Protein AF-A0A7D9H8D3-F1 (afdb_monomer)

Radius of gyration: 33.36 Å; Cα contacts (8 Å, |Δi|>4): 556; chains: 1; bounding box: 73×74×102 Å

Sequence (538 aa):
PTNKEEIHAYYLSEKYGRIWRRKVKKIEHFDTLELDDFAWLKSVLFNGSSRVARQVTCSIVELMCNSFERKKEILLLLTCFLDELSSAGESSAEFLSLYQNLLRIVPWKQYLTIQGVLIILGDLITTEIEQLHYLEATTLTSDLAQGYALNQLTELLASFLDDSAIRRQYKGRLVGAVLNGYLSLRRLVIQRTRLIDDTQEKLLELLEEMTTGTEEETKSFMAVCIETVEKHNVQDILTPVFIFERLCSIIYPEENDVDEFFLTLEKDPQQEDFLQGRMLGNPYSSTEPGLGPLMRDVKNKICQDCELVALLEDDNGMELLVNNKIISLDLPVKDVFKKIWVAEGGDHDAMRVVYRMRGLLGDATEEFIESLDNKSQSIVDNEEVFKMANVLADCGGLTVMVKRLGAIQNIRRAKPLLQVLLKLFRLCIKVSRCQEVLIQPELGAMEVFLRTLQMCLDGEPDSSQAAVTEQLLDIMETVLSKATGESLEKFEKFSQTFGGPEYVQSLLSCTTHPNVRNNQGVLIHLTRVLAALVYGNQ

Solvent-accessible surface area (backbone atoms only — not comparable to full-atom values): 30118 Å² total; per-residue (Å²): 126,95,46,73,67,56,47,49,51,50,49,49,53,50,52,51,50,50,52,47,51,54,51,51,59,56,52,70,63,57,67,79,72,82,77,81,82,48,68,63,56,54,55,45,45,43,36,79,87,39,71,65,58,23,50,53,48,45,52,49,54,58,66,57,42,79,40,74,68,48,35,52,52,50,50,55,53,53,59,68,50,55,75,48,31,72,82,33,33,80,37,30,54,60,55,53,52,48,51,52,59,62,41,72,45,86,64,46,52,62,54,40,50,75,75,40,49,64,57,54,51,45,51,50,47,48,52,48,52,52,49,51,52,50,41,51,76,74,44,94,74,69,59,81,68,47,39,45,38,50,29,53,51,48,52,50,52,50,67,55,48,70,40,65,72,53,30,72,76,44,38,83,72,43,49,61,48,42,51,52,46,33,57,53,55,71,67,53,72,75,64,64,27,71,40,41,52,55,35,38,52,50,36,47,52,51,51,48,63,63,42,57,81,50,74,68,47,40,47,52,48,55,37,51,51,44,53,50,51,66,75,45,64,89,87,56,56,63,68,48,33,56,52,43,48,52,50,38,43,69,35,50,62,70,76,73,72,75,89,71,51,39,36,27,66,41,68,35,86,92,46,52,92,77,50,66,68,65,76,86,62,69,69,33,53,51,82,43,94,43,46,47,69,29,37,45,30,41,50,45,41,50,23,61,73,24,68,36,64,84,47,61,82,33,79,76,46,54,46,42,25,47,91,72,24,38,51,39,46,88,40,44,44,68,57,46,45,56,65,53,42,45,67,73,67,48,77,90,58,56,46,56,35,34,38,44,65,55,71,79,88,52,82,84,86,55,56,73,43,80,67,82,77,60,79,82,70,54,86,68,53,48,54,71,63,31,46,59,34,45,46,36,51,73,60,48,34,57,56,52,51,42,55,54,58,58,65,62,86,48,65,85,83,39,42,67,37,51,54,40,51,52,53,42,49,54,53,29,61,57,23,72,67,32,37,56,57,56,54,36,53,91,60,37,42,59,33,36,52,52,51,53,49,50,57,62,66,77,45,82,96,44,79,71,51,53,56,51,51,39,53,52,36,55,51,50,36,54,49,49,55,52,40,72,70,49,60,67,73,58,36,53,55,32,42,71,33,49,62,65,75,64,61,58,50,52,54,56,54,42,72,71,34,71,72,42,65,72,34,67,67,46,47,53,38,49,52,51,39,50,50,58,57,56,72,58,71,120

Organism: NCBI:txid1323541

InterPro domains:
  IPR025704 E3 ubiquitin ligase UBR4, C-terminal [PF13764] (279-538)
  IPR045189 E3 ubiquitin ligase UBR4-like [PTHR21725] (2-537)

Mean predicted aligned error: 17.11 Å

Foldseek 3Di:
DPDPVVVVVVVVVVVVVVVVVVVVVVVVPPDPDPPVPCVVVLCQCLPPPDPVSNLVSLVVLVVQCPDPVSLVVSLVVLLVSLLCCLVSQPSNVSSLVSNVVSVVDPPVLVVVLVVVSLVVLLVSLVVLLVVLVVCLVVPQDEDQSRLRSNLSSLVVNVVSCVDPVSLVVCLLVNLLSLLVSLLSLVPRDRHDHPNSVNSSVSSVVVNCVSQPDDPVSVLSNLLSLLVVLVPDDLPDQRSLLVSLVVLLCSLPVPPPQPPKAWADEAEDPVCPVVQAADDPDPGDICPDPQNDQWLLSVVLVCCVRRVVVVCNPPLQFKFKDFPQATERRRDGPSCCCVQPCVVVPNPRDHGYIYMDTPPPVHDRPHHYPPDPPPPVPPPPLLCVSSVSLLSCLVSVVLLSLLVSLLSDPDCVVNVSVLVSSLSSLVSNLSHPSSLVSCLPLVSLNQCSLLVSLLNLVPDDDDPVSLVSNLSSLVSLLSSLVVLVVDDPVSVLSSLVSNDDCVSLVSLVVVVVDVSCVVDPSSVVSSVSSSVSNVVNPD

Structure (mmCIF, N/CA/C/O backbone):
data_AF-A0A7D9H8D3-F1
#
_entry.id   AF-A0A7D9H8D3-F1
#
loop_
_atom_site.group_PDB
_atom_site.id
_atom_site.type_symbol
_atom_site.label_atom_id
_atom_site.label_alt_id
_atom_site.label_comp_id
_atom_site.label_asym_id
_atom_site.label_entity_id
_atom_site.label_seq_id
_atom_site.pdbx_PDB_ins_code
_atom_site.Cartn_x
_atom_site.Cartn_y
_atom_site.Cartn_z
_atom_site.occupancy
_atom_site.B_iso_or_equiv
_atom_site.auth_seq_id
_atom_site.auth_comp_id
_atom_site.auth_asym_id
_atom_site.auth_atom_id
_atom_site.pdbx_PDB_model_num
ATOM 1 N N . PRO A 1 1 ? -19.573 14.350 -59.873 1.00 52.50 1 PRO A N 1
ATOM 2 C CA . PRO A 1 1 ? -18.945 15.624 -60.293 1.00 52.50 1 PRO A CA 1
ATOM 3 C C . PRO A 1 1 ? -19.504 16.101 -61.644 1.00 52.50 1 PRO A C 1
ATOM 5 O O . PRO A 1 1 ? -19.303 15.446 -62.663 1.00 52.50 1 PRO A O 1
ATOM 8 N N . THR A 1 2 ? -20.269 17.195 -61.634 1.00 64.44 2 THR A N 1
ATOM 9 C CA . THR A 1 2 ? -20.916 17.797 -62.821 1.00 64.44 2 THR A CA 1
ATOM 10 C C . THR A 1 2 ? -20.124 18.969 -63.408 1.00 64.44 2 THR A C 1
ATOM 12 O O . THR A 1 2 ? -20.508 19.492 -64.451 1.00 64.44 2 THR A O 1
ATOM 15 N N . ASN A 1 3 ? -18.999 19.352 -62.794 1.00 70.88 3 ASN A N 1
ATOM 16 C CA . ASN A 1 3 ? -18.143 20.443 -63.256 1.00 70.88 3 ASN A CA 1
ATOM 17 C C . ASN A 1 3 ? -16.774 19.924 -63.747 1.00 70.88 3 ASN A C 1
ATOM 19 O O . ASN A 1 3 ? -16.171 19.047 -63.124 1.00 70.88 3 ASN A O 1
ATOM 23 N N . LYS A 1 4 ? -16.270 20.445 -64.877 1.00 74.44 4 LYS A N 1
ATOM 24 C CA . LYS A 1 4 ? -15.032 19.956 -65.532 1.00 74.44 4 LYS A CA 1
ATOM 25 C C . LYS A 1 4 ? -13.796 20.082 -64.637 1.00 74.44 4 LYS A C 1
ATOM 27 O O . LYS A 1 4 ? -12.920 19.220 -64.683 1.00 74.44 4 LYS A O 1
ATOM 32 N N . GLU A 1 5 ? -13.741 21.126 -63.820 1.00 75.31 5 GLU A N 1
ATOM 33 C CA . GLU A 1 5 ? -12.633 21.378 -62.893 1.00 75.31 5 GLU A CA 1
ATOM 34 C C . GLU A 1 5 ? -12.602 20.362 -61.745 1.00 75.31 5 GLU A C 1
ATOM 36 O O . GLU A 1 5 ? -11.537 19.849 -61.408 1.00 75.31 5 GLU A O 1
ATOM 41 N N . GLU A 1 6 ? -13.766 19.972 -61.219 1.00 75.00 6 GLU A N 1
ATOM 42 C CA . GLU A 1 6 ? -13.866 18.932 -60.189 1.00 75.00 6 GLU A CA 1
ATOM 43 C C . GLU A 1 6 ? -13.476 17.556 -60.727 1.00 75.00 6 GLU A C 1
ATOM 45 O O . GLU A 1 6 ? -12.791 16.800 -60.044 1.00 75.00 6 GLU A O 1
ATOM 50 N N . ILE A 1 7 ? -13.867 17.230 -61.965 1.00 78.12 7 ILE A N 1
ATOM 51 C CA . ILE A 1 7 ? -13.462 15.973 -62.613 1.00 78.12 7 ILE A CA 1
ATOM 52 C C . ILE A 1 7 ? -11.939 15.941 -62.788 1.00 78.12 7 ILE A C 1
ATOM 54 O O . ILE A 1 7 ? -11.310 14.915 -62.530 1.00 78.12 7 ILE A O 1
ATOM 58 N N . HIS A 1 8 ? -11.334 17.064 -63.182 1.00 79.75 8 HIS A N 1
ATOM 59 C CA . HIS A 1 8 ? -9.886 17.170 -63.329 1.00 79.75 8 HIS A CA 1
ATOM 60 C C . HIS A 1 8 ? -9.157 17.067 -61.980 1.00 79.75 8 HIS A C 1
ATOM 62 O O . HIS A 1 8 ? -8.157 16.355 -61.881 1.00 79.75 8 HIS A O 1
ATOM 68 N N . ALA A 1 9 ? -9.678 17.696 -60.924 1.00 81.19 9 ALA A N 1
ATOM 69 C CA . ALA A 1 9 ? -9.138 17.576 -59.571 1.00 81.19 9 ALA A CA 1
ATOM 70 C C . ALA A 1 9 ? -9.225 16.132 -59.049 1.00 81.19 9 ALA A C 1
ATOM 72 O O . ALA A 1 9 ? -8.240 15.600 -58.532 1.00 81.19 9 ALA A O 1
ATOM 73 N N . TYR A 1 10 ? -10.361 15.460 -59.262 1.00 82.69 10 TYR A N 1
ATOM 74 C CA . TYR A 1 10 ? -10.540 14.063 -58.870 1.00 82.69 10 TYR A CA 1
ATOM 75 C C . TYR A 1 10 ? -9.590 13.143 -59.645 1.00 82.69 10 TYR A C 1
ATOM 77 O O . TYR A 1 10 ? -8.903 12.316 -59.047 1.00 82.69 10 TYR A O 1
ATOM 85 N N . TYR A 1 11 ? -9.452 13.357 -60.955 1.00 84.19 11 TYR A N 1
ATOM 86 C CA . TYR A 1 11 ? -8.508 12.621 -61.793 1.00 84.19 11 TYR A CA 1
ATOM 87 C C . TYR A 1 11 ? -7.051 12.823 -61.356 1.00 84.19 11 TYR A C 1
ATOM 89 O O . TYR A 1 11 ? -6.288 11.859 -61.298 1.00 84.19 11 TYR A O 1
ATOM 97 N N . LEU A 1 12 ? -6.647 14.049 -61.006 1.00 85.94 12 LEU A N 1
ATOM 98 C CA . LEU A 1 12 ? -5.306 14.314 -60.481 1.00 85.94 12 LEU A CA 1
ATOM 99 C C . LEU A 1 12 ? -5.091 13.636 -59.124 1.00 85.94 12 LEU A C 1
ATOM 101 O O . LEU A 1 12 ? -4.047 13.012 -58.929 1.00 85.94 12 LEU A O 1
ATOM 105 N N . SER A 1 13 ? -6.076 13.696 -58.223 1.00 80.81 13 SER A N 1
ATOM 106 C CA . SER A 1 13 ? -6.007 13.031 -56.916 1.00 80.81 13 SER A CA 1
ATOM 107 C C . SER A 1 13 ? -5.849 11.515 -57.063 1.00 80.81 13 SER A C 1
ATOM 109 O O . SER A 1 13 ? -4.995 10.903 -56.422 1.00 80.81 13 SER A O 1
ATOM 111 N N . GLU A 1 14 ? -6.577 10.910 -58.002 1.00 84.38 14 GLU A N 1
ATOM 112 C CA . GLU A 1 14 ? -6.502 9.483 -58.273 1.00 84.38 14 GLU A CA 1
ATOM 113 C C . GLU A 1 14 ? -5.192 9.107 -58.978 1.00 84.38 14 GLU A C 1
ATOM 115 O O . GLU A 1 14 ? -4.559 8.107 -58.635 1.00 84.38 14 GLU A O 1
ATOM 120 N N . LYS A 1 15 ? -4.732 9.924 -59.932 1.00 86.31 15 LYS A N 1
ATOM 121 C CA . LYS A 1 15 ? -3.463 9.719 -60.640 1.00 86.31 15 LYS A CA 1
ATOM 122 C C . LYS A 1 15 ? -2.289 9.756 -59.667 1.00 86.31 15 LYS A C 1
ATOM 124 O O . LYS A 1 15 ? -1.487 8.821 -59.655 1.00 86.31 15 LYS A O 1
ATOM 129 N N . TYR A 1 16 ? -2.190 10.793 -58.837 1.00 83.12 16 TYR A N 1
ATOM 130 C CA . TYR A 1 16 ? -1.107 10.909 -57.862 1.00 83.12 16 TYR A CA 1
ATOM 131 C C . TYR A 1 16 ? -1.251 9.902 -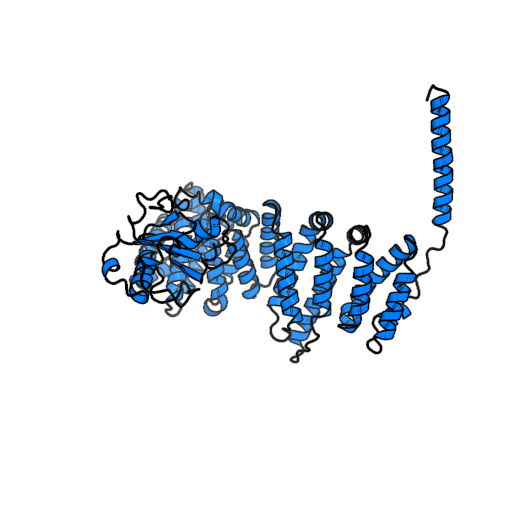56.718 1.00 83.12 16 TYR A C 1
ATOM 133 O O . TYR A 1 16 ? -0.244 9.322 -56.319 1.00 83.12 16 TYR A O 1
ATOM 141 N N . GLY A 1 17 ? -2.472 9.574 -56.285 1.00 83.56 17 GLY A N 1
ATOM 142 C CA . GLY A 1 17 ? -2.726 8.502 -55.319 1.00 83.56 17 GLY A CA 1
ATOM 143 C C . GLY A 1 17 ? -2.298 7.121 -55.829 1.00 83.56 17 GLY A C 1
ATOM 144 O O . GLY A 1 17 ? -1.657 6.356 -55.108 1.00 83.56 17 GLY A O 1
ATOM 145 N N . ARG A 1 18 ? -2.561 6.802 -57.104 1.00 79.44 18 ARG A N 1
ATOM 146 C CA . ARG A 1 18 ? -2.110 5.553 -57.746 1.00 79.44 18 ARG A CA 1
ATOM 147 C C . ARG A 1 18 ? -0.595 5.530 -57.969 1.00 79.44 18 ARG A C 1
ATOM 149 O O . ARG A 1 18 ? 0.014 4.471 -57.824 1.00 79.44 18 ARG A O 1
ATOM 156 N N . ILE A 1 19 ? 0.025 6.665 -58.306 1.00 80.12 19 ILE A N 1
ATOM 157 C CA . ILE A 1 19 ? 1.489 6.784 -58.436 1.00 80.12 19 ILE A CA 1
ATOM 158 C C . ILE A 1 19 ? 2.164 6.600 -57.075 1.00 80.12 19 ILE A C 1
ATOM 160 O O . ILE A 1 19 ? 3.122 5.835 -56.983 1.00 80.12 19 ILE A O 1
ATOM 164 N N . TRP A 1 20 ? 1.641 7.236 -56.025 1.00 77.94 20 TRP A N 1
ATOM 165 C CA . TRP A 1 20 ? 2.105 7.055 -54.653 1.00 77.94 20 TRP A CA 1
ATOM 166 C C . TRP A 1 20 ? 1.954 5.596 -54.218 1.00 77.94 20 TRP A C 1
ATOM 168 O O . TRP A 1 20 ? 2.949 4.973 -53.872 1.00 77.94 20 TRP A O 1
ATOM 178 N N . ARG A 1 21 ? 0.770 4.989 -54.386 1.00 73.88 21 ARG A N 1
ATOM 179 C CA . ARG A 1 21 ? 0.534 3.574 -54.051 1.00 73.88 21 ARG A CA 1
ATOM 180 C C . ARG A 1 21 ? 1.470 2.623 -54.808 1.00 73.88 21 ARG A C 1
ATOM 182 O O . ARG A 1 21 ? 1.936 1.651 -54.230 1.00 73.88 21 ARG A O 1
ATOM 189 N N . ARG A 1 22 ? 1.775 2.885 -56.087 1.00 68.25 22 ARG A N 1
ATOM 190 C CA . ARG A 1 22 ? 2.754 2.088 -56.857 1.00 68.25 22 ARG A CA 1
ATOM 191 C C . ARG A 1 22 ? 4.192 2.295 -56.392 1.00 68.25 22 ARG A C 1
ATOM 193 O O . ARG A 1 22 ? 4.966 1.349 -56.462 1.00 68.25 22 ARG A O 1
ATOM 200 N N . LYS A 1 23 ? 4.566 3.505 -55.965 1.00 64.75 23 LYS A N 1
ATOM 201 C CA . LYS A 1 23 ? 5.896 3.769 -55.401 1.00 64.75 23 LYS A CA 1
ATOM 202 C C . LYS A 1 23 ? 6.044 3.146 -54.013 1.00 64.75 23 LYS A C 1
ATOM 204 O O . LYS A 1 23 ? 7.061 2.519 -53.778 1.00 64.75 23 LYS A O 1
ATOM 209 N N . VAL A 1 24 ? 5.021 3.220 -53.164 1.00 63.09 24 VAL A N 1
ATOM 210 C CA . VAL A 1 24 ? 5.007 2.587 -51.835 1.00 63.09 24 VAL A CA 1
ATOM 211 C C . VAL A 1 24 ? 4.990 1.062 -51.942 1.00 63.09 24 VAL A C 1
ATOM 213 O O . VAL A 1 24 ? 5.818 0.427 -51.316 1.00 63.09 24 VAL A O 1
ATOM 216 N N . LYS A 1 25 ? 4.188 0.460 -52.833 1.00 55.19 25 LYS A N 1
ATOM 217 C CA . LYS A 1 25 ? 4.256 -0.995 -53.095 1.00 55.19 25 LYS A CA 1
ATOM 218 C C . LYS A 1 25 ? 5.595 -1.471 -53.669 1.00 55.19 25 LYS A C 1
ATOM 220 O O . LYS A 1 25 ? 5.931 -2.640 -53.542 1.00 55.19 25 LYS A O 1
ATOM 225 N N . LYS A 1 26 ? 6.337 -0.589 -54.350 1.00 52.41 26 LYS A N 1
ATOM 226 C CA . LYS A 1 26 ? 7.717 -0.860 -54.784 1.00 52.41 26 LYS A CA 1
ATOM 227 C C . LYS A 1 26 ? 8.733 -0.683 -53.653 1.00 52.41 26 LYS A C 1
ATOM 229 O O . LYS A 1 26 ? 9.796 -1.277 -53.741 1.00 52.41 26 LYS A O 1
ATOM 234 N N . ILE A 1 27 ? 8.414 0.114 -52.631 1.00 50.97 27 ILE A N 1
ATOM 235 C CA . ILE A 1 27 ? 9.201 0.236 -51.398 1.00 50.97 27 ILE A CA 1
ATOM 236 C C . ILE A 1 27 ? 8.940 -0.975 -50.488 1.00 50.97 27 ILE A C 1
ATOM 238 O O . ILE A 1 27 ? 9.897 -1.546 -50.004 1.00 50.97 27 ILE A O 1
ATOM 242 N N . GLU A 1 28 ? 7.703 -1.484 -50.410 1.00 46.31 28 GLU A N 1
ATOM 243 C CA . GLU A 1 28 ? 7.376 -2.781 -49.773 1.00 46.31 28 GLU A CA 1
ATOM 244 C C . GLU A 1 28 ? 8.066 -3.994 -50.440 1.00 46.31 28 GLU A C 1
ATOM 246 O O . GLU A 1 28 ? 8.001 -5.098 -49.915 1.00 46.31 28 GLU A O 1
ATOM 251 N N . HIS A 1 29 ? 8.679 -3.817 -51.619 1.00 40.44 29 HIS A N 1
ATOM 252 C CA . HIS A 1 29 ? 9.494 -4.827 -52.313 1.00 40.44 29 HIS A CA 1
ATOM 253 C C . HIS A 1 29 ? 11.008 -4.619 -52.127 1.00 40.44 29 HIS A C 1
ATOM 255 O O . HIS A 1 29 ? 11.786 -5.339 -52.751 1.00 40.44 29 HIS A O 1
ATOM 261 N N . PHE A 1 30 ? 11.446 -3.655 -51.309 1.00 42.59 30 PHE A N 1
ATOM 262 C CA . PHE A 1 30 ? 12.763 -3.774 -50.693 1.00 42.59 30 PHE A CA 1
ATOM 263 C C . PHE A 1 30 ? 12.627 -4.836 -49.618 1.00 42.59 30 PHE A C 1
ATOM 265 O O . PHE A 1 30 ? 11.966 -4.591 -48.617 1.00 42.59 30 PHE A O 1
ATOM 272 N N . ASP A 1 31 ? 13.176 -6.010 -49.925 1.00 41.31 31 ASP A N 1
ATOM 273 C CA . ASP A 1 31 ? 13.585 -7.068 -49.013 1.00 41.31 31 ASP A CA 1
ATOM 274 C C . ASP A 1 31 ? 12.888 -6.987 -47.651 1.00 41.31 31 ASP A C 1
ATOM 276 O O . ASP A 1 31 ? 13.343 -6.273 -46.756 1.00 41.31 31 ASP A O 1
ATOM 280 N N . THR A 1 32 ? 11.811 -7.761 -47.469 1.00 36.78 32 THR A N 1
ATOM 281 C CA . THR A 1 32 ? 11.591 -8.376 -46.158 1.00 36.78 32 THR A CA 1
ATOM 282 C C . THR A 1 32 ? 12.939 -8.951 -45.772 1.00 36.78 32 THR A C 1
ATOM 284 O O . THR A 1 32 ? 13.379 -9.917 -46.397 1.00 36.78 32 THR A O 1
ATOM 287 N N . LEU A 1 33 ? 13.653 -8.276 -44.871 1.00 43.16 33 LEU A N 1
ATOM 288 C CA . LEU A 1 33 ? 14.929 -8.760 -44.395 1.00 43.16 33 LEU A CA 1
ATOM 289 C C . LEU A 1 33 ? 14.614 -10.153 -43.850 1.00 43.16 33 LEU A C 1
ATOM 291 O O . LEU A 1 33 ? 13.799 -10.303 -42.941 1.00 43.16 33 LEU A O 1
ATOM 295 N N . GLU A 1 34 ? 15.164 -11.184 -44.485 1.00 43.50 34 GLU A N 1
ATOM 296 C CA . GLU A 1 34 ? 15.158 -12.537 -43.943 1.00 43.50 34 GLU A CA 1
ATOM 297 C C . GLU A 1 34 ? 16.063 -12.477 -42.706 1.00 43.50 34 GLU A C 1
ATOM 299 O O . GLU A 1 34 ? 17.273 -12.684 -42.764 1.00 43.50 34 GLU A O 1
ATOM 304 N N . LEU A 1 35 ? 15.477 -12.037 -41.590 1.00 51.47 35 LEU A N 1
ATOM 305 C CA . LEU A 1 35 ? 16.125 -11.808 -40.302 1.00 51.47 35 LEU A CA 1
ATOM 306 C C . LEU A 1 35 ? 16.322 -13.136 -39.543 1.00 51.47 35 LEU A C 1
ATOM 308 O O . LEU A 1 35 ? 16.184 -13.174 -38.324 1.00 51.47 35 LEU A O 1
ATOM 312 N N . ASP A 1 36 ? 16.607 -14.234 -40.243 1.00 47.56 36 ASP A N 1
ATOM 313 C CA . ASP A 1 36 ? 16.596 -15.579 -39.650 1.00 47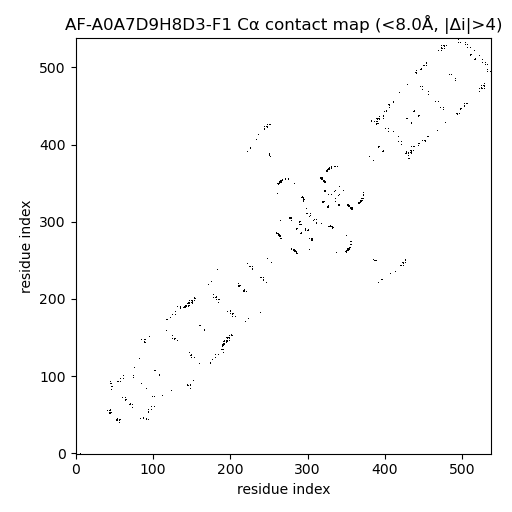.56 36 ASP A CA 1
ATOM 314 C C . ASP A 1 36 ? 17.891 -15.929 -38.887 1.00 47.56 36 ASP A C 1
ATOM 316 O O . ASP A 1 36 ? 17.875 -16.801 -38.022 1.00 47.56 36 ASP A O 1
ATOM 320 N N . ASP A 1 37 ? 18.994 -15.197 -39.092 1.00 53.53 37 ASP A N 1
ATOM 321 C CA . ASP A 1 37 ? 20.291 -15.483 -38.454 1.00 53.53 37 ASP A CA 1
ATOM 322 C C . ASP A 1 37 ? 20.769 -14.350 -37.521 1.00 53.53 37 ASP A C 1
ATOM 324 O O . ASP A 1 37 ? 21.790 -13.705 -37.758 1.00 53.53 37 ASP A O 1
ATOM 328 N N . PHE A 1 38 ? 20.062 -14.107 -36.409 1.00 61.66 38 PHE A N 1
ATOM 329 C CA . PHE A 1 38 ? 20.536 -13.232 -35.311 1.00 61.66 38 PHE A CA 1
ATOM 330 C C . PHE A 1 38 ? 21.002 -13.986 -34.059 1.00 61.66 38 PHE A C 1
ATOM 332 O O . PHE A 1 38 ? 21.306 -13.364 -33.040 1.00 61.66 38 PHE A O 1
ATOM 339 N N . ALA A 1 39 ? 21.148 -15.312 -34.124 1.00 63.62 39 ALA A N 1
ATOM 340 C CA . ALA A 1 39 ? 21.738 -16.095 -33.034 1.00 63.62 39 ALA A CA 1
ATOM 341 C C . ALA A 1 39 ? 23.168 -15.627 -32.685 1.00 63.62 39 ALA A C 1
ATOM 343 O O . ALA A 1 39 ? 23.584 -15.682 -31.527 1.00 63.62 39 ALA A O 1
ATOM 344 N N . TRP A 1 40 ? 23.912 -15.110 -33.673 1.00 74.75 40 TRP A N 1
ATOM 345 C CA . TRP A 1 40 ? 25.214 -14.480 -33.442 1.00 74.75 40 TRP A CA 1
ATOM 346 C C . TRP A 1 40 ? 25.088 -13.129 -32.724 1.00 74.75 40 TRP A C 1
ATOM 348 O O . TRP A 1 40 ? 25.898 -12.824 -31.858 1.00 74.75 40 TRP A O 1
ATOM 358 N N . LEU A 1 41 ? 24.070 -12.323 -33.047 1.00 73.00 41 LEU A N 1
ATOM 359 C CA . LEU A 1 41 ? 23.864 -11.025 -32.406 1.00 73.00 41 LEU A CA 1
ATOM 360 C C . LEU A 1 41 ? 23.509 -11.233 -30.934 1.00 73.00 41 LEU A C 1
ATOM 362 O O . LEU A 1 41 ? 24.082 -10.594 -30.060 1.00 73.00 41 LEU A O 1
ATOM 366 N N . LYS A 1 42 ? 22.637 -12.204 -30.677 1.00 74.25 42 LYS A N 1
ATOM 367 C CA . LYS A 1 42 ? 22.257 -12.673 -29.350 1.00 74.25 42 LYS A CA 1
ATOM 368 C C . LYS A 1 42 ? 23.473 -13.146 -28.534 1.00 74.25 42 LYS A C 1
ATOM 370 O O . LYS A 1 42 ? 23.719 -12.640 -27.443 1.00 74.25 42 LYS A O 1
ATOM 375 N N . SER A 1 43 ? 24.316 -14.014 -29.101 1.00 73.62 43 SER A N 1
ATOM 376 C CA . SER A 1 43 ? 25.505 -14.525 -28.399 1.00 73.62 43 SER A CA 1
ATOM 377 C C . SER A 1 43 ? 26.598 -13.479 -28.158 1.00 73.62 43 SER A C 1
ATOM 379 O O . SER A 1 43 ? 27.331 -13.587 -27.177 1.00 73.62 43 SER A O 1
ATOM 381 N N . VAL A 1 44 ? 26.717 -12.457 -29.012 1.00 75.81 44 VAL A N 1
ATOM 382 C CA . VAL A 1 44 ? 27.709 -11.383 -28.847 1.00 75.81 44 VAL A CA 1
ATOM 383 C C . VAL A 1 44 ? 27.200 -10.276 -27.917 1.00 75.81 44 VAL A C 1
ATOM 385 O O . VAL A 1 44 ? 27.987 -9.761 -27.121 1.00 75.81 44 VAL A O 1
ATOM 388 N N . LEU A 1 45 ? 25.906 -9.935 -27.967 1.00 75.12 45 LEU A N 1
ATOM 389 C CA . LEU A 1 45 ? 25.295 -8.929 -27.089 1.00 75.12 45 LEU A CA 1
ATOM 390 C C . LEU A 1 45 ? 25.301 -9.359 -25.622 1.00 75.12 45 LEU A C 1
ATOM 392 O O . LEU A 1 45 ? 25.581 -8.528 -24.765 1.00 75.12 45 LEU A O 1
ATOM 396 N N . PHE A 1 46 ? 25.064 -10.641 -25.336 1.00 74.75 46 PHE A N 1
ATOM 397 C CA . PHE A 1 46 ? 25.025 -11.169 -23.967 1.00 74.75 46 PHE A CA 1
ATOM 398 C C . PHE A 1 46 ? 26.322 -11.870 -23.536 1.00 74.75 46 PHE A C 1
ATOM 400 O O . PHE A 1 46 ? 26.367 -12.536 -22.503 1.00 74.75 46 PHE A O 1
ATOM 407 N N . ASN A 1 47 ? 27.416 -11.712 -24.290 1.00 77.12 47 ASN A N 1
ATOM 408 C CA . ASN A 1 47 ? 28.691 -12.328 -23.931 1.00 77.12 47 ASN A CA 1
ATOM 409 C C . ASN A 1 47 ? 29.261 -11.717 -22.636 1.00 77.12 47 ASN A C 1
ATOM 411 O O . ASN A 1 47 ? 29.628 -10.538 -22.594 1.00 77.12 47 ASN A O 1
ATOM 415 N N . GLY A 1 48 ? 29.407 -12.537 -21.591 1.00 70.81 48 GLY A N 1
ATOM 416 C CA . GLY A 1 48 ? 30.010 -12.131 -20.315 1.00 70.81 48 GLY A CA 1
ATOM 417 C C . GLY A 1 48 ? 31.524 -11.892 -20.366 1.00 70.81 48 GLY A C 1
ATOM 418 O O . GLY A 1 48 ? 32.089 -11.298 -19.454 1.00 70.81 48 GLY A O 1
ATOM 419 N N . SER A 1 49 ? 32.197 -12.312 -21.441 1.00 75.81 49 SER A N 1
ATOM 420 C CA . SER A 1 49 ? 33.667 -12.332 -21.507 1.00 75.81 49 SER A CA 1
ATOM 421 C C . SER A 1 49 ? 34.296 -11.006 -21.949 1.00 75.81 49 SER A C 1
ATOM 423 O O . SER A 1 49 ? 35.478 -10.778 -21.699 1.00 75.81 49 SER A O 1
ATOM 425 N N . SER A 1 50 ? 33.560 -10.134 -22.653 1.00 82.88 50 SER A N 1
ATOM 426 C CA . SER A 1 50 ? 34.125 -8.893 -23.204 1.00 82.88 50 SER A CA 1
ATOM 427 C C . SER A 1 50 ? 33.108 -7.762 -23.305 1.00 82.88 50 SER A C 1
ATOM 429 O O . SER A 1 50 ? 32.278 -7.717 -24.213 1.00 82.88 50 SER A O 1
ATOM 431 N N . ARG A 1 51 ? 33.262 -6.770 -22.424 1.00 83.00 51 ARG A N 1
ATOM 432 C CA . ARG A 1 51 ? 32.483 -5.525 -22.446 1.00 83.00 51 ARG A CA 1
ATOM 433 C C . ARG A 1 51 ? 32.657 -4.736 -23.748 1.00 83.00 51 ARG A C 1
ATOM 435 O O . ARG A 1 51 ? 31.700 -4.175 -24.271 1.00 83.00 51 ARG A O 1
ATOM 442 N N . VAL A 1 52 ? 33.871 -4.719 -24.300 1.00 83.12 52 VAL A N 1
ATOM 443 C CA . VAL A 1 52 ? 34.186 -3.986 -25.539 1.00 83.12 52 VAL A CA 1
ATOM 444 C C . VAL A 1 52 ? 33.438 -4.586 -26.729 1.00 83.12 52 VAL A C 1
ATOM 446 O O . VAL A 1 52 ? 32.902 -3.846 -27.550 1.00 83.12 52 VAL A O 1
ATOM 449 N N . ALA A 1 53 ? 33.339 -5.918 -26.801 1.00 81.19 53 ALA A N 1
ATOM 450 C CA . ALA A 1 53 ? 32.570 -6.585 -27.850 1.00 81.19 53 ALA A CA 1
ATOM 451 C C . ALA A 1 53 ? 31.084 -6.193 -27.793 1.00 81.19 53 ALA A C 1
ATOM 453 O O . ALA A 1 53 ? 30.495 -5.894 -28.834 1.00 81.19 53 ALA A O 1
ATOM 454 N N . ARG A 1 54 ? 30.504 -6.098 -26.586 1.00 83.75 54 ARG A N 1
ATOM 455 C CA . ARG A 1 54 ? 29.121 -5.635 -26.393 1.00 83.75 54 ARG A CA 1
ATOM 456 C C . ARG A 1 54 ? 28.929 -4.188 -26.846 1.00 83.75 54 ARG A C 1
ATOM 458 O O . ARG A 1 54 ? 28.017 -3.917 -27.621 1.00 83.75 54 ARG A O 1
ATOM 465 N N . GLN A 1 55 ? 29.816 -3.273 -26.448 1.00 84.06 55 GLN A N 1
ATOM 466 C CA . GLN A 1 55 ? 29.738 -1.851 -26.827 1.00 84.06 55 GLN A CA 1
ATOM 467 C C . GLN A 1 55 ? 29.852 -1.627 -28.340 1.00 84.06 55 GLN A C 1
ATOM 469 O O . GLN A 1 55 ? 29.084 -0.855 -28.919 1.00 84.06 55 GLN A O 1
ATOM 474 N N . VAL A 1 56 ? 30.789 -2.319 -28.994 1.00 83.88 56 VAL A N 1
ATOM 475 C CA . VAL A 1 56 ? 30.962 -2.242 -30.451 1.00 83.88 56 VAL A CA 1
ATOM 476 C C . VAL A 1 56 ? 29.730 -2.796 -31.160 1.00 83.88 56 VAL A C 1
ATOM 478 O O . VAL A 1 56 ? 29.238 -2.178 -32.100 1.00 83.88 56 VAL A O 1
ATOM 481 N N . THR A 1 57 ? 29.184 -3.911 -30.678 1.00 83.38 57 THR A N 1
ATOM 482 C CA . THR A 1 57 ? 27.962 -4.502 -31.239 1.00 83.38 57 THR A CA 1
ATOM 483 C C . THR A 1 57 ? 26.768 -3.566 -31.080 1.00 83.38 57 THR A C 1
ATOM 485 O O . THR A 1 57 ? 26.050 -3.341 -32.050 1.00 83.38 57 THR A O 1
ATOM 488 N N . CYS A 1 58 ? 26.605 -2.931 -29.914 1.00 83.06 58 CYS A N 1
ATOM 489 C CA . CYS A 1 58 ? 25.567 -1.920 -29.707 1.00 83.06 58 CYS A CA 1
ATOM 490 C C . CYS A 1 58 ? 25.726 -0.743 -30.677 1.00 83.06 58 CYS A C 1
ATOM 492 O O . CYS A 1 58 ? 24.760 -0.351 -31.323 1.00 83.06 58 CYS A O 1
ATOM 494 N N . SER A 1 59 ? 26.955 -0.256 -30.874 1.00 81.94 59 SER A N 1
ATOM 495 C CA . SER A 1 59 ? 27.249 0.820 -31.833 1.00 81.94 59 SER A CA 1
ATOM 496 C C . SER A 1 59 ? 26.906 0.419 -33.275 1.00 81.94 59 SER A C 1
ATOM 498 O O . SER A 1 59 ? 26.374 1.219 -34.041 1.00 81.94 59 SER A O 1
ATOM 500 N N . ILE A 1 60 ? 27.173 -0.834 -33.661 1.00 81.81 60 ILE A N 1
ATOM 501 C CA . ILE A 1 60 ? 26.796 -1.364 -34.979 1.00 81.81 60 ILE A CA 1
ATOM 502 C C . ILE A 1 60 ? 25.272 -1.396 -35.122 1.00 81.81 60 ILE A C 1
ATOM 504 O O . ILE A 1 60 ? 24.755 -0.958 -36.147 1.00 81.81 60 ILE A O 1
ATOM 508 N N . VAL A 1 61 ? 24.545 -1.859 -34.102 1.00 82.06 61 VAL A N 1
ATOM 509 C CA . VAL A 1 61 ? 23.075 -1.895 -34.120 1.00 82.06 61 VAL A CA 1
ATOM 510 C C . VAL A 1 61 ? 22.483 -0.484 -34.226 1.00 82.06 61 VAL A C 1
ATOM 512 O O . VAL A 1 61 ? 21.551 -0.277 -35.007 1.00 82.06 61 VAL A O 1
ATOM 515 N N . GLU A 1 62 ? 23.051 0.512 -33.537 1.00 82.31 62 GLU A N 1
ATOM 516 C CA . GLU A 1 62 ? 22.652 1.921 -33.696 1.00 82.31 62 GLU A CA 1
ATOM 517 C C . GLU A 1 62 ? 22.859 2.406 -35.133 1.00 82.31 62 GLU A C 1
ATOM 519 O O . GLU A 1 62 ? 21.953 2.994 -35.725 1.00 82.31 62 GLU A O 1
ATOM 524 N N . LEU A 1 63 ? 24.009 2.095 -35.737 1.00 79.69 63 LEU A N 1
ATOM 525 C CA . LEU A 1 63 ? 24.300 2.436 -37.132 1.00 79.69 63 LEU A CA 1
ATOM 526 C C . LEU A 1 63 ? 23.394 1.689 -38.124 1.00 79.69 63 LEU A C 1
ATOM 528 O O . LEU A 1 63 ? 23.129 2.187 -39.217 1.00 79.69 63 LEU A O 1
ATOM 532 N N . MET A 1 64 ? 22.887 0.506 -37.778 1.00 77.56 64 MET A N 1
ATOM 533 C CA . MET A 1 64 ? 21.924 -0.222 -38.612 1.00 77.56 64 MET A CA 1
ATOM 534 C C . MET A 1 64 ? 20.521 0.406 -38.577 1.00 77.56 64 MET A C 1
ATOM 536 O O . MET A 1 64 ? 19.758 0.248 -39.536 1.00 77.56 64 MET A O 1
ATOM 540 N N . CYS A 1 65 ? 20.206 1.198 -37.546 1.00 76.75 65 CYS A N 1
ATOM 541 C CA . CYS A 1 65 ? 18.928 1.896 -37.365 1.00 76.75 65 CYS A CA 1
ATOM 542 C C . CYS A 1 65 ? 18.766 3.171 -38.226 1.00 76.75 65 CYS A C 1
ATOM 544 O O . CYS A 1 65 ? 17.962 4.045 -37.899 1.00 76.75 65 CYS A O 1
ATOM 546 N N . ASN A 1 66 ? 19.482 3.282 -39.350 1.00 76.25 66 ASN A N 1
ATOM 547 C CA . ASN A 1 66 ? 19.449 4.452 -40.243 1.00 76.25 66 ASN A CA 1
ATOM 548 C C . ASN A 1 66 ? 18.141 4.616 -41.047 1.00 76.25 66 ASN A C 1
ATOM 550 O O . ASN A 1 66 ? 17.896 5.684 -41.605 1.00 76.25 66 ASN A O 1
ATOM 554 N N . SER A 1 67 ? 17.307 3.574 -41.142 1.00 76.19 67 SER A N 1
ATOM 555 C CA . SER A 1 67 ? 16.002 3.608 -41.823 1.00 76.19 67 SER A CA 1
ATOM 556 C C . SER A 1 67 ? 14.872 3.306 -40.842 1.00 76.19 67 SER A C 1
ATOM 558 O O . SER A 1 67 ? 15.048 2.518 -39.914 1.00 76.19 67 SER A O 1
ATOM 560 N N . PHE A 1 68 ? 13.693 3.889 -41.081 1.00 70.94 68 PHE A N 1
ATOM 561 C CA . PHE A 1 68 ? 12.492 3.657 -40.277 1.00 70.94 68 PHE A CA 1
ATOM 562 C C . PHE A 1 68 ? 12.084 2.173 -40.250 1.00 70.94 68 PHE A C 1
ATOM 564 O O . PHE A 1 68 ? 11.779 1.645 -39.186 1.00 70.94 68 PHE A O 1
ATOM 571 N N . GLU A 1 69 ? 12.137 1.475 -41.387 1.00 73.38 69 GLU A N 1
ATOM 572 C CA . GLU A 1 69 ? 11.774 0.049 -41.480 1.00 73.38 69 GLU A CA 1
ATOM 573 C C . GLU A 1 69 ? 12.771 -0.844 -40.732 1.00 73.38 69 GLU A C 1
ATOM 575 O O . GLU A 1 69 ? 12.370 -1.672 -39.920 1.00 73.38 69 GLU A O 1
ATOM 580 N N . ARG A 1 70 ? 14.076 -0.588 -40.894 1.00 75.50 70 ARG A N 1
ATOM 581 C CA . ARG A 1 70 ? 15.125 -1.322 -40.168 1.00 75.50 70 ARG A CA 1
ATOM 582 C C . ARG A 1 70 ? 15.053 -1.087 -38.670 1.00 75.50 70 ARG A C 1
ATOM 584 O O . ARG A 1 70 ? 15.183 -2.025 -37.898 1.00 75.50 70 ARG A O 1
ATOM 591 N N . LYS A 1 71 ? 14.811 0.156 -38.245 1.00 78.69 71 LYS A N 1
ATOM 592 C CA . LYS A 1 71 ? 14.651 0.475 -36.825 1.00 78.69 71 LYS A CA 1
ATOM 593 C C . LYS A 1 71 ? 13.438 -0.242 -36.225 1.00 78.69 71 LYS A C 1
ATOM 595 O O . LYS A 1 71 ? 13.531 -0.732 -35.107 1.00 78.69 71 LYS A O 1
ATOM 600 N N . LYS A 1 72 ? 12.329 -0.349 -36.967 1.00 77.69 72 LYS A N 1
ATOM 601 C CA . LYS A 1 72 ? 11.141 -1.111 -36.552 1.00 77.69 72 LYS A CA 1
ATOM 602 C C . LYS A 1 72 ? 11.465 -2.591 -36.340 1.00 77.69 72 LYS A C 1
ATOM 604 O O . LYS A 1 72 ? 11.117 -3.137 -35.300 1.00 77.69 72 LYS A O 1
ATOM 609 N N . GLU A 1 73 ? 12.114 -3.224 -37.311 1.00 77.25 73 GLU A N 1
ATOM 610 C CA . GLU A 1 73 ? 12.471 -4.646 -37.252 1.00 77.25 73 GLU A CA 1
ATOM 611 C C . GLU A 1 73 ? 13.497 -4.946 -36.159 1.00 77.25 73 GLU A C 1
ATOM 613 O O . GLU A 1 73 ? 13.302 -5.868 -35.371 1.00 77.25 73 GLU A O 1
ATOM 618 N N . ILE A 1 74 ? 14.537 -4.116 -36.050 1.00 80.12 74 ILE A N 1
ATOM 619 C CA . ILE A 1 74 ? 15.544 -4.224 -34.992 1.00 80.12 74 ILE A CA 1
ATOM 620 C C . ILE A 1 74 ? 14.888 -4.062 -33.622 1.00 80.12 74 ILE A C 1
ATOM 622 O O . ILE A 1 74 ? 15.176 -4.846 -32.732 1.00 80.12 74 ILE A O 1
ATOM 626 N N . LEU A 1 75 ? 13.979 -3.101 -33.432 1.00 79.75 75 LEU A N 1
ATOM 627 C CA . LEU A 1 75 ? 13.298 -2.933 -32.146 1.00 79.75 75 LEU A CA 1
ATOM 628 C C . LEU A 1 75 ? 12.447 -4.146 -31.766 1.00 79.75 75 LEU A C 1
ATOM 630 O O . LEU A 1 75 ? 12.509 -4.559 -30.616 1.00 79.75 75 LEU A O 1
ATOM 634 N N . LEU A 1 76 ? 11.705 -4.736 -32.709 1.00 78.25 76 LEU A N 1
ATOM 635 C CA . LEU A 1 76 ? 10.943 -5.965 -32.455 1.00 78.25 76 LEU A CA 1
ATOM 636 C C . LEU A 1 76 ? 11.867 -7.129 -32.073 1.00 78.25 76 LEU A C 1
ATOM 638 O O . LEU A 1 76 ? 11.580 -7.865 -31.134 1.00 78.25 76 LEU A O 1
ATOM 642 N N . LEU A 1 77 ? 13.000 -7.254 -32.761 1.00 78.38 77 LEU A N 1
ATOM 643 C CA . LEU A 1 77 ? 14.003 -8.275 -32.480 1.00 78.38 77 LEU A CA 1
ATOM 644 C C . LEU A 1 77 ? 14.675 -8.069 -31.112 1.00 78.38 77 LEU A C 1
ATOM 646 O O . LEU A 1 77 ? 14.822 -9.023 -30.355 1.00 78.38 77 LEU A O 1
ATOM 650 N N . LEU A 1 78 ? 15.016 -6.826 -30.755 1.00 80.06 78 LEU A N 1
ATOM 651 C CA . LEU A 1 78 ? 15.536 -6.482 -29.428 1.00 80.06 78 LEU A CA 1
ATOM 652 C C . LEU A 1 78 ? 14.491 -6.751 -28.335 1.00 80.06 78 LEU A C 1
ATOM 654 O O . LEU A 1 78 ? 14.854 -7.221 -27.265 1.00 80.06 78 LEU A O 1
ATOM 658 N N . THR A 1 79 ? 13.199 -6.524 -28.595 1.00 80.56 79 THR A N 1
ATOM 659 C CA . THR A 1 79 ? 12.132 -6.905 -27.658 1.00 80.56 79 THR A CA 1
ATOM 660 C C . THR A 1 79 ? 12.122 -8.416 -27.400 1.00 80.56 79 THR A C 1
ATOM 662 O O . THR A 1 79 ? 11.997 -8.820 -26.251 1.00 80.56 79 THR A O 1
ATOM 665 N N . CYS A 1 80 ? 12.318 -9.259 -28.419 1.00 79.06 80 CYS A N 1
ATOM 666 C CA . CYS A 1 80 ? 12.428 -10.714 -28.228 1.00 79.06 80 CYS A CA 1
ATOM 667 C C . CYS A 1 80 ? 13.684 -11.138 -27.448 1.00 79.06 80 CYS A C 1
ATOM 669 O O . CYS A 1 80 ? 13.743 -12.245 -26.925 1.00 79.06 80 CYS A O 1
ATOM 671 N N . PHE A 1 81 ? 14.704 -10.283 -27.376 1.00 79.75 81 PHE A N 1
ATOM 672 C CA . PHE A 1 81 ? 15.917 -10.543 -26.600 1.00 79.75 81 PHE A CA 1
ATOM 673 C C . PHE A 1 81 ? 15.787 -10.155 -25.124 1.00 79.75 81 PHE A C 1
ATOM 675 O O . PHE A 1 81 ? 16.704 -10.426 -24.353 1.00 79.75 81 PHE A O 1
ATOM 682 N N . LEU A 1 82 ? 14.658 -9.569 -24.709 1.00 78.94 82 LEU A N 1
ATOM 683 C CA . LEU A 1 82 ? 14.397 -9.278 -23.297 1.00 78.94 82 LEU A CA 1
ATOM 684 C C . LEU A 1 82 ? 14.330 -10.558 -22.445 1.00 78.94 82 LEU A C 1
ATOM 686 O O . LEU A 1 82 ? 14.760 -10.530 -21.297 1.00 78.94 82 LEU A O 1
ATOM 690 N N . ASP A 1 83 ? 13.901 -11.687 -23.013 1.00 78.56 83 ASP A N 1
ATOM 691 C CA . ASP A 1 83 ? 13.845 -12.985 -22.320 1.00 78.56 83 ASP A CA 1
ATOM 692 C C . ASP A 1 83 ? 15.229 -13.454 -21.823 1.00 78.56 83 ASP A C 1
ATOM 694 O O . ASP A 1 83 ? 15.352 -14.162 -20.822 1.00 78.56 83 ASP A O 1
ATOM 698 N N . GLU A 1 84 ? 16.297 -13.031 -22.504 1.00 77.06 84 GLU A N 1
ATOM 699 C CA . GLU A 1 84 ? 17.677 -13.426 -22.202 1.00 77.06 84 GLU A CA 1
ATOM 700 C C . GLU A 1 84 ? 18.316 -12.624 -21.070 1.00 77.06 84 GLU A C 1
ATOM 702 O O . GLU A 1 84 ? 19.379 -13.010 -20.572 1.00 77.06 84 GLU A O 1
ATOM 707 N N . LEU A 1 85 ? 17.675 -11.527 -20.648 1.00 77.56 85 LEU A N 1
ATOM 708 C CA . LEU A 1 85 ? 18.152 -10.674 -19.558 1.00 77.56 85 LEU A CA 1
ATOM 709 C C . LEU A 1 85 ? 18.370 -11.474 -18.271 1.00 77.56 85 LEU A C 1
ATOM 711 O O . LEU A 1 85 ? 19.373 -11.266 -17.587 1.00 77.56 85 LEU A O 1
ATOM 715 N N . SER A 1 86 ? 17.475 -12.427 -18.007 1.00 71.25 86 SER A N 1
ATOM 716 C CA . SER A 1 86 ? 17.532 -13.382 -16.896 1.00 71.25 86 SER A CA 1
ATOM 717 C C . SER A 1 86 ? 18.865 -14.138 -16.844 1.00 71.25 86 SER A C 1
ATOM 719 O O . SER A 1 86 ? 19.553 -14.170 -15.826 1.00 71.25 86 SER A O 1
ATOM 721 N N . SER A 1 87 ? 19.285 -14.683 -17.987 1.00 73.88 87 SER A N 1
ATOM 722 C CA . SER A 1 87 ? 20.494 -15.499 -18.120 1.00 73.88 87 SER A CA 1
ATOM 723 C C . SER A 1 87 ? 21.786 -14.682 -18.112 1.00 73.88 87 SER A C 1
ATOM 725 O O . SER A 1 87 ? 22.827 -15.163 -17.666 1.00 73.88 87 SER A O 1
ATOM 727 N N . ALA A 1 88 ? 21.729 -13.449 -18.621 1.00 72.56 88 ALA A N 1
ATOM 728 C CA . ALA A 1 88 ? 22.901 -12.604 -18.797 1.00 72.56 88 ALA A CA 1
ATOM 729 C C . ALA A 1 88 ? 23.219 -11.748 -17.559 1.00 72.56 88 ALA A C 1
ATOM 731 O O . ALA A 1 88 ? 24.372 -11.335 -17.389 1.00 72.56 88 ALA A O 1
ATOM 732 N N . GLY A 1 89 ? 22.228 -11.456 -16.708 1.00 79.38 89 GLY A N 1
ATOM 733 C CA . GLY A 1 89 ? 22.397 -10.627 -15.513 1.00 79.38 89 GLY A CA 1
ATOM 734 C C . GLY A 1 89 ? 23.069 -9.288 -15.839 1.00 79.38 89 GLY A C 1
ATOM 735 O O . GLY A 1 89 ? 22.687 -8.608 -16.794 1.00 79.38 89 GLY A O 1
ATOM 736 N N . GLU A 1 90 ? 24.128 -8.933 -15.108 1.00 78.44 90 GLU A N 1
ATOM 737 C CA . GLU A 1 90 ? 24.903 -7.689 -15.300 1.00 78.44 90 GLU A CA 1
ATOM 738 C C . GLU A 1 90 ? 25.492 -7.524 -16.709 1.00 78.44 90 GLU A C 1
ATOM 740 O O . GLU A 1 90 ? 25.774 -6.412 -17.164 1.00 78.44 90 GLU A O 1
ATOM 745 N N . SER A 1 91 ? 25.671 -8.625 -17.443 1.00 76.19 91 SER A N 1
ATOM 746 C CA . SER A 1 91 ? 26.209 -8.579 -18.802 1.00 76.19 91 SER A CA 1
ATOM 747 C C . SER A 1 91 ? 25.247 -7.982 -19.829 1.00 76.19 91 SER A C 1
ATOM 749 O O . SER A 1 91 ? 25.659 -7.701 -20.951 1.00 76.19 91 SER A O 1
ATOM 751 N N . SER A 1 92 ? 23.993 -7.744 -19.445 1.00 81.31 92 SER A N 1
ATOM 752 C CA . SER A 1 92 ? 22.973 -7.122 -20.290 1.00 81.31 92 SER A CA 1
ATOM 753 C C . SER A 1 92 ? 22.951 -5.586 -20.259 1.00 81.31 92 SER A C 1
ATOM 755 O O . SER A 1 92 ? 22.232 -4.976 -21.053 1.00 81.31 92 SER A O 1
ATOM 757 N N . ALA A 1 93 ? 23.753 -4.942 -19.402 1.00 81.62 93 ALA A N 1
ATOM 758 C CA . ALA A 1 93 ? 23.722 -3.491 -19.185 1.00 81.62 93 ALA A CA 1
ATOM 759 C C . ALA A 1 93 ? 23.866 -2.664 -20.480 1.00 81.62 93 ALA A C 1
ATOM 761 O O . ALA A 1 93 ? 23.122 -1.711 -20.715 1.00 81.62 93 ALA A O 1
ATOM 762 N N . GLU A 1 94 ? 24.810 -3.031 -21.356 1.00 83.00 94 GLU A N 1
ATOM 763 C CA . GLU A 1 94 ? 25.014 -2.335 -22.633 1.00 83.00 94 GLU A CA 1
ATOM 764 C C . GLU A 1 94 ? 23.822 -2.492 -23.591 1.00 83.00 94 GLU A C 1
ATOM 766 O O . GLU A 1 94 ? 23.458 -1.539 -24.281 1.00 83.00 94 GLU A O 1
ATOM 771 N N . PHE A 1 95 ? 23.185 -3.666 -23.602 1.00 84.62 95 PHE A N 1
ATOM 772 C CA . PHE A 1 95 ? 21.991 -3.927 -24.405 1.00 84.62 95 PHE A CA 1
ATOM 773 C C . PHE A 1 95 ? 20.792 -3.101 -23.915 1.00 84.62 95 PHE A C 1
ATOM 775 O O . PHE A 1 95 ? 20.077 -2.512 -24.727 1.00 84.62 95 PHE A O 1
ATOM 782 N N . LEU A 1 96 ? 20.600 -2.991 -22.599 1.00 83.12 96 LEU A N 1
ATOM 783 C CA . LEU A 1 96 ? 19.533 -2.175 -22.015 1.00 83.12 96 LEU A CA 1
ATOM 784 C C . LEU A 1 96 ? 19.732 -0.687 -22.311 1.00 83.12 96 LEU A C 1
ATOM 786 O O . LEU A 1 96 ? 18.783 -0.009 -22.707 1.00 83.12 96 LEU A O 1
ATOM 790 N N . SER A 1 97 ? 20.970 -0.193 -22.209 1.00 84.56 97 SER A N 1
ATOM 791 C CA . SER A 1 97 ? 21.308 1.186 -22.578 1.00 84.56 97 SER A CA 1
ATOM 792 C C . SER A 1 97 ? 20.993 1.472 -24.049 1.00 84.56 97 SER A C 1
ATOM 794 O O . SER A 1 97 ? 20.352 2.478 -24.359 1.00 84.56 97 SER A O 1
ATOM 796 N N . LEU A 1 98 ? 21.362 0.558 -24.954 1.00 83.50 98 LEU A N 1
ATOM 797 C CA . LEU A 1 98 ? 21.007 0.637 -26.371 1.00 83.50 98 LEU A CA 1
ATOM 798 C C . LEU A 1 98 ? 19.486 0.688 -26.568 1.00 83.50 98 LEU A C 1
ATOM 800 O O . LEU A 1 98 ? 18.977 1.554 -27.283 1.00 83.50 98 LEU A O 1
ATOM 804 N N . TYR A 1 99 ? 18.752 -0.226 -25.932 1.00 83.69 99 TYR A N 1
ATOM 805 C CA . TYR A 1 99 ? 17.300 -0.303 -26.058 1.00 83.69 99 TYR A CA 1
ATOM 806 C C . TYR A 1 99 ? 16.633 0.996 -25.579 1.00 83.69 99 TYR A C 1
ATOM 808 O O . TYR A 1 99 ? 15.861 1.605 -26.322 1.00 83.69 99 TYR A O 1
ATOM 816 N N . GLN A 1 100 ? 17.009 1.502 -24.401 1.00 82.62 100 GLN A N 1
ATOM 817 C CA . GLN A 1 100 ? 16.521 2.778 -23.867 1.00 82.62 100 GLN A CA 1
ATOM 818 C C . GLN A 1 100 ? 16.874 3.975 -24.771 1.00 82.62 100 GLN A C 1
ATOM 820 O O . GLN A 1 100 ? 16.025 4.841 -25.011 1.00 82.62 100 GLN A O 1
ATOM 825 N N . ASN A 1 101 ? 18.083 4.014 -25.342 1.00 83.50 101 ASN A N 1
ATOM 826 C CA . ASN A 1 101 ? 18.492 5.063 -26.283 1.00 83.50 101 ASN A CA 1
ATOM 827 C C . ASN A 1 101 ? 17.619 5.069 -27.544 1.00 83.50 101 ASN A C 1
ATOM 829 O O . ASN A 1 101 ? 17.167 6.127 -27.993 1.00 83.50 101 ASN A O 1
ATOM 833 N N . LEU A 1 102 ? 17.324 3.890 -28.100 1.00 79.62 102 LEU A N 1
ATOM 834 C CA . LEU A 1 102 ? 16.469 3.763 -29.280 1.00 79.62 102 LEU A CA 1
ATOM 835 C C . LEU A 1 102 ? 15.013 4.164 -28.989 1.00 79.62 102 LEU A C 1
ATOM 837 O O . LEU A 1 102 ? 14.367 4.735 -29.882 1.00 79.62 102 LEU A O 1
ATOM 841 N N . LEU A 1 103 ? 14.538 3.918 -27.760 1.00 77.94 103 LEU A N 1
ATOM 842 C CA . LEU A 1 103 ? 13.211 4.284 -27.250 1.00 77.94 103 LEU A CA 1
ATOM 843 C C . LEU A 1 103 ? 13.041 5.778 -26.954 1.00 77.94 103 LEU A C 1
ATOM 845 O O . LEU A 1 103 ? 11.921 6.281 -27.029 1.00 77.94 103 LEU A O 1
ATOM 849 N N . ARG A 1 104 ? 14.115 6.511 -26.633 1.00 74.88 104 ARG A N 1
ATOM 850 C CA . ARG A 1 104 ? 14.047 7.950 -26.304 1.00 74.88 104 ARG A CA 1
ATOM 851 C C . ARG A 1 104 ? 13.440 8.796 -27.432 1.00 74.88 104 ARG A C 1
ATOM 853 O O . ARG A 1 104 ? 12.909 9.876 -27.186 1.00 74.88 104 ARG A O 1
ATOM 860 N N . ILE A 1 105 ? 13.503 8.308 -28.669 1.00 70.38 105 ILE A N 1
ATOM 861 C CA . ILE A 1 105 ? 12.983 8.990 -29.855 1.00 70.38 105 ILE A CA 1
ATOM 862 C C . ILE A 1 105 ? 11.503 8.611 -30.067 1.00 70.38 105 ILE A C 1
ATOM 864 O O . ILE A 1 105 ? 11.175 7.455 -30.332 1.00 70.38 105 ILE A O 1
ATOM 868 N N . VAL A 1 106 ? 10.597 9.590 -30.009 1.00 66.31 106 VAL A N 1
ATOM 869 C CA . VAL A 1 106 ? 9.178 9.434 -30.404 1.00 66.31 106 VAL A CA 1
ATOM 870 C C . VAL A 1 106 ? 9.117 9.071 -31.901 1.00 66.31 106 VAL A C 1
ATOM 872 O O . VAL A 1 106 ? 9.849 9.697 -32.673 1.00 66.31 106 VAL A O 1
ATOM 875 N N . PRO A 1 107 ? 8.311 8.088 -32.368 1.00 70.56 107 PRO A N 1
ATOM 876 C CA . PRO A 1 107 ? 7.137 7.454 -31.743 1.00 70.56 107 PRO A CA 1
ATOM 877 C C . PRO A 1 107 ? 7.346 6.002 -31.255 1.00 70.56 107 PRO A C 1
ATOM 879 O O . PRO A 1 107 ? 6.377 5.262 -31.079 1.00 70.56 107 PRO A O 1
ATOM 882 N N . TRP A 1 108 ? 8.589 5.555 -31.056 1.00 79.12 108 TRP A N 1
ATOM 883 C CA . TRP A 1 108 ? 8.884 4.128 -30.849 1.00 79.12 108 TRP A CA 1
ATOM 884 C C . TRP A 1 108 ? 8.309 3.548 -29.552 1.00 79.12 108 TRP A C 1
ATOM 886 O O . TRP A 1 108 ? 7.832 2.415 -29.572 1.00 79.12 108 TRP A O 1
ATOM 896 N N . LYS A 1 109 ? 8.246 4.337 -28.468 1.00 78.06 109 LYS A N 1
ATOM 897 C CA . LYS A 1 109 ? 7.557 3.938 -27.225 1.00 78.06 109 LYS A CA 1
ATOM 898 C C . LYS A 1 109 ? 6.087 3.589 -27.474 1.00 78.06 109 LYS A C 1
ATOM 900 O O . LYS A 1 109 ? 5.640 2.512 -27.103 1.00 78.06 109 LYS A O 1
ATOM 905 N N . GLN A 1 110 ? 5.357 4.460 -28.172 1.00 76.88 110 GLN A N 1
ATOM 906 C CA . GLN A 1 110 ? 3.937 4.259 -28.481 1.00 76.88 110 GLN A CA 1
ATOM 907 C C . GLN A 1 110 ? 3.724 3.071 -29.426 1.00 76.88 110 GLN A C 1
ATOM 909 O O . GLN A 1 110 ? 2.800 2.284 -29.234 1.00 76.88 110 GLN A O 1
ATOM 914 N N . TYR A 1 111 ? 4.606 2.910 -30.417 1.00 78.88 111 TYR A N 1
ATOM 915 C CA . TYR A 1 111 ? 4.566 1.771 -31.331 1.00 78.88 111 TYR A CA 1
ATOM 916 C C . TYR A 1 111 ? 4.731 0.434 -30.590 1.00 78.88 111 TYR A C 1
ATOM 918 O O . TYR A 1 111 ? 3.936 -0.480 -30.800 1.00 78.88 111 TYR A O 1
ATOM 926 N N . LEU A 1 112 ? 5.718 0.323 -29.699 1.00 77.31 112 LEU A N 1
ATOM 927 C CA . LEU A 1 112 ? 5.977 -0.909 -28.946 1.00 77.31 112 LEU A CA 1
ATOM 928 C C . LEU A 1 112 ? 4.889 -1.203 -27.911 1.00 77.31 112 LEU A C 1
ATOM 930 O O . LEU A 1 112 ? 4.505 -2.357 -27.730 1.00 77.31 112 LEU A O 1
ATOM 934 N N . THR A 1 113 ? 4.301 -0.172 -27.309 1.00 77.00 113 THR A N 1
ATOM 935 C CA . THR A 1 113 ? 3.115 -0.335 -26.464 1.00 77.00 113 THR A CA 1
ATOM 936 C C . THR A 1 113 ? 1.969 -1.006 -27.225 1.00 77.00 113 THR A C 1
ATOM 938 O O . THR A 1 113 ? 1.393 -1.972 -26.725 1.00 77.00 113 THR A O 1
ATOM 941 N N . ILE A 1 114 ? 1.680 -0.569 -28.458 1.00 75.19 114 ILE A N 1
ATOM 942 C CA . ILE A 1 114 ? 0.637 -1.182 -29.304 1.00 75.19 114 ILE A CA 1
ATOM 943 C C . ILE A 1 114 ? 0.970 -2.644 -29.638 1.00 75.19 114 ILE A C 1
ATOM 945 O O . ILE A 1 114 ? 0.063 -3.470 -29.709 1.00 75.19 114 ILE A O 1
ATOM 949 N N . GLN A 1 115 ? 2.253 -2.979 -29.800 1.00 77.00 115 GLN A N 1
ATOM 950 C CA . GLN A 1 115 ? 2.711 -4.356 -30.031 1.00 77.00 115 GLN A CA 1
ATOM 951 C C . GLN A 1 115 ? 2.625 -5.253 -28.784 1.00 77.00 115 GLN A C 1
ATOM 953 O O . GLN A 1 115 ? 2.840 -6.455 -28.888 1.00 77.00 115 GLN A O 1
ATOM 958 N N . GLY A 1 116 ? 2.282 -4.703 -27.614 1.00 78.50 116 GLY A N 1
ATOM 959 C CA . GLY A 1 116 ? 2.071 -5.483 -26.394 1.00 78.50 116 GLY A CA 1
ATOM 960 C C . GLY A 1 116 ? 3.318 -5.680 -25.534 1.00 78.50 116 GLY A C 1
ATOM 961 O O . GLY A 1 116 ? 3.281 -6.497 -24.619 1.00 78.50 116 GLY A O 1
ATOM 962 N N . VAL A 1 117 ? 4.388 -4.906 -25.756 1.00 82.38 117 VAL A N 1
ATOM 963 C CA . VAL A 1 117 ? 5.644 -5.020 -24.986 1.00 82.38 117 VAL A CA 1
ATOM 964 C C . VAL A 1 117 ? 5.433 -4.870 -23.481 1.00 82.38 117 VAL A C 1
ATOM 966 O O . VAL A 1 117 ? 6.083 -5.554 -22.706 1.00 82.38 117 VAL A O 1
ATOM 969 N N . LEU A 1 118 ? 4.477 -4.046 -23.050 1.00 81.75 118 LEU A N 1
ATOM 970 C CA . LEU A 1 118 ? 4.147 -3.894 -21.630 1.00 81.75 118 LEU A CA 1
ATOM 971 C C . LEU A 1 118 ? 3.665 -5.188 -20.964 1.00 81.75 118 LEU A C 1
ATOM 973 O O . LEU A 1 118 ? 3.966 -5.414 -19.799 1.00 81.75 118 LEU A O 1
ATOM 977 N N . ILE A 1 119 ? 2.920 -6.022 -21.692 1.00 83.25 119 ILE A N 1
ATOM 978 C CA . ILE A 1 119 ? 2.442 -7.310 -21.172 1.00 83.25 119 ILE A CA 1
ATOM 979 C C . ILE A 1 119 ? 3.625 -8.273 -21.076 1.00 83.25 119 ILE A C 1
ATOM 981 O O . ILE A 1 119 ? 3.822 -8.869 -20.028 1.00 83.25 119 ILE A O 1
ATOM 985 N N . ILE A 1 120 ? 4.470 -8.313 -22.112 1.00 83.56 120 ILE A N 1
ATOM 986 C CA . ILE A 1 120 ? 5.706 -9.110 -22.121 1.00 83.56 120 ILE A CA 1
ATOM 987 C C . ILE A 1 120 ? 6.607 -8.722 -20.940 1.00 83.56 120 ILE A C 1
ATOM 989 O O . ILE A 1 120 ? 7.105 -9.593 -20.241 1.00 83.56 120 ILE A O 1
ATOM 993 N N . LEU A 1 121 ? 6.776 -7.423 -20.663 1.00 84.75 121 LEU A N 1
ATOM 994 C CA . LEU A 1 121 ? 7.538 -6.954 -19.501 1.00 84.75 121 LEU A CA 1
ATOM 995 C C . LEU A 1 121 ? 6.918 -7.416 -18.176 1.00 84.75 121 LEU A C 1
ATOM 997 O O . LEU A 1 121 ? 7.649 -7.843 -17.290 1.00 84.75 121 LEU A O 1
ATOM 1001 N N . GLY A 1 122 ? 5.589 -7.362 -18.039 1.00 84.31 122 GLY A N 1
ATOM 1002 C CA . GLY A 1 122 ? 4.894 -7.880 -16.857 1.00 84.31 122 GLY A CA 1
ATOM 1003 C C . GLY A 1 122 ? 5.074 -9.391 -16.666 1.00 84.31 122 GLY A C 1
ATOM 1004 O O . GLY A 1 122 ? 5.313 -9.846 -15.546 1.00 84.31 122 GLY A O 1
ATOM 1005 N N . ASP A 1 123 ? 5.017 -10.160 -17.753 1.00 85.44 123 ASP A N 1
ATOM 1006 C CA . ASP A 1 123 ? 5.214 -11.614 -17.742 1.00 85.44 123 ASP A CA 1
ATOM 1007 C C . ASP A 1 123 ? 6.670 -11.978 -17.408 1.00 85.44 123 ASP A C 1
ATOM 1009 O O . ASP A 1 123 ? 6.919 -12.883 -16.610 1.00 85.44 123 ASP A O 1
ATOM 1013 N N . LEU A 1 124 ? 7.639 -11.228 -17.944 1.00 85.38 124 LEU A N 1
ATOM 1014 C CA . LEU A 1 124 ? 9.059 -11.383 -17.622 1.00 85.38 124 LEU A CA 1
ATOM 1015 C C . LEU A 1 124 ? 9.354 -11.058 -16.158 1.00 85.38 124 LEU A C 1
ATOM 1017 O O . LEU A 1 124 ? 10.008 -11.848 -15.488 1.00 85.38 124 LEU A O 1
ATOM 1021 N N . ILE A 1 125 ? 8.818 -9.950 -15.634 1.00 87.62 125 ILE A N 1
ATOM 1022 C CA . ILE A 1 125 ? 8.918 -9.609 -14.206 1.00 87.62 125 ILE A CA 1
ATOM 1023 C C . ILE A 1 125 ? 8.352 -10.749 -13.351 1.00 87.62 125 ILE A C 1
ATOM 1025 O O . ILE A 1 125 ? 8.984 -11.165 -12.385 1.00 87.62 125 ILE A O 1
ATOM 1029 N N . THR A 1 126 ? 7.191 -11.294 -13.722 1.00 86.62 126 THR A N 1
ATOM 1030 C CA . THR A 1 126 ? 6.571 -12.412 -12.994 1.00 86.62 126 THR A CA 1
ATOM 1031 C C . THR A 1 126 ? 7.450 -13.664 -13.032 1.00 86.62 126 THR A C 1
ATOM 1033 O O . THR A 1 126 ? 7.673 -14.290 -11.999 1.00 86.62 126 THR A O 1
ATOM 1036 N N . THR A 1 127 ? 8.014 -13.984 -14.197 1.00 86.31 127 THR A N 1
ATOM 1037 C CA . THR A 1 127 ? 8.912 -15.133 -14.387 1.00 86.31 127 THR A CA 1
ATOM 1038 C C . THR A 1 127 ? 10.183 -15.001 -13.543 1.00 86.31 127 THR A C 1
ATOM 1040 O O . THR A 1 127 ? 10.587 -15.959 -12.886 1.00 86.31 127 THR A O 1
ATOM 1043 N N . GLU A 1 128 ? 10.794 -13.815 -13.499 1.00 85.25 128 GLU A N 1
ATOM 1044 C CA . GLU A 1 128 ? 11.972 -13.556 -12.661 1.00 85.25 128 GLU A CA 1
ATOM 1045 C C . GLU A 1 128 ? 11.656 -13.698 -11.168 1.00 85.25 128 GLU A C 1
ATOM 1047 O O . GLU A 1 128 ? 12.431 -14.275 -10.407 1.00 85.25 128 GLU A O 1
ATOM 1052 N N . ILE A 1 129 ? 10.486 -13.229 -10.735 1.00 86.00 129 ILE A N 1
ATOM 1053 C CA . ILE A 1 129 ? 10.029 -13.364 -9.348 1.00 86.00 129 ILE A CA 1
ATOM 1054 C C . ILE A 1 129 ? 9.797 -14.836 -8.978 1.00 86.00 129 ILE A C 1
ATOM 1056 O O . ILE A 1 129 ? 10.177 -15.271 -7.888 1.00 86.00 129 ILE A O 1
ATOM 1060 N N . GLU A 1 130 ? 9.216 -15.629 -9.879 1.00 86.00 130 GLU A N 1
ATOM 1061 C CA . GLU A 1 130 ? 9.055 -17.074 -9.688 1.00 86.00 130 GLU A CA 1
ATOM 1062 C C . GLU A 1 130 ? 10.408 -17.790 -9.577 1.00 86.00 130 GLU A C 1
ATOM 1064 O O . GLU A 1 130 ? 10.578 -18.658 -8.714 1.00 86.00 130 GLU A O 1
ATOM 1069 N N . GLN A 1 131 ? 11.396 -17.397 -10.388 1.00 85.31 131 GLN A N 1
ATOM 1070 C CA . GLN A 1 131 ? 12.761 -17.917 -10.281 1.00 85.31 131 GLN A CA 1
ATOM 1071 C C . GLN A 1 131 ? 13.407 -17.560 -8.937 1.00 85.31 131 GLN A C 1
ATOM 1073 O O . GLN A 1 131 ? 14.006 -18.433 -8.307 1.00 85.31 131 GLN A O 1
ATOM 1078 N N . LEU A 1 132 ? 13.240 -16.327 -8.446 1.00 85.00 132 LEU A N 1
ATOM 1079 C CA . LEU A 1 132 ? 13.727 -15.932 -7.119 1.00 85.00 132 LEU A CA 1
ATOM 1080 C C . LEU A 1 132 ? 13.094 -16.777 -6.006 1.00 85.00 132 LEU A C 1
ATOM 1082 O O . LEU A 1 132 ? 13.798 -17.239 -5.110 1.00 85.00 132 LEU A O 1
ATOM 1086 N N . HIS A 1 133 ? 11.794 -17.067 -6.085 1.00 83.19 133 HIS A N 1
ATOM 1087 C CA . HIS A 1 133 ? 11.136 -17.972 -5.138 1.00 83.19 133 HIS A CA 1
ATOM 1088 C C . HIS A 1 133 ? 11.620 -19.423 -5.243 1.00 83.19 133 HIS A C 1
ATOM 1090 O O . HIS A 1 133 ? 11.728 -20.114 -4.226 1.00 83.19 133 HIS A O 1
ATOM 1096 N N . TYR A 1 134 ? 11.935 -19.903 -6.446 1.00 83.94 134 TYR A N 1
ATOM 1097 C CA . TYR A 1 134 ? 12.551 -21.216 -6.619 1.00 83.94 134 TYR A CA 1
ATOM 1098 C C . TYR A 1 134 ? 13.945 -21.270 -5.973 1.00 83.94 134 TYR A C 1
ATOM 1100 O O . TYR A 1 134 ? 14.278 -22.243 -5.289 1.00 83.94 134 TYR A O 1
ATOM 1108 N N . LEU A 1 135 ? 14.745 -20.212 -6.128 1.00 81.44 135 LEU A N 1
ATOM 1109 C CA . LEU A 1 135 ? 16.059 -20.091 -5.495 1.00 81.44 135 LEU A CA 1
ATOM 1110 C C . LEU A 1 135 ? 15.953 -19.979 -3.970 1.00 81.44 135 LEU A C 1
ATOM 1112 O O . LEU A 1 135 ? 16.721 -20.634 -3.272 1.00 81.44 135 LEU A O 1
ATOM 1116 N N . GLU A 1 136 ? 14.966 -19.258 -3.441 1.00 80.44 136 GLU A N 1
ATOM 1117 C CA . GLU A 1 136 ? 14.656 -19.200 -2.003 1.00 80.44 136 GLU A CA 1
ATOM 1118 C C . GLU A 1 136 ? 14.422 -20.604 -1.410 1.00 80.44 136 GLU A C 1
ATOM 1120 O O . GLU A 1 136 ? 14.867 -20.906 -0.304 1.00 80.44 136 GLU A O 1
ATOM 1125 N N . ALA A 1 137 ? 13.748 -21.489 -2.156 1.00 78.44 137 ALA A N 1
ATOM 1126 C CA . ALA A 1 137 ? 13.442 -22.848 -1.711 1.00 78.44 137 ALA A CA 1
ATOM 1127 C C . ALA A 1 137 ? 14.620 -23.832 -1.852 1.00 78.44 137 ALA A C 1
ATOM 1129 O O . ALA A 1 137 ? 14.687 -24.820 -1.118 1.00 78.44 137 ALA A O 1
ATOM 1130 N N . THR A 1 138 ? 15.522 -23.604 -2.810 1.00 79.31 138 THR A N 1
ATOM 1131 C CA . THR A 1 138 ? 16.557 -24.579 -3.207 1.00 79.31 138 THR A CA 1
ATOM 1132 C C . THR A 1 138 ? 17.975 -24.183 -2.817 1.00 79.31 138 THR A C 1
ATOM 1134 O O . THR A 1 138 ? 18.839 -25.053 -2.691 1.00 79.31 138 THR A O 1
ATOM 1137 N N . THR A 1 139 ? 18.230 -22.896 -2.594 1.00 75.06 139 THR A N 1
ATOM 1138 C CA . THR A 1 139 ? 19.565 -22.354 -2.334 1.00 75.06 139 THR A CA 1
ATOM 1139 C C . THR A 1 139 ? 19.585 -21.487 -1.081 1.00 75.06 139 THR A C 1
ATOM 1141 O O . THR A 1 139 ? 18.761 -20.601 -0.892 1.00 75.06 139 THR A O 1
ATOM 1144 N N . LEU A 1 140 ? 20.570 -21.749 -0.218 1.00 67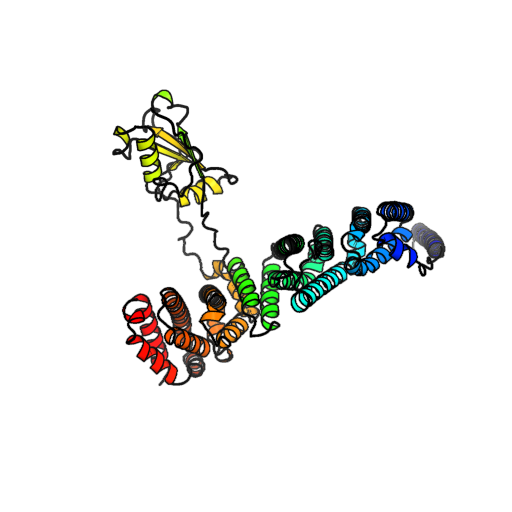.12 140 LEU A N 1
ATOM 1145 C CA . LEU A 1 140 ? 20.818 -21.017 1.033 1.00 67.12 140 LEU A CA 1
ATOM 1146 C C . LEU A 1 140 ? 21.906 -19.939 0.887 1.00 67.12 140 LEU A C 1
ATOM 1148 O O . LEU A 1 140 ? 22.288 -19.309 1.869 1.00 67.12 140 LEU A O 1
ATOM 1152 N N . THR A 1 141 ? 22.455 -19.771 -0.316 1.00 66.44 141 THR A N 1
ATOM 1153 C CA . THR A 1 141 ? 23.483 -18.775 -0.629 1.00 66.44 141 THR A CA 1
ATOM 1154 C C . THR A 1 141 ? 22.851 -17.637 -1.412 1.00 66.44 141 THR A C 1
ATOM 1156 O O . THR A 1 141 ? 22.205 -17.902 -2.427 1.00 66.44 141 THR A O 1
ATOM 1159 N N . SER A 1 142 ? 23.068 -16.404 -0.964 1.00 66.00 142 SER A N 1
ATOM 1160 C CA . SER A 1 142 ? 22.677 -15.200 -1.688 1.00 66.00 142 SER A CA 1
ATOM 1161 C C . SER A 1 142 ? 23.830 -14.695 -2.552 1.00 66.00 142 SER A C 1
ATOM 1163 O O . SER A 1 142 ? 24.971 -14.585 -2.098 1.00 66.00 142 SER A O 1
ATOM 1165 N N . ASP A 1 143 ? 23.534 -14.415 -3.817 1.00 74.12 143 ASP A N 1
ATOM 1166 C CA . ASP A 1 143 ? 24.438 -13.713 -4.727 1.00 74.12 143 ASP A CA 1
ATOM 1167 C C . ASP A 1 143 ? 23.985 -12.252 -4.822 1.00 74.12 143 ASP A C 1
ATOM 1169 O O . ASP A 1 143 ? 22.808 -11.970 -5.035 1.00 74.12 143 ASP A O 1
ATOM 1173 N N . LEU A 1 144 ? 24.914 -11.313 -4.632 1.00 74.31 144 LEU A N 1
ATOM 1174 C CA . LEU A 1 144 ? 24.615 -9.880 -4.600 1.00 74.31 144 LEU A CA 1
ATOM 1175 C C . LEU A 1 144 ? 24.079 -9.361 -5.943 1.00 74.31 144 LEU A C 1
ATOM 1177 O O . LEU A 1 144 ? 23.387 -8.345 -5.951 1.00 74.31 144 LEU A O 1
ATOM 1181 N N . ALA A 1 145 ? 24.381 -10.046 -7.052 1.00 75.62 145 ALA A N 1
ATOM 1182 C CA . ALA A 1 145 ? 23.883 -9.700 -8.382 1.00 75.62 145 ALA A CA 1
ATOM 1183 C C . ALA A 1 145 ? 22.457 -10.224 -8.657 1.00 75.62 145 ALA A C 1
ATOM 1185 O O . ALA A 1 145 ? 21.846 -9.863 -9.670 1.00 75.62 145 ALA A O 1
ATOM 1186 N N . GLN A 1 146 ? 21.891 -11.059 -7.772 1.00 80.50 146 GLN A N 1
ATOM 1187 C CA . GLN A 1 146 ? 20.514 -11.530 -7.918 1.00 80.50 146 GLN A CA 1
ATOM 1188 C C . GLN A 1 146 ? 19.522 -10.377 -7.768 1.00 80.50 146 GLN A C 1
ATOM 1190 O O . GLN A 1 146 ? 19.637 -9.530 -6.880 1.00 80.50 146 GLN A O 1
ATOM 1195 N N . GLY A 1 147 ? 18.539 -10.354 -8.667 1.00 82.25 147 GLY A N 1
ATOM 1196 C CA . GLY A 1 147 ? 17.590 -9.252 -8.799 1.00 82.25 147 GLY A CA 1
ATOM 1197 C C . GLY A 1 147 ? 18.018 -8.166 -9.789 1.00 82.25 147 GLY A C 1
ATOM 1198 O O . GLY A 1 147 ? 17.232 -7.259 -10.032 1.00 82.25 147 GLY A O 1
ATOM 1199 N N . TYR A 1 148 ? 19.202 -8.250 -10.416 1.00 85.56 148 TYR A N 1
ATOM 1200 C CA . TYR A 1 148 ? 19.622 -7.265 -11.424 1.00 85.56 148 TYR A CA 1
ATOM 1201 C C . TYR A 1 148 ? 18.676 -7.205 -12.632 1.00 85.56 148 TYR A C 1
ATOM 1203 O O . TYR A 1 148 ? 18.200 -6.127 -12.985 1.00 85.56 148 TYR A O 1
ATOM 1211 N N . ALA A 1 149 ? 18.373 -8.354 -13.249 1.00 85.50 149 ALA A N 1
ATOM 1212 C CA . ALA A 1 149 ? 17.473 -8.418 -14.403 1.00 85.50 149 ALA A CA 1
ATOM 1213 C C . ALA A 1 149 ? 16.075 -7.889 -14.046 1.00 85.50 149 ALA A C 1
ATOM 1215 O O . ALA A 1 149 ? 15.517 -7.066 -14.769 1.00 85.50 149 ALA A O 1
ATOM 1216 N N . LEU A 1 150 ? 15.560 -8.290 -12.882 1.00 88.31 150 LEU A N 1
ATOM 1217 C CA . LEU A 1 150 ? 14.288 -7.825 -12.341 1.00 88.31 150 LEU A CA 1
ATOM 1218 C C . LEU A 1 150 ? 14.258 -6.301 -12.120 1.00 88.31 150 LEU A C 1
ATOM 1220 O O . LEU A 1 150 ? 13.298 -5.646 -12.536 1.00 88.31 150 LEU A O 1
ATOM 1224 N N . ASN A 1 151 ? 15.305 -5.733 -11.514 1.00 88.38 151 ASN A N 1
ATOM 1225 C CA . ASN A 1 151 ? 15.407 -4.291 -11.302 1.00 88.38 151 ASN A CA 1
ATOM 1226 C C . ASN A 1 151 ? 15.385 -3.543 -12.642 1.00 88.38 151 ASN A C 1
ATOM 1228 O O . ASN A 1 151 ? 14.591 -2.629 -12.846 1.00 88.38 151 ASN A O 1
ATOM 1232 N N . GLN A 1 152 ? 16.182 -3.994 -13.611 1.00 87.69 152 GLN A N 1
ATOM 1233 C CA . GLN A 1 152 ? 16.245 -3.366 -14.930 1.00 87.69 152 GLN A CA 1
ATOM 1234 C C . GLN A 1 152 ? 14.941 -3.493 -15.734 1.00 87.69 152 GLN A C 1
ATOM 1236 O O . GLN A 1 152 ? 14.538 -2.545 -16.411 1.00 87.69 152 GLN A O 1
ATOM 1241 N N . LEU A 1 153 ? 14.246 -4.632 -15.651 1.00 87.69 153 LEU A N 1
ATOM 1242 C CA . LEU A 1 153 ? 12.916 -4.804 -16.247 1.00 87.69 153 LEU A CA 1
ATOM 1243 C C . LEU A 1 153 ? 11.891 -3.854 -15.614 1.00 87.69 153 LEU A C 1
ATOM 1245 O O . LEU A 1 153 ? 11.056 -3.289 -16.322 1.00 87.69 153 LEU A O 1
ATOM 1249 N N . THR A 1 154 ? 11.984 -3.639 -14.302 1.00 88.75 154 THR A N 1
ATOM 1250 C CA . THR A 1 154 ? 11.112 -2.723 -13.556 1.00 88.75 154 THR A CA 1
ATOM 1251 C C . THR A 1 154 ? 11.399 -1.260 -13.906 1.00 88.75 154 THR A C 1
ATOM 1253 O O . THR A 1 154 ? 10.466 -0.502 -14.167 1.00 88.75 154 THR A O 1
ATOM 1256 N N . GLU A 1 155 ? 12.670 -0.865 -14.019 1.00 88.94 155 GLU A N 1
ATOM 1257 C CA . GLU A 1 155 ? 13.076 0.459 -14.516 1.00 88.94 155 GLU A CA 1
ATOM 1258 C C . GLU A 1 155 ? 12.589 0.699 -15.952 1.00 88.94 155 GLU A C 1
ATOM 1260 O O . GLU A 1 155 ? 12.087 1.776 -16.290 1.00 88.94 155 GLU A O 1
ATOM 1265 N N . LEU A 1 156 ? 12.687 -0.320 -16.811 1.00 86.62 156 LEU A N 1
ATOM 1266 C CA . LEU A 1 156 ? 12.185 -0.242 -18.175 1.00 86.62 156 LEU A CA 1
ATOM 1267 C C . LEU A 1 156 ? 10.663 -0.064 -18.183 1.00 86.62 156 LEU A C 1
ATOM 1269 O O . LEU A 1 156 ? 10.176 0.827 -18.881 1.00 86.62 156 LEU A O 1
ATOM 1273 N N . LEU A 1 157 ? 9.923 -0.845 -17.387 1.00 86.94 157 LEU A N 1
ATOM 1274 C CA . LEU A 1 157 ? 8.474 -0.709 -17.226 1.00 86.94 157 LEU A CA 1
ATOM 1275 C C . LEU A 1 157 ? 8.094 0.707 -16.766 1.00 86.94 157 LEU A C 1
ATOM 1277 O O . LEU A 1 157 ? 7.219 1.323 -17.379 1.00 86.94 157 LEU A O 1
ATOM 1281 N N . ALA A 1 158 ? 8.795 1.247 -15.765 1.00 87.06 158 ALA A N 1
ATOM 1282 C CA . ALA A 1 158 ? 8.609 2.619 -15.295 1.00 87.06 158 ALA A CA 1
ATOM 1283 C C . ALA A 1 158 ? 8.779 3.632 -16.440 1.00 87.06 158 ALA A C 1
ATOM 1285 O O . ALA A 1 158 ? 7.894 4.447 -16.691 1.00 87.06 158 ALA A O 1
ATOM 1286 N N . SER A 1 159 ? 9.841 3.491 -17.241 1.00 86.81 159 SER A N 1
ATOM 1287 C CA . SER A 1 159 ? 10.128 4.404 -18.356 1.00 86.81 159 SER A CA 1
ATOM 1288 C C . SER A 1 159 ? 9.055 4.433 -19.460 1.00 86.81 159 SER A C 1
ATOM 1290 O O . SER A 1 159 ? 8.966 5.401 -20.229 1.00 86.81 159 SER A O 1
ATOM 1292 N N . PHE A 1 160 ? 8.263 3.362 -19.602 1.00 82.62 160 PHE A N 1
ATOM 1293 C CA . PHE A 1 160 ? 7.111 3.329 -20.508 1.00 82.62 160 PHE A CA 1
ATOM 1294 C C . PHE A 1 160 ? 5.869 3.965 -19.876 1.00 82.62 160 PHE A C 1
ATOM 1296 O O . PHE A 1 160 ? 5.069 4.569 -20.595 1.00 82.62 160 PHE A O 1
ATOM 1303 N N . LEU A 1 161 ? 5.706 3.831 -18.559 1.00 80.12 161 LEU A N 1
ATOM 1304 C CA . LEU A 1 161 ? 4.583 4.384 -17.802 1.00 80.12 161 LEU A CA 1
ATOM 1305 C C . LEU A 1 161 ? 4.703 5.895 -17.547 1.00 80.12 161 LEU A C 1
ATOM 1307 O O . LEU A 1 161 ? 3.674 6.532 -17.318 1.00 80.12 161 LEU A O 1
ATOM 1311 N N . ASP A 1 162 ? 5.895 6.481 -17.708 1.00 82.19 162 ASP A N 1
ATOM 1312 C CA . ASP A 1 162 ? 6.103 7.939 -17.730 1.00 82.19 162 ASP A CA 1
ATOM 1313 C C . ASP A 1 162 ? 5.208 8.657 -18.765 1.00 82.19 162 ASP A C 1
ATOM 1315 O O . ASP A 1 162 ? 4.807 9.810 -18.578 1.00 82.19 162 ASP A O 1
ATOM 1319 N N . ASP A 1 163 ? 4.869 7.998 -19.882 1.00 78.56 163 ASP A N 1
ATOM 1320 C CA . ASP A 1 163 ? 3.966 8.569 -20.884 1.00 78.56 163 ASP A CA 1
ATOM 1321 C C . ASP A 1 163 ? 2.502 8.422 -20.437 1.00 78.56 163 ASP A C 1
ATOM 1323 O O . ASP A 1 163 ? 1.917 7.333 -20.428 1.00 78.56 163 ASP A O 1
ATOM 1327 N N . SER A 1 164 ? 1.875 9.560 -20.129 1.00 73.31 164 SER A N 1
ATOM 1328 C CA . SER A 1 164 ? 0.475 9.651 -19.698 1.00 73.31 164 SER A CA 1
ATOM 1329 C C . SER A 1 164 ? -0.529 8.929 -20.615 1.00 73.31 164 SER A C 1
ATOM 1331 O O . SER A 1 164 ? -1.520 8.385 -20.116 1.00 73.31 164 SER A O 1
ATOM 1333 N N . ALA A 1 165 ? -0.281 8.880 -21.931 1.00 75.19 165 ALA A N 1
ATOM 1334 C CA . ALA A 1 165 ? -1.167 8.220 -22.889 1.00 75.19 165 ALA A CA 1
ATOM 1335 C C . ALA A 1 165 ? -1.082 6.691 -22.776 1.00 75.19 165 ALA A C 1
ATOM 1337 O O . ALA A 1 165 ? -2.108 6.006 -22.769 1.00 75.19 165 ALA A O 1
ATOM 1338 N N . ILE A 1 166 ? 0.138 6.170 -22.628 1.00 75.44 166 ILE A N 1
ATOM 1339 C CA . ILE A 1 166 ? 0.418 4.743 -22.438 1.00 75.44 166 ILE A CA 1
ATOM 1340 C C . ILE A 1 166 ? -0.145 4.284 -21.092 1.00 75.44 166 ILE A C 1
ATOM 1342 O O . ILE A 1 166 ? -0.878 3.292 -21.017 1.00 75.44 166 ILE A O 1
ATOM 1346 N N . ARG A 1 167 ? 0.129 5.065 -20.044 1.00 74.62 167 ARG A N 1
ATOM 1347 C CA . ARG A 1 167 ? -0.342 4.812 -18.686 1.00 74.62 167 ARG A CA 1
ATOM 1348 C C . ARG A 1 167 ? -1.863 4.663 -18.646 1.00 74.62 167 ARG A C 1
ATOM 1350 O O . ARG A 1 167 ? -2.364 3.658 -18.154 1.00 74.62 167 ARG A O 1
ATOM 1357 N N . ARG A 1 168 ? -2.621 5.589 -19.246 1.00 74.19 168 ARG A N 1
ATOM 1358 C CA . ARG A 1 168 ? -4.097 5.535 -19.254 1.00 74.19 168 ARG A CA 1
ATOM 1359 C C . ARG A 1 168 ? -4.662 4.251 -19.876 1.00 74.19 168 ARG A C 1
ATOM 1361 O O . ARG A 1 168 ? -5.681 3.755 -19.409 1.00 74.19 168 ARG A O 1
ATOM 1368 N N . GLN A 1 169 ? -4.025 3.718 -20.917 1.00 73.25 169 GLN A N 1
ATOM 1369 C CA . GLN A 1 169 ? -4.534 2.550 -21.640 1.00 73.25 169 GLN A CA 1
ATOM 1370 C C . GLN A 1 169 ? -4.163 1.215 -20.973 1.00 73.25 169 GLN A C 1
ATOM 1372 O O . GLN A 1 169 ? -4.943 0.265 -21.047 1.00 73.25 169 GLN A O 1
ATOM 1377 N N . TYR A 1 170 ? -2.997 1.129 -20.324 1.00 72.50 170 TYR A N 1
ATOM 1378 C CA . TYR A 1 170 ? -2.466 -0.133 -19.788 1.00 72.50 170 TYR A CA 1
ATOM 1379 C C . TYR A 1 170 ? -2.524 -0.254 -18.260 1.00 72.50 170 TYR A C 1
ATOM 1381 O O . TYR A 1 170 ? -2.293 -1.349 -17.748 1.00 72.50 170 TYR A O 1
ATOM 1389 N N . LYS A 1 171 ? -2.923 0.810 -17.543 1.00 70.38 171 LYS A N 1
ATOM 1390 C CA . LYS A 1 171 ? -3.119 0.830 -16.082 1.00 70.38 171 LYS A CA 1
ATOM 1391 C C . LYS A 1 171 ? -3.826 -0.426 -15.559 1.00 70.38 171 LYS A C 1
ATOM 1393 O O . LYS A 1 171 ? -3.216 -1.224 -14.860 1.00 70.38 171 LYS A O 1
ATOM 1398 N N . GLY A 1 172 ? -5.075 -0.665 -15.965 1.00 70.62 172 GLY A N 1
ATOM 1399 C CA . GLY A 1 172 ? -5.880 -1.768 -15.417 1.00 70.62 172 GLY A CA 1
ATOM 1400 C C . GLY A 1 172 ? -5.315 -3.173 -15.666 1.00 70.62 172 GLY A C 1
ATOM 1401 O O . GLY A 1 172 ? -5.553 -4.071 -14.868 1.00 70.62 172 GLY A O 1
ATOM 1402 N N . ARG A 1 173 ? -4.540 -3.372 -16.743 1.00 75.38 173 ARG A N 1
ATOM 1403 C CA . ARG A 1 173 ? -3.942 -4.681 -17.070 1.00 75.38 173 ARG A CA 1
ATOM 1404 C C . ARG A 1 173 ? -2.655 -4.945 -16.295 1.00 75.38 173 ARG A C 1
ATOM 1406 O O . ARG A 1 173 ? -2.377 -6.090 -15.964 1.00 75.38 173 ARG A O 1
ATOM 1413 N N . LEU A 1 174 ? -1.886 -3.896 -16.013 1.00 78.81 174 LEU A N 1
ATOM 1414 C CA . LEU A 1 174 ? -0.598 -4.002 -15.330 1.00 78.81 174 LEU A CA 1
ATOM 1415 C C . LEU A 1 174 ? -0.726 -3.962 -13.805 1.00 78.81 174 LEU A C 1
ATOM 1417 O O . LEU A 1 174 ? 0.106 -4.560 -13.135 1.00 78.81 174 LEU A O 1
ATOM 1421 N N . VAL A 1 175 ? -1.769 -3.327 -13.251 1.00 81.56 175 VAL A N 1
ATOM 1422 C CA . VAL A 1 175 ? -1.969 -3.212 -11.790 1.00 81.56 175 VAL A CA 1
ATOM 1423 C C . VAL A 1 175 ? -1.899 -4.574 -11.097 1.00 81.56 175 VAL A C 1
ATOM 1425 O O . VAL A 1 175 ? -1.226 -4.701 -10.080 1.00 81.56 175 VAL A O 1
ATOM 1428 N N . GLY A 1 176 ? -2.552 -5.601 -11.650 1.00 81.00 176 GLY A N 1
ATOM 1429 C CA . GLY A 1 176 ? -2.524 -6.946 -11.071 1.00 81.00 176 GLY A CA 1
ATOM 1430 C C . GLY A 1 176 ? -1.124 -7.569 -11.078 1.00 81.00 176 GLY A C 1
ATOM 1431 O O . GLY A 1 176 ? -0.705 -8.130 -10.069 1.00 81.00 176 GLY A O 1
ATOM 1432 N N . ALA A 1 177 ? -0.386 -7.433 -12.185 1.00 82.44 177 ALA A N 1
ATOM 1433 C CA . ALA A 1 177 ? 0.978 -7.949 -12.309 1.00 82.44 177 ALA A CA 1
ATOM 1434 C C . ALA A 1 177 ? 1.950 -7.222 -11.362 1.00 82.44 177 ALA A C 1
ATOM 1436 O O . ALA A 1 177 ? 2.697 -7.872 -10.638 1.00 82.44 177 ALA A O 1
ATOM 1437 N N . VAL A 1 178 ? 1.878 -5.888 -11.293 1.00 85.81 178 VAL A N 1
ATOM 1438 C CA . VAL A 1 178 ? 2.708 -5.057 -10.401 1.00 85.81 178 VAL A CA 1
ATOM 1439 C C . VAL A 1 178 ? 2.396 -5.343 -8.930 1.00 85.81 178 VAL A C 1
ATOM 1441 O O . VAL A 1 178 ? 3.317 -5.538 -8.140 1.00 85.81 178 VAL A O 1
ATOM 1444 N N . LEU A 1 179 ? 1.112 -5.439 -8.557 1.00 84.38 179 LEU A N 1
ATOM 1445 C CA . LEU A 1 179 ? 0.692 -5.770 -7.191 1.00 84.38 179 LEU A CA 1
ATOM 1446 C C . LEU A 1 179 ? 1.190 -7.158 -6.774 1.00 84.38 179 LEU A C 1
ATOM 1448 O O . LEU A 1 179 ? 1.771 -7.306 -5.700 1.00 84.38 179 LEU A O 1
ATOM 1452 N N . ASN A 1 180 ? 0.982 -8.173 -7.618 1.00 82.81 180 ASN A N 1
ATOM 1453 C CA . ASN A 1 180 ? 1.463 -9.525 -7.339 1.00 82.81 180 ASN A CA 1
ATOM 1454 C C . ASN A 1 180 ? 2.990 -9.565 -7.257 1.00 82.81 180 ASN A C 1
ATOM 1456 O O . ASN A 1 180 ? 3.526 -10.222 -6.365 1.00 82.81 180 ASN A O 1
ATOM 1460 N N . GLY A 1 181 ? 3.685 -8.829 -8.129 1.00 85.06 181 GLY A N 1
ATOM 1461 C CA . GLY A 1 181 ? 5.137 -8.730 -8.101 1.00 85.06 181 GLY A CA 1
ATOM 1462 C C . GLY A 1 181 ? 5.654 -8.122 -6.795 1.00 85.06 181 GLY A C 1
ATOM 1463 O O . GLY A 1 181 ? 6.470 -8.732 -6.107 1.00 85.06 181 GLY A O 1
ATOM 1464 N N . TYR A 1 182 ? 5.096 -6.981 -6.384 1.00 86.62 182 TYR A N 1
ATOM 1465 C CA . TYR A 1 182 ? 5.418 -6.327 -5.112 1.00 86.62 182 TYR A CA 1
ATOM 1466 C C . TYR A 1 182 ? 5.201 -7.256 -3.904 1.00 86.62 182 TYR A C 1
ATOM 1468 O O . TYR A 1 182 ? 6.073 -7.392 -3.043 1.00 86.62 182 TYR A O 1
ATOM 1476 N N . LEU A 1 183 ? 4.043 -7.925 -3.840 1.00 82.56 183 LEU A N 1
ATOM 1477 C CA . LEU A 1 183 ? 3.698 -8.821 -2.733 1.00 82.56 183 LEU A CA 1
ATOM 1478 C C . LEU A 1 183 ? 4.610 -10.049 -2.671 1.00 82.56 183 LEU A C 1
ATOM 1480 O O . LEU A 1 183 ? 4.947 -10.505 -1.580 1.00 82.56 183 LEU A O 1
ATOM 1484 N N . SER A 1 184 ? 4.997 -10.579 -3.827 1.00 82.62 184 SER A N 1
ATOM 1485 C CA . SER A 1 184 ? 5.874 -11.744 -3.940 1.00 82.62 184 SER A CA 1
ATOM 1486 C C . SER A 1 184 ? 7.294 -11.408 -3.483 1.00 82.62 184 SER A C 1
ATOM 1488 O O . SER A 1 184 ? 7.850 -12.111 -2.641 1.00 82.62 184 SER A O 1
ATOM 1490 N N . LEU A 1 185 ? 7.835 -10.262 -3.909 1.00 84.19 185 LEU A N 1
ATOM 1491 C CA . LEU A 1 185 ? 9.159 -9.803 -3.477 1.00 84.19 185 LEU A CA 1
ATOM 1492 C C . LEU A 1 185 ? 9.231 -9.542 -1.974 1.00 84.19 185 LEU A C 1
ATOM 1494 O O . LEU A 1 185 ? 10.178 -9.971 -1.323 1.00 84.19 185 LEU A O 1
ATOM 1498 N N . ARG A 1 186 ? 8.187 -8.946 -1.386 1.00 80.44 186 ARG A N 1
ATOM 1499 C CA . ARG A 1 186 ? 8.126 -8.698 0.063 1.00 80.44 186 ARG A CA 1
ATOM 1500 C C . ARG A 1 186 ? 8.160 -9.982 0.905 1.00 80.44 186 ARG A C 1
ATOM 1502 O O . ARG A 1 186 ? 8.464 -9.925 2.096 1.00 80.44 186 ARG A O 1
ATOM 1509 N N . ARG A 1 187 ? 7.815 -11.134 0.318 1.00 77.88 187 ARG A N 1
ATOM 1510 C CA . ARG A 1 187 ? 7.854 -12.444 0.990 1.00 77.88 187 ARG A CA 1
ATOM 1511 C C . ARG A 1 187 ? 9.242 -13.081 0.996 1.00 77.88 187 ARG A C 1
ATOM 1513 O O . ARG A 1 187 ? 9.417 -14.064 1.715 1.00 77.88 187 ARG A O 1
ATOM 1520 N N . LEU A 1 188 ? 10.187 -12.581 0.203 1.00 78.75 188 LEU A N 1
ATOM 1521 C CA . LEU A 1 188 ? 11.551 -13.104 0.164 1.00 78.75 188 LEU A CA 1
ATOM 1522 C C . LEU A 1 188 ? 12.298 -12.736 1.450 1.00 78.75 188 LEU A C 1
ATOM 1524 O O . LEU A 1 188 ? 12.223 -11.603 1.928 1.00 78.75 188 LEU A O 1
ATOM 1528 N N . VAL A 1 189 ? 13.023 -13.701 2.018 1.00 75.06 189 VAL A N 1
ATOM 1529 C CA . VAL A 1 189 ? 13.791 -13.519 3.259 1.00 75.06 189 VAL A CA 1
ATOM 1530 C C . VAL A 1 189 ? 15.263 -13.868 3.045 1.00 75.06 189 VAL A C 1
ATOM 1532 O O . VAL A 1 189 ? 16.132 -13.099 3.445 1.00 75.06 189 VAL A O 1
ATOM 1535 N N . ILE A 1 190 ? 15.549 -15.008 2.420 1.00 73.31 190 ILE A N 1
ATOM 1536 C CA . ILE A 1 190 ? 16.890 -15.578 2.236 1.00 73.31 190 ILE A CA 1
ATOM 1537 C C . ILE A 1 190 ? 17.600 -14.916 1.053 1.00 73.31 190 ILE A C 1
ATOM 1539 O O . ILE A 1 190 ? 18.756 -14.521 1.179 1.00 73.31 190 ILE A O 1
ATOM 1543 N N . GLN A 1 191 ? 16.907 -14.754 -0.073 1.00 75.62 191 GLN A N 1
ATOM 1544 C CA . GLN A 1 191 ? 17.435 -14.146 -1.296 1.00 75.62 191 GLN A CA 1
ATOM 1545 C C . GLN A 1 191 ? 17.229 -12.633 -1.340 1.00 75.62 191 GLN A C 1
ATOM 1547 O O . GLN A 1 191 ? 17.278 -12.025 -2.402 1.00 75.62 191 GLN A O 1
ATOM 1552 N N . ARG A 1 192 ? 16.990 -11.993 -0.194 1.00 81.44 192 ARG A N 1
ATOM 1553 C CA . ARG A 1 192 ? 16.795 -10.547 -0.131 1.00 81.44 192 ARG A CA 1
ATOM 1554 C C . ARG A 1 192 ? 18.117 -9.821 -0.403 1.00 81.44 192 ARG A C 1
ATOM 1556 O O . ARG A 1 192 ? 19.047 -9.883 0.401 1.00 81.44 192 ARG A O 1
ATOM 1563 N N . THR A 1 193 ? 18.192 -9.127 -1.536 1.00 85.81 193 THR A N 1
ATOM 1564 C CA . THR A 1 193 ? 19.329 -8.288 -1.942 1.00 85.81 193 THR A CA 1
ATOM 1565 C C . THR A 1 193 ? 18.907 -6.823 -2.033 1.00 85.81 193 THR A C 1
ATOM 1567 O O . THR A 1 193 ? 17.721 -6.516 -2.142 1.00 85.81 193 THR A O 1
ATOM 1570 N N . ARG A 1 194 ? 19.884 -5.905 -2.064 1.00 86.38 194 ARG A N 1
ATOM 1571 C CA . ARG A 1 194 ? 19.617 -4.473 -2.276 1.00 86.38 194 ARG A CA 1
ATOM 1572 C C . ARG A 1 194 ? 18.842 -4.216 -3.573 1.00 86.38 194 ARG A C 1
ATOM 1574 O O . ARG A 1 194 ? 17.930 -3.409 -3.576 1.00 86.38 194 ARG A O 1
ATOM 1581 N N . LEU A 1 195 ? 19.169 -4.932 -4.650 1.00 86.00 195 LEU A N 1
ATOM 1582 C CA . LEU A 1 195 ? 18.482 -4.782 -5.936 1.00 86.00 195 LEU A CA 1
ATOM 1583 C C . LEU A 1 195 ? 17.014 -5.217 -5.856 1.00 86.00 195 LEU A C 1
ATOM 1585 O O . LEU A 1 195 ? 16.161 -4.611 -6.498 1.00 86.00 195 LEU A O 1
ATOM 1589 N N . ILE A 1 196 ? 16.708 -6.244 -5.058 1.00 88.06 196 ILE A N 1
ATOM 1590 C CA . ILE A 1 196 ? 15.330 -6.683 -4.806 1.00 88.06 196 ILE A CA 1
ATOM 1591 C C . ILE A 1 196 ? 14.571 -5.653 -3.969 1.00 88.06 196 ILE A C 1
ATOM 1593 O O . ILE A 1 196 ? 13.423 -5.362 -4.294 1.00 88.06 196 ILE A O 1
ATOM 1597 N N . ASP A 1 197 ? 15.206 -5.079 -2.944 1.00 86.81 197 ASP A N 1
ATOM 1598 C CA . ASP A 1 197 ? 14.614 -3.999 -2.147 1.00 86.81 197 ASP A CA 1
ATOM 1599 C C . ASP A 1 197 ? 14.321 -2.761 -3.015 1.00 86.81 197 ASP A C 1
ATOM 1601 O O . ASP A 1 197 ? 13.189 -2.278 -3.015 1.00 86.81 197 ASP A O 1
ATOM 1605 N N . ASP A 1 198 ? 15.289 -2.321 -3.828 1.00 88.69 198 ASP A N 1
ATOM 1606 C CA . ASP A 1 198 ? 15.139 -1.192 -4.757 1.00 88.69 198 ASP A CA 1
ATOM 1607 C C . ASP A 1 198 ? 14.006 -1.466 -5.778 1.00 88.69 198 ASP A C 1
ATOM 1609 O O . ASP A 1 198 ? 13.160 -0.609 -6.042 1.00 88.69 198 ASP A O 1
ATOM 1613 N N . THR A 1 199 ? 13.920 -2.697 -6.305 1.00 90.25 199 THR A N 1
ATOM 1614 C CA . THR A 1 199 ? 12.822 -3.116 -7.200 1.00 90.25 199 THR A CA 1
ATOM 1615 C C . THR A 1 199 ? 11.474 -3.077 -6.479 1.00 90.25 199 THR A C 1
ATOM 1617 O O . THR A 1 199 ? 10.476 -2.619 -7.037 1.00 90.25 199 THR A O 1
ATOM 1620 N N . GLN A 1 200 ? 11.414 -3.576 -5.244 1.00 89.62 200 GLN A N 1
ATOM 1621 C CA . GLN A 1 200 ? 10.187 -3.611 -4.456 1.00 89.62 200 GLN A CA 1
ATOM 1622 C C . GLN A 1 200 ? 9.673 -2.191 -4.179 1.00 89.62 200 GLN A C 1
ATOM 1624 O O . GLN A 1 200 ? 8.473 -1.946 -4.321 1.00 89.62 200 GLN A O 1
ATOM 1629 N N . GLU A 1 201 ? 10.557 -1.263 -3.809 1.00 88.81 201 GLU A N 1
ATOM 1630 C CA . GLU A 1 201 ? 10.222 0.152 -3.626 1.00 88.81 201 GLU A CA 1
ATOM 1631 C C . GLU A 1 201 ? 9.726 0.768 -4.938 1.00 88.81 201 GLU A C 1
ATOM 1633 O O . GLU A 1 201 ? 8.650 1.364 -4.969 1.00 88.81 201 GLU A O 1
ATOM 1638 N N . LYS A 1 202 ? 10.409 0.504 -6.058 1.00 88.88 202 LYS A N 1
ATOM 1639 C CA . LYS A 1 202 ? 9.984 0.998 -7.373 1.00 88.88 202 LYS A CA 1
ATOM 1640 C C . LYS A 1 202 ? 8.617 0.463 -7.806 1.00 88.88 202 LYS A C 1
ATOM 1642 O O . LYS A 1 202 ? 7.808 1.211 -8.351 1.00 88.88 202 LYS A O 1
ATOM 1647 N N . LEU A 1 203 ? 8.322 -0.816 -7.567 1.00 89.38 203 LEU A N 1
ATOM 1648 C CA . LEU A 1 203 ? 6.999 -1.387 -7.848 1.00 89.38 203 LEU A CA 1
ATOM 1649 C C . LEU A 1 203 ? 5.916 -0.764 -6.966 1.00 89.38 203 LEU A C 1
ATOM 1651 O O . LEU A 1 203 ? 4.792 -0.594 -7.436 1.00 89.38 203 LEU A O 1
ATOM 1655 N N . LEU A 1 204 ? 6.244 -0.413 -5.7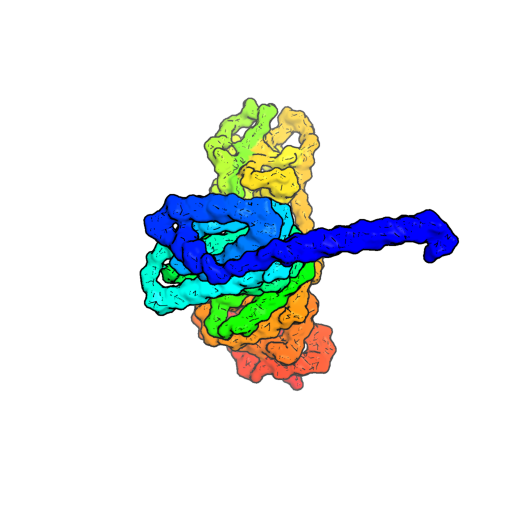17 1.00 85.62 204 LEU A N 1
ATOM 1656 C CA . LEU A 1 204 ? 5.332 0.321 -4.849 1.00 85.62 204 LEU A CA 1
ATOM 1657 C C . LEU A 1 204 ? 5.060 1.713 -5.420 1.00 85.62 204 LEU A C 1
ATOM 1659 O O . LEU A 1 204 ? 3.896 2.023 -5.636 1.00 85.62 204 LEU A O 1
ATOM 1663 N N . GLU A 1 205 ? 6.091 2.492 -5.756 1.00 86.56 205 GLU A N 1
ATOM 1664 C CA . GLU A 1 205 ? 5.940 3.810 -6.395 1.00 86.56 205 GLU A CA 1
ATOM 1665 C C . GLU A 1 205 ? 5.061 3.735 -7.651 1.00 86.56 205 GLU A C 1
ATOM 1667 O O . GLU A 1 205 ? 4.097 4.486 -7.786 1.00 86.56 205 GLU A O 1
ATOM 1672 N N . LEU A 1 206 ? 5.321 2.773 -8.545 1.00 85.19 206 LEU A N 1
ATOM 1673 C CA . LEU A 1 206 ? 4.507 2.568 -9.747 1.00 85.19 206 LEU A CA 1
ATOM 1674 C C . LEU A 1 206 ? 3.055 2.224 -9.408 1.00 85.19 206 LEU A C 1
ATOM 1676 O O . LEU A 1 206 ? 2.131 2.708 -10.065 1.00 85.19 206 LEU A O 1
ATOM 1680 N N . LEU A 1 207 ? 2.830 1.406 -8.379 1.00 82.69 207 LEU A N 1
ATOM 1681 C CA . LEU A 1 207 ? 1.489 1.098 -7.902 1.00 82.69 207 LEU A CA 1
ATOM 1682 C C . LEU A 1 207 ? 0.786 2.365 -7.399 1.00 82.69 207 LEU A C 1
ATOM 1684 O O . LEU A 1 207 ? -0.386 2.573 -7.710 1.00 82.69 207 LEU A O 1
ATOM 1688 N N . GLU A 1 208 ? 1.486 3.238 -6.675 1.00 79.62 208 GLU A N 1
ATOM 1689 C CA . GLU A 1 208 ? 0.955 4.523 -6.213 1.00 79.62 208 GLU A CA 1
ATOM 1690 C C . GLU A 1 208 ? 0.638 5.456 -7.382 1.00 79.62 208 GLU A C 1
ATOM 1692 O O . GLU A 1 208 ? -0.476 5.966 -7.472 1.00 79.62 208 GLU A O 1
ATOM 1697 N N . GLU A 1 209 ? 1.536 5.612 -8.350 1.00 78.50 209 GLU A N 1
ATOM 1698 C CA . GLU A 1 209 ? 1.314 6.440 -9.544 1.00 78.50 209 GLU A CA 1
ATOM 1699 C C . GLU A 1 209 ? 0.164 5.940 -10.432 1.00 78.50 209 GLU A C 1
ATOM 1701 O O . GLU A 1 209 ? -0.522 6.715 -11.107 1.00 78.50 209 GLU A O 1
ATOM 1706 N N . MET A 1 210 ? -0.055 4.626 -10.477 1.00 73.38 210 MET A N 1
ATOM 1707 C CA . MET A 1 210 ? -1.140 4.034 -11.256 1.00 73.38 210 MET A CA 1
ATOM 1708 C C . MET A 1 210 ? -2.500 4.188 -10.567 1.00 73.38 210 MET A C 1
ATOM 1710 O O . MET A 1 210 ? -3.514 4.289 -11.269 1.00 73.38 210 MET A O 1
ATOM 1714 N N . THR A 1 211 ? -2.512 4.226 -9.232 1.00 68.31 211 THR A N 1
ATOM 1715 C CA . THR A 1 211 ? -3.719 4.240 -8.385 1.00 68.31 211 THR A CA 1
ATOM 1716 C C . THR A 1 211 ? -4.100 5.628 -7.869 1.00 68.31 211 THR A C 1
ATOM 1718 O O . THR A 1 211 ? -5.251 5.833 -7.477 1.00 68.31 211 THR A O 1
ATOM 1721 N N . THR A 1 212 ? -3.178 6.592 -7.929 1.00 67.56 212 THR A N 1
ATOM 1722 C CA . THR A 1 212 ? -3.433 8.017 -7.697 1.00 67.56 212 THR A CA 1
ATOM 1723 C C . THR A 1 212 ? -4.017 8.650 -8.963 1.00 67.56 212 THR A C 1
ATOM 1725 O O . THR A 1 212 ? -3.449 8.590 -10.057 1.00 67.56 212 THR A O 1
ATOM 1728 N N . GLY A 1 213 ? -5.218 9.216 -8.847 1.00 70.25 213 GLY A N 1
ATOM 1729 C CA . GLY A 1 213 ? -5.939 9.758 -9.993 1.00 70.25 213 GLY A CA 1
ATOM 1730 C C . GLY A 1 213 ? -7.427 9.916 -9.721 1.00 70.25 213 GLY A C 1
ATOM 1731 O O . GLY A 1 213 ? -7.838 10.771 -8.942 1.00 70.25 213 GLY A O 1
ATOM 1732 N N . THR A 1 214 ? -8.240 9.118 -10.405 1.00 75.19 214 THR A N 1
ATOM 1733 C CA . THR A 1 214 ? -9.707 9.172 -10.329 1.00 75.19 214 THR A CA 1
ATOM 1734 C C . THR A 1 214 ? -10.269 8.203 -9.288 1.00 75.19 214 THR A C 1
ATOM 1736 O O . THR A 1 214 ? -9.720 7.126 -9.066 1.00 75.19 214 THR A O 1
ATOM 1739 N N . GLU A 1 215 ? -11.423 8.534 -8.696 1.00 75.81 215 GLU A N 1
ATOM 1740 C CA . GLU A 1 215 ? -12.104 7.631 -7.752 1.00 75.81 215 GLU A CA 1
ATOM 1741 C C . GLU A 1 215 ? -12.429 6.260 -8.375 1.00 75.81 215 GLU A C 1
ATOM 1743 O O . GLU A 1 215 ? -12.426 5.249 -7.681 1.00 75.81 215 GLU A O 1
ATOM 1748 N N . GLU A 1 216 ? -12.694 6.198 -9.684 1.00 76.06 216 GLU A N 1
ATOM 1749 C CA . GLU A 1 216 ? -12.946 4.944 -10.411 1.00 76.06 216 GLU A CA 1
ATOM 1750 C C . GLU A 1 216 ? -11.700 4.051 -10.503 1.00 76.06 216 GLU A C 1
ATOM 1752 O O . GLU A 1 216 ? -11.799 2.824 -10.410 1.00 76.06 216 GLU A O 1
ATOM 1757 N N . GLU A 1 217 ? -10.517 4.651 -10.652 1.00 72.56 217 GLU A N 1
ATOM 1758 C CA . GLU A 1 217 ? -9.241 3.931 -10.657 1.00 72.56 217 GLU A CA 1
ATOM 1759 C C . GLU A 1 217 ? -8.931 3.379 -9.265 1.00 72.56 217 GLU A C 1
ATOM 1761 O O . GLU A 1 217 ? -8.583 2.204 -9.138 1.00 72.56 217 GLU A O 1
ATOM 1766 N N . THR A 1 218 ? -9.140 4.180 -8.216 1.00 79.25 218 THR A N 1
ATOM 1767 C CA . THR A 1 218 ? -9.002 3.728 -6.825 1.00 79.25 218 THR A CA 1
ATOM 1768 C C . THR A 1 218 ? -9.986 2.597 -6.517 1.00 79.25 218 THR A C 1
ATOM 1770 O O . THR A 1 218 ? -9.595 1.583 -5.942 1.00 79.25 218 THR A O 1
ATOM 1773 N N . LYS A 1 219 ? -11.237 2.695 -6.989 1.00 82.12 219 LYS A N 1
ATOM 1774 C CA . LYS A 1 219 ? -12.240 1.623 -6.875 1.00 82.12 219 LYS A CA 1
ATOM 1775 C C . LYS A 1 219 ? -11.801 0.328 -7.550 1.00 82.12 219 LYS A C 1
ATOM 1777 O O . LYS A 1 219 ? -11.885 -0.746 -6.957 1.00 82.12 219 LYS A O 1
ATOM 1782 N N . SER A 1 220 ? -11.311 0.441 -8.782 1.00 79.50 220 SER A N 1
ATOM 1783 C CA . SER A 1 220 ? -10.818 -0.698 -9.559 1.00 79.50 220 SER A CA 1
ATOM 1784 C C . SER A 1 220 ? -9.625 -1.360 -8.871 1.00 79.50 220 SER A C 1
ATOM 1786 O O . SER A 1 220 ? -9.550 -2.584 -8.806 1.00 79.50 220 SER A O 1
ATOM 1788 N N . PHE A 1 221 ? -8.726 -0.564 -8.290 1.00 81.38 221 PHE A N 1
ATOM 1789 C CA . PHE A 1 221 ? -7.604 -1.069 -7.507 1.00 81.38 221 PHE A CA 1
ATOM 1790 C C . PHE A 1 221 ? -8.057 -1.826 -6.256 1.00 81.38 221 PHE A C 1
ATOM 1792 O O . PHE A 1 221 ? -7.604 -2.946 -6.030 1.00 81.38 221 PHE A O 1
ATOM 1799 N N . MET A 1 222 ? -8.993 -1.266 -5.482 1.00 82.75 222 MET A N 1
ATOM 1800 C CA . MET A 1 222 ? -9.546 -1.943 -4.305 1.00 82.75 222 MET A CA 1
ATOM 1801 C C . MET A 1 222 ? -10.180 -3.292 -4.675 1.00 82.75 222 MET A C 1
ATOM 1803 O O . MET A 1 222 ? -9.986 -4.272 -3.959 1.00 82.75 222 MET A O 1
ATOM 1807 N N . ALA A 1 223 ? -10.879 -3.374 -5.811 1.00 83.31 223 ALA A N 1
ATOM 1808 C CA . ALA A 1 223 ? -11.430 -4.633 -6.311 1.00 83.31 223 ALA A CA 1
ATOM 1809 C C . ALA A 1 223 ? -10.331 -5.654 -6.662 1.00 83.31 223 ALA A C 1
ATOM 1811 O O . ALA A 1 223 ? -10.410 -6.802 -6.225 1.00 83.31 223 ALA A O 1
ATOM 1812 N N . VAL A 1 224 ? -9.272 -5.234 -7.368 1.00 82.31 224 VAL A N 1
ATOM 1813 C CA . VAL A 1 224 ? -8.122 -6.102 -7.691 1.00 82.31 224 VAL A CA 1
ATOM 1814 C C . VAL A 1 224 ? -7.417 -6.582 -6.419 1.00 82.31 224 VAL A C 1
ATOM 1816 O O . VAL A 1 224 ? -7.067 -7.753 -6.321 1.00 82.31 224 VAL A O 1
ATOM 1819 N N . CYS A 1 225 ? -7.252 -5.723 -5.411 1.00 84.25 225 CYS A N 1
ATOM 1820 C CA . CYS A 1 225 ? -6.701 -6.103 -4.110 1.00 84.25 225 CYS A CA 1
ATOM 1821 C C . CYS A 1 225 ? -7.500 -7.231 -3.442 1.00 84.25 225 CYS A C 1
ATOM 1823 O O . CYS A 1 225 ? -6.912 -8.206 -2.974 1.00 84.25 225 CYS A O 1
ATOM 1825 N N . ILE A 1 226 ? -8.830 -7.118 -3.414 1.00 85.31 226 ILE A N 1
ATOM 1826 C CA . ILE A 1 226 ? -9.710 -8.135 -2.827 1.00 85.31 226 ILE A CA 1
ATOM 1827 C C . ILE A 1 226 ? -9.675 -9.440 -3.632 1.00 85.31 226 ILE A C 1
ATOM 1829 O O . ILE A 1 226 ? -9.543 -10.510 -3.038 1.00 85.31 226 ILE A O 1
ATOM 1833 N N . GLU A 1 227 ? -9.710 -9.366 -4.964 1.00 84.38 227 GLU A N 1
ATOM 1834 C CA . GLU A 1 227 ? -9.588 -10.539 -5.839 1.00 84.38 227 GLU A CA 1
ATOM 1835 C C . GLU A 1 227 ? -8.246 -11.261 -5.623 1.00 84.38 227 GLU A C 1
ATOM 1837 O O . GLU A 1 227 ? -8.184 -12.492 -5.547 1.00 84.38 227 GLU A O 1
ATOM 1842 N N . THR A 1 228 ? -7.161 -10.502 -5.451 1.00 81.12 228 THR A N 1
ATOM 1843 C CA . THR A 1 228 ? -5.843 -11.045 -5.116 1.00 81.12 228 THR A CA 1
ATOM 1844 C C . THR A 1 228 ? -5.873 -11.763 -3.769 1.00 81.12 228 THR A C 1
ATOM 1846 O O . THR A 1 228 ? -5.399 -12.897 -3.685 1.00 81.12 228 THR A O 1
ATOM 1849 N N . VAL A 1 229 ? -6.476 -11.180 -2.726 1.00 82.56 229 VAL A N 1
ATOM 1850 C CA . VAL A 1 229 ? -6.641 -11.867 -1.430 1.00 82.56 229 VAL A CA 1
ATOM 1851 C C . VAL A 1 229 ? -7.458 -13.148 -1.583 1.00 82.56 229 VAL A C 1
ATOM 1853 O O . VAL A 1 229 ? -7.142 -14.143 -0.935 1.00 82.56 229 VAL A O 1
ATOM 1856 N N . GLU A 1 230 ? -8.490 -13.169 -2.421 1.00 82.62 230 GLU A N 1
ATOM 1857 C CA . GLU A 1 230 ? -9.311 -14.363 -2.623 1.00 82.62 230 GLU A CA 1
ATOM 1858 C C . GLU A 1 230 ? -8.544 -15.504 -3.313 1.00 82.62 230 GLU A C 1
ATOM 1860 O O . GLU A 1 230 ? -8.679 -16.660 -2.906 1.00 82.62 230 GLU A O 1
ATOM 1865 N N . LYS A 1 231 ? -7.695 -15.186 -4.299 1.00 79.19 231 LYS A N 1
ATOM 1866 C CA . LYS A 1 231 ? -6.884 -16.168 -5.043 1.00 79.19 231 LYS A CA 1
ATOM 1867 C C . LYS A 1 231 ? -5.751 -16.794 -4.221 1.00 79.19 231 LYS A C 1
ATOM 1869 O O . LYS A 1 231 ? -5.340 -17.917 -4.507 1.00 79.19 231 LYS A O 1
ATOM 1874 N N . HIS A 1 232 ? -5.229 -16.089 -3.218 1.00 73.88 232 HIS A N 1
ATOM 1875 C CA . HIS A 1 232 ? -4.117 -16.575 -2.394 1.00 73.88 232 HIS A CA 1
ATOM 1876 C C . HIS A 1 232 ? -4.559 -17.637 -1.367 1.00 73.88 232 HIS A C 1
ATOM 1878 O O . HIS A 1 232 ? -5.712 -17.684 -0.945 1.00 73.88 232 HIS A O 1
ATOM 1884 N N . ASN A 1 233 ? -3.642 -18.497 -0.905 1.00 71.88 233 ASN A N 1
ATOM 1885 C CA . ASN A 1 233 ? -3.964 -19.569 0.050 1.00 71.88 233 ASN A CA 1
ATOM 1886 C C . ASN A 1 233 ? -4.516 -19.010 1.381 1.00 71.88 233 ASN A C 1
ATOM 1888 O O . ASN A 1 233 ? -4.051 -17.990 1.888 1.00 71.88 233 ASN A O 1
ATOM 1892 N N . VAL A 1 234 ? -5.498 -19.700 1.969 1.00 65.00 234 VAL A N 1
ATOM 1893 C CA . VAL A 1 234 ? -6.121 -19.387 3.268 1.00 65.00 234 VAL A CA 1
ATOM 1894 C C . VAL A 1 234 ? -5.107 -19.362 4.424 1.00 65.00 234 VAL A C 1
ATOM 1896 O O . VAL A 1 234 ? -5.277 -18.604 5.373 1.00 65.00 234 VAL A O 1
ATOM 1899 N N . GLN A 1 235 ? -4.027 -20.144 4.325 1.00 62.62 235 GLN A N 1
ATOM 1900 C CA . GLN A 1 235 ? -2.967 -20.204 5.341 1.00 62.62 235 GLN A CA 1
ATOM 1901 C C . GLN A 1 235 ? -1.927 -19.076 5.245 1.00 62.62 235 GLN A C 1
ATOM 1903 O O . GLN A 1 235 ? -1.095 -18.946 6.145 1.00 62.62 235 GLN A O 1
ATOM 1908 N N . ASP A 1 236 ? -1.951 -18.278 4.174 1.00 70.88 236 ASP A N 1
ATOM 1909 C CA . ASP A 1 236 ? -1.069 -17.122 4.036 1.00 70.88 236 ASP A CA 1
ATOM 1910 C C . ASP A 1 236 ? -1.612 -15.951 4.863 1.00 70.88 236 ASP A C 1
ATOM 1912 O O . ASP A 1 236 ? -2.693 -15.425 4.594 1.00 70.88 236 ASP A O 1
ATOM 1916 N N . ILE A 1 237 ? -0.871 -15.583 5.908 1.00 71.25 237 ILE A N 1
ATOM 1917 C CA . ILE A 1 237 ? -1.250 -14.534 6.862 1.00 71.25 237 ILE A CA 1
ATOM 1918 C C . ILE A 1 237 ? -0.674 -13.181 6.427 1.00 71.25 237 ILE A C 1
ATOM 1920 O O . ILE A 1 237 ? -1.288 -12.153 6.688 1.00 71.25 237 ILE A O 1
ATOM 1924 N N . LEU A 1 238 ? 0.481 -13.163 5.754 1.00 73.12 238 LEU A N 1
ATOM 1925 C CA . LEU A 1 238 ? 1.239 -11.936 5.498 1.00 73.12 238 LEU A CA 1
ATOM 1926 C C . LEU A 1 238 ? 0.674 -11.153 4.313 1.00 73.12 238 LEU A C 1
ATOM 1928 O O . LEU A 1 238 ? 0.454 -9.950 4.421 1.00 73.12 238 LEU A O 1
ATOM 1932 N N . THR A 1 239 ? 0.378 -11.829 3.201 1.00 78.12 239 THR A N 1
ATOM 1933 C CA . THR A 1 239 ? -0.165 -11.165 2.006 1.00 78.12 239 THR A CA 1
ATOM 1934 C C . THR A 1 239 ? -1.483 -10.427 2.286 1.00 78.12 239 THR A C 1
ATOM 1936 O O . THR A 1 239 ? -1.586 -9.257 1.911 1.00 78.12 239 THR A O 1
ATOM 1939 N N . PRO A 1 240 ? -2.473 -11.018 2.992 1.00 81.38 240 PRO A N 1
ATOM 1940 C CA . PRO A 1 240 ? -3.696 -10.297 3.333 1.00 81.38 240 PRO A CA 1
ATOM 1941 C C . PRO A 1 240 ? -3.468 -9.138 4.309 1.00 81.38 240 PRO A C 1
ATOM 1943 O O . PRO A 1 240 ? -4.112 -8.110 4.146 1.00 81.38 240 PRO A O 1
ATOM 1946 N N . VAL A 1 241 ? -2.545 -9.260 5.277 1.00 81.81 241 VAL A N 1
ATOM 1947 C CA . VAL A 1 241 ? -2.193 -8.152 6.192 1.00 81.81 241 VAL A CA 1
ATOM 1948 C C . VAL A 1 241 ? -1.797 -6.914 5.397 1.00 81.81 241 VAL A C 1
ATOM 1950 O O . VAL A 1 241 ? -2.405 -5.865 5.579 1.00 81.81 241 VAL A O 1
ATOM 1953 N N . PHE A 1 242 ? -0.858 -7.047 4.458 1.00 78.12 242 PHE A N 1
ATOM 1954 C CA . PHE A 1 242 ? -0.369 -5.904 3.683 1.00 78.12 242 PHE A CA 1
ATOM 1955 C C . PHE A 1 242 ? -1.444 -5.287 2.793 1.00 78.12 242 PHE A C 1
ATOM 1957 O O . PHE A 1 242 ? -1.554 -4.064 2.703 1.00 78.12 242 PHE A O 1
ATOM 1964 N N . ILE A 1 243 ? -2.256 -6.125 2.145 1.00 83.50 243 ILE A N 1
ATOM 1965 C CA . ILE A 1 243 ? -3.350 -5.634 1.306 1.00 83.50 243 ILE A CA 1
ATOM 1966 C C . ILE A 1 243 ? -4.370 -4.880 2.165 1.00 83.50 243 ILE A C 1
ATOM 1968 O O . ILE A 1 243 ? -4.782 -3.783 1.795 1.00 83.50 243 ILE A O 1
ATOM 1972 N N . PHE A 1 244 ? -4.754 -5.420 3.324 1.00 84.12 244 PHE A N 1
ATOM 1973 C CA . PHE A 1 244 ? -5.722 -4.765 4.200 1.00 84.12 244 PHE A CA 1
ATOM 1974 C C . PHE A 1 244 ? -5.166 -3.497 4.862 1.00 84.12 244 PHE A C 1
ATOM 1976 O O . PHE A 1 244 ? -5.918 -2.535 5.000 1.00 84.12 244 PHE A O 1
ATOM 1983 N N . GLU A 1 245 ? -3.878 -3.440 5.215 1.00 81.69 245 GLU A N 1
ATOM 1984 C CA . GLU A 1 245 ? -3.226 -2.208 5.690 1.00 81.69 245 GLU A CA 1
ATOM 1985 C C . GLU A 1 245 ? -3.288 -1.123 4.621 1.00 81.69 245 GLU A C 1
ATOM 1987 O O . GLU A 1 245 ? -3.710 -0.001 4.897 1.00 81.69 245 GLU A O 1
ATOM 1992 N N . ARG A 1 246 ? -2.958 -1.478 3.374 1.00 79.25 246 ARG A N 1
ATOM 1993 C CA . ARG A 1 246 ? -3.032 -0.534 2.261 1.00 79.25 246 ARG A CA 1
ATOM 1994 C C . ARG A 1 246 ? -4.461 -0.058 2.012 1.00 79.25 246 ARG A C 1
ATOM 1996 O O . ARG A 1 246 ? -4.670 1.130 1.792 1.00 79.25 246 ARG A O 1
ATOM 2003 N N . LEU A 1 247 ? -5.445 -0.956 2.079 1.00 83.31 247 LEU A N 1
ATOM 2004 C CA . LEU A 1 247 ? -6.861 -0.591 1.975 1.00 83.31 247 LEU A CA 1
ATOM 2005 C C . LEU A 1 247 ? -7.294 0.336 3.118 1.00 83.31 247 LEU A C 1
ATOM 2007 O O . LEU A 1 247 ? -8.040 1.277 2.859 1.00 83.31 247 LEU A O 1
ATOM 2011 N N . CYS A 1 248 ? -6.798 0.131 4.346 1.00 82.00 248 CYS A N 1
ATOM 2012 C CA . CYS A 1 248 ? -7.028 1.067 5.448 1.00 82.00 248 CYS A CA 1
ATOM 2013 C C . CYS A 1 248 ? -6.503 2.462 5.092 1.00 82.00 248 CYS A C 1
ATOM 2015 O O . CYS A 1 248 ? -7.272 3.412 5.184 1.00 82.00 248 CYS A O 1
ATOM 2017 N N . SER A 1 249 ? -5.255 2.575 4.623 1.00 79.50 249 SER A N 1
ATOM 2018 C CA . SER A 1 249 ? -4.649 3.857 4.227 1.00 79.50 249 SER A CA 1
ATOM 2019 C C . SER A 1 249 ? -5.352 4.532 3.044 1.00 79.50 249 SER A C 1
ATOM 2021 O O . SER A 1 249 ? -5.304 5.749 2.924 1.00 79.50 249 SER A O 1
ATOM 2023 N N . ILE A 1 250 ? -6.007 3.768 2.163 1.00 78.75 250 ILE A N 1
ATOM 2024 C CA . ILE A 1 250 ? -6.797 4.318 1.047 1.00 78.75 250 ILE A CA 1
ATOM 2025 C C . ILE A 1 250 ? -8.152 4.843 1.528 1.00 78.75 250 ILE A C 1
ATOM 2027 O O . ILE A 1 250 ? -8.607 5.889 1.073 1.00 78.75 250 ILE A O 1
ATOM 2031 N N . ILE A 1 251 ? -8.819 4.105 2.420 1.00 76.75 251 ILE A N 1
ATOM 2032 C CA . ILE A 1 251 ? -10.143 4.475 2.942 1.00 76.75 251 ILE A CA 1
ATOM 2033 C C . ILE A 1 251 ? -10.036 5.653 3.900 1.00 76.75 251 ILE A C 1
ATOM 2035 O O . ILE A 1 251 ? -10.881 6.543 3.889 1.00 76.75 251 ILE A O 1
ATOM 2039 N N . TYR A 1 252 ? -9.008 5.631 4.737 1.00 74.50 252 TYR A N 1
ATOM 2040 C CA . TYR A 1 252 ? -8.685 6.694 5.658 1.00 74.50 252 TYR A CA 1
ATOM 2041 C C . TYR A 1 252 ? -7.164 6.833 5.668 1.00 74.50 252 TYR A C 1
ATOM 2043 O O . TYR A 1 252 ? -6.499 6.058 6.365 1.00 74.50 252 TYR A O 1
ATOM 2051 N N . PRO A 1 253 ? -6.597 7.763 4.878 1.00 67.44 253 PRO A N 1
ATOM 2052 C CA . PRO A 1 253 ? -5.200 8.117 5.035 1.00 67.44 253 PRO A CA 1
ATOM 2053 C C . PRO A 1 253 ? -5.081 8.654 6.452 1.00 67.44 253 PRO A C 1
ATOM 2055 O O . PRO A 1 253 ? -5.571 9.740 6.755 1.00 67.44 253 PRO A O 1
ATOM 2058 N 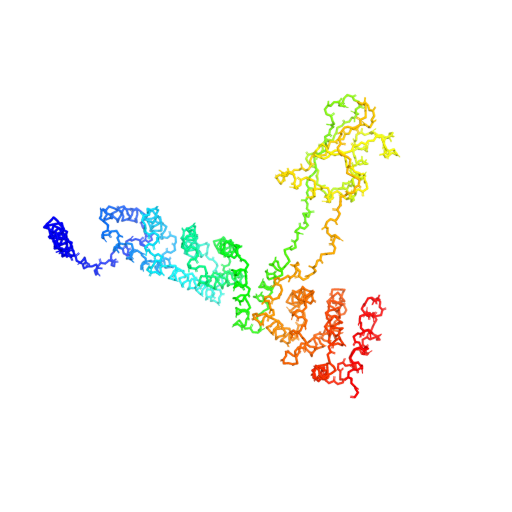N . GLU A 1 254 ? -4.535 7.840 7.354 1.00 56.62 254 GLU A N 1
ATOM 2059 C CA . GLU A 1 254 ? -4.163 8.324 8.671 1.00 56.62 254 GLU A CA 1
ATOM 2060 C C . GLU A 1 254 ? -3.243 9.505 8.400 1.00 56.62 254 GLU A C 1
ATOM 2062 O O . GLU A 1 254 ? -2.200 9.341 7.766 1.00 56.62 254 GLU A O 1
ATOM 2067 N N . GLU A 1 255 ? -3.689 10.712 8.758 1.00 50.41 255 GLU A N 1
ATOM 2068 C CA . GLU A 1 255 ? -2.803 11.862 8.799 1.00 50.41 255 GLU A CA 1
ATOM 2069 C C . GLU A 1 255 ? -1.659 11.420 9.694 1.00 50.41 255 GLU A C 1
ATOM 2071 O O . GLU A 1 255 ? -1.861 11.279 10.900 1.00 50.41 255 GLU A O 1
ATOM 2076 N N . ASN A 1 256 ? -0.513 11.089 9.090 1.00 44.44 256 ASN A N 1
ATOM 2077 C CA . ASN A 1 256 ? 0.669 10.702 9.831 1.00 44.44 256 ASN A CA 1
ATOM 2078 C C . ASN A 1 256 ? 0.860 11.799 10.872 1.00 44.44 256 ASN A C 1
ATOM 2080 O O . ASN A 1 256 ? 1.093 12.964 10.529 1.00 44.44 256 ASN A O 1
ATOM 2084 N N . ASP A 1 257 ? 0.657 11.454 12.142 1.00 48.34 257 ASP A N 1
ATOM 2085 C CA . ASP A 1 257 ? 1.123 12.305 13.210 1.00 48.34 257 ASP A CA 1
ATOM 2086 C C . ASP A 1 257 ? 2.607 12.475 12.928 1.00 48.34 257 ASP A C 1
ATOM 2088 O O . ASP A 1 257 ? 3.349 11.501 12.839 1.00 48.34 257 ASP A O 1
ATOM 2092 N N . VAL A 1 258 ? 3.012 13.709 12.633 1.00 53.72 258 VAL A N 1
ATOM 2093 C CA . VAL A 1 258 ? 4.420 14.040 12.479 1.00 53.72 258 VAL A CA 1
ATOM 2094 C C . VAL A 1 258 ? 5.027 13.749 13.850 1.00 53.72 258 VAL A C 1
ATOM 2096 O O . VAL A 1 258 ? 4.843 14.528 14.787 1.00 53.72 258 VAL A O 1
ATOM 2099 N N . ASP A 1 259 ? 5.614 12.557 13.988 1.00 55.19 259 ASP A N 1
ATOM 2100 C CA . ASP A 1 259 ? 6.106 12.014 15.259 1.00 55.19 259 ASP A CA 1
ATOM 2101 C C . ASP A 1 259 ? 7.192 12.919 15.847 1.00 55.19 259 ASP A C 1
ATOM 2103 O O . ASP A 1 259 ? 7.286 13.090 17.065 1.00 55.19 259 ASP A O 1
ATOM 2107 N N . GLU A 1 260 ? 7.956 13.568 14.968 1.00 68.94 260 GLU A N 1
ATOM 2108 C CA . GLU A 1 260 ? 8.990 14.523 15.316 1.00 68.94 260 GLU A CA 1
ATOM 2109 C C . GLU A 1 260 ? 8.962 15.713 14.354 1.00 68.94 260 GLU A C 1
ATOM 2111 O O . GLU A 1 260 ? 9.074 15.558 13.137 1.00 68.94 260 GLU A O 1
ATOM 2116 N N . PHE A 1 261 ? 8.812 16.913 14.908 1.00 78.75 261 PHE A N 1
ATOM 2117 C CA . PHE A 1 261 ? 8.999 18.166 14.187 1.00 78.75 261 PHE A CA 1
ATOM 2118 C C . PHE A 1 261 ? 10.006 19.036 14.929 1.00 78.75 261 PHE A C 1
ATOM 2120 O O . PHE A 1 261 ? 10.185 18.920 16.141 1.00 78.75 261 PHE A O 1
ATOM 2127 N N . PHE A 1 262 ? 10.674 19.915 14.193 1.00 84.94 262 PHE A N 1
ATOM 2128 C CA . PHE A 1 262 ? 11.705 20.779 14.746 1.00 84.94 262 PHE A CA 1
ATOM 2129 C C . PHE A 1 262 ? 11.170 22.193 14.967 1.00 84.94 262 PHE A C 1
ATOM 2131 O O . PHE A 1 262 ? 10.341 22.668 14.192 1.00 84.94 262 PHE A O 1
ATOM 2138 N N . LEU A 1 263 ? 11.641 22.865 16.017 1.00 86.31 263 LEU A N 1
ATOM 2139 C CA . LEU A 1 263 ? 11.322 24.252 16.342 1.00 86.31 263 LEU A CA 1
ATOM 2140 C C . LEU A 1 263 ? 12.593 25.101 16.352 1.00 86.31 263 LEU A C 1
ATOM 2142 O O . LEU A 1 263 ? 13.589 24.749 16.983 1.00 86.31 263 LEU A O 1
ATOM 2146 N N . THR A 1 264 ? 12.526 26.265 15.720 1.00 88.31 264 THR A N 1
ATOM 2147 C CA . THR A 1 264 ? 13.575 27.285 15.772 1.00 88.31 264 THR A CA 1
ATOM 2148 C C . THR A 1 264 ? 13.046 28.471 16.565 1.00 88.31 264 THR A C 1
ATOM 2150 O O . THR A 1 264 ? 12.104 29.136 16.140 1.00 88.31 264 THR A O 1
ATOM 2153 N N . LEU A 1 265 ? 13.633 28.722 17.734 1.00 89.56 265 LEU A N 1
ATOM 2154 C CA . LEU A 1 265 ? 13.206 29.755 18.675 1.00 89.56 265 LEU A CA 1
ATOM 2155 C C . LEU A 1 265 ? 14.096 30.993 18.520 1.00 89.56 265 LEU A C 1
ATOM 2157 O O . LEU A 1 265 ? 15.274 30.972 18.890 1.00 89.56 265 LEU A O 1
ATOM 2161 N N . GLU A 1 266 ? 13.543 32.077 17.985 1.00 88.75 266 GLU A N 1
ATOM 2162 C CA . GLU A 1 266 ? 14.270 33.319 17.697 1.00 88.75 266 GLU A CA 1
ATOM 2163 C C . GLU A 1 266 ? 13.666 34.511 18.431 1.00 88.75 266 GLU A C 1
ATOM 2165 O O . GLU A 1 266 ? 12.467 34.565 18.691 1.00 88.75 266 GLU A O 1
ATOM 2170 N N . LYS A 1 267 ? 14.501 35.500 18.745 1.00 88.44 267 LYS A N 1
ATOM 2171 C CA . LYS A 1 267 ? 14.012 36.786 19.243 1.00 88.44 267 LYS A CA 1
ATOM 2172 C C . LYS A 1 267 ? 13.411 37.592 18.109 1.00 88.44 267 LYS A C 1
ATOM 2174 O O . LYS A 1 267 ? 13.847 37.482 16.964 1.00 88.44 267 LYS A O 1
ATOM 2179 N N . ASP A 1 268 ? 12.476 38.465 18.449 1.00 84.12 268 ASP A N 1
ATOM 2180 C CA . ASP A 1 268 ? 12.086 39.537 17.542 1.00 84.12 268 ASP A CA 1
ATOM 2181 C C . ASP A 1 268 ? 13.284 40.483 17.304 1.00 84.12 268 ASP A C 1
ATOM 2183 O O . ASP A 1 268 ? 13.796 41.050 18.278 1.00 84.12 268 ASP A O 1
ATOM 2187 N N . PRO A 1 269 ? 13.722 40.691 16.042 1.00 83.62 269 PRO A N 1
ATOM 2188 C CA . PRO A 1 269 ? 14.827 41.590 15.700 1.00 83.62 269 PRO A CA 1
ATOM 2189 C C . PRO A 1 269 ? 14.662 43.013 16.246 1.00 83.62 269 PRO A C 1
ATOM 2191 O O . PRO A 1 269 ? 15.644 43.707 16.493 1.00 83.62 269 PRO A O 1
ATOM 2194 N N . GLN A 1 270 ? 13.421 43.469 16.441 1.00 81.56 270 GLN A N 1
ATOM 2195 C CA . GLN A 1 270 ? 13.124 44.808 16.955 1.00 81.56 270 GLN A CA 1
ATOM 2196 C C . GLN A 1 270 ? 13.243 44.904 18.482 1.00 81.56 270 GLN A C 1
ATOM 2198 O O . GLN A 1 270 ? 13.291 46.009 19.020 1.00 81.56 270 GLN A O 1
ATOM 2203 N N . GLN A 1 271 ? 13.285 43.766 19.184 1.00 80.38 271 GLN A N 1
ATOM 2204 C CA . GLN A 1 271 ? 13.362 43.693 20.645 1.00 80.38 271 GLN A CA 1
ATOM 2205 C C . GLN A 1 271 ? 14.615 42.961 21.159 1.00 80.38 271 GLN A C 1
ATOM 2207 O O . GLN A 1 271 ? 14.685 42.614 22.341 1.00 80.38 271 GLN A O 1
ATOM 2212 N N . GLU A 1 272 ? 15.623 42.746 20.306 1.00 79.44 272 GLU A N 1
ATOM 2213 C CA . GLU A 1 272 ? 16.849 42.018 20.667 1.00 79.44 272 GLU A CA 1
ATOM 2214 C C . GLU A 1 272 ? 17.588 42.625 21.865 1.00 79.44 272 GLU A C 1
ATOM 2216 O O . GLU A 1 272 ? 18.082 41.875 22.709 1.00 79.44 272 GLU A O 1
ATOM 2221 N N . ASP A 1 273 ? 17.601 43.958 21.972 1.00 77.94 273 ASP A N 1
ATOM 2222 C CA . ASP A 1 273 ? 18.266 44.700 23.052 1.00 77.94 273 ASP A CA 1
ATOM 2223 C C . ASP A 1 273 ? 17.523 44.616 24.399 1.00 77.94 273 ASP A C 1
ATOM 2225 O O . ASP A 1 273 ? 18.115 44.857 25.453 1.00 77.94 273 ASP A O 1
ATOM 2229 N N . PHE A 1 274 ? 16.226 44.283 24.385 1.00 75.19 274 PHE A N 1
ATOM 2230 C CA . PHE A 1 274 ? 15.376 44.228 25.583 1.00 75.19 274 PHE A CA 1
ATOM 2231 C C . PHE A 1 274 ? 15.271 42.821 26.176 1.00 75.19 274 PHE A C 1
ATOM 2233 O O . PHE A 1 274 ? 14.983 42.666 27.362 1.00 75.19 274 PHE A O 1
ATOM 2240 N N . LEU A 1 275 ? 15.505 41.791 25.363 1.00 80.19 275 LEU A N 1
ATOM 2241 C CA . LEU A 1 275 ? 15.508 40.397 25.791 1.00 80.19 275 LEU A CA 1
ATOM 2242 C C . LEU A 1 275 ? 16.942 39.972 26.124 1.00 80.19 275 LEU A C 1
ATOM 2244 O O . LEU A 1 275 ? 17.816 39.986 25.262 1.00 80.19 275 LEU A O 1
ATOM 2248 N N . GLN A 1 276 ? 17.201 39.540 27.356 1.00 73.50 276 GLN A N 1
ATOM 2249 C CA . GLN A 1 276 ? 18.492 38.962 27.748 1.00 73.50 276 GLN A CA 1
ATOM 2250 C C . GLN A 1 276 ? 18.585 37.479 27.325 1.00 73.50 276 GLN A C 1
ATOM 2252 O O . GLN A 1 276 ? 17.567 36.829 27.121 1.00 73.50 276 GLN A O 1
ATOM 2257 N N . GLY A 1 277 ? 19.800 36.943 27.150 1.00 77.06 277 GLY A N 1
ATOM 2258 C CA . GLY A 1 277 ? 20.023 35.523 26.815 1.00 77.06 277 GLY A CA 1
ATOM 2259 C C . GLY A 1 277 ? 19.835 35.197 25.329 1.00 77.06 277 GLY A C 1
ATOM 2260 O O . GLY A 1 277 ? 19.506 36.071 24.543 1.00 77.06 277 GLY A O 1
ATOM 2261 N N . ARG A 1 278 ? 20.115 33.974 24.882 1.00 77.25 278 ARG A N 1
ATOM 2262 C CA . ARG A 1 278 ? 19.781 33.511 23.521 1.00 77.25 278 ARG A CA 1
ATOM 2263 C C . ARG A 1 278 ? 19.618 32.002 23.538 1.00 77.25 278 ARG A C 1
ATOM 2265 O O . ARG A 1 278 ? 20.361 31.327 24.245 1.00 77.25 278 ARG A O 1
ATOM 2272 N N . MET A 1 279 ? 18.696 31.487 22.735 1.00 81.88 279 MET A N 1
ATOM 2273 C CA . MET A 1 279 ? 18.522 30.047 22.573 1.00 81.88 279 MET A CA 1
ATOM 2274 C C . MET A 1 279 ? 19.715 29.490 21.786 1.00 81.88 279 MET A C 1
ATOM 2276 O O . MET A 1 279 ? 19.985 29.926 20.669 1.00 81.88 279 MET A O 1
ATOM 2280 N N . LEU A 1 280 ? 20.482 28.587 22.400 1.00 75.56 280 LEU A N 1
ATOM 2281 C CA . LEU A 1 280 ? 21.738 28.056 21.844 1.00 75.56 280 LEU A CA 1
ATOM 2282 C C . LEU A 1 280 ? 21.571 26.696 21.144 1.00 75.56 280 LEU A C 1
ATOM 2284 O O . LEU A 1 280 ? 22.531 26.211 20.553 1.00 75.56 280 LEU A O 1
ATOM 2288 N N . GLY A 1 281 ? 20.384 26.087 21.220 1.00 76.94 281 GLY A N 1
ATOM 2289 C CA . GLY A 1 281 ? 20.098 24.727 20.748 1.00 76.94 281 GLY A CA 1
ATOM 2290 C C . GLY A 1 281 ? 19.215 24.640 19.503 1.00 76.94 281 GLY A C 1
ATOM 2291 O O . GLY A 1 281 ? 18.663 23.581 19.243 1.00 76.94 281 GLY A O 1
ATOM 2292 N N . ASN A 1 282 ? 19.056 25.725 18.739 1.00 82.56 282 ASN A N 1
ATOM 2293 C CA . ASN A 1 282 ? 18.275 25.678 17.501 1.00 82.56 282 ASN A CA 1
ATOM 2294 C C . ASN A 1 282 ? 18.950 24.770 16.447 1.00 82.56 282 ASN A C 1
ATOM 2296 O O . ASN A 1 282 ? 20.159 24.919 16.229 1.00 82.56 282 ASN A O 1
ATOM 2300 N N . PRO A 1 283 ? 18.197 23.916 15.726 1.00 83.69 283 PRO A N 1
ATOM 2301 C CA . PRO A 1 283 ? 16.770 23.616 15.896 1.00 83.69 283 PRO A CA 1
ATOM 2302 C C . PRO A 1 283 ? 16.508 22.577 17.008 1.00 83.69 283 PRO A C 1
ATOM 2304 O O . PRO A 1 283 ? 17.201 21.566 17.099 1.00 83.69 283 PRO A O 1
ATOM 2307 N N . TYR A 1 284 ? 15.469 22.804 17.813 1.00 84.19 284 TYR A N 1
ATOM 2308 C CA . TYR A 1 284 ? 15.050 21.914 18.900 1.00 84.19 284 TYR A CA 1
ATOM 2309 C C . TYR A 1 284 ? 14.053 20.856 18.413 1.00 84.19 284 TYR A C 1
ATOM 2311 O O . TYR A 1 284 ? 13.200 21.158 17.580 1.00 84.19 284 TYR A O 1
ATOM 2319 N N . SER A 1 285 ? 14.105 19.635 18.951 1.00 83.56 285 SER A N 1
ATOM 2320 C CA . SER A 1 285 ? 13.119 18.583 18.640 1.00 83.56 285 SER A CA 1
ATOM 2321 C C . SER A 1 285 ? 11.841 18.758 19.470 1.00 83.56 285 SER A C 1
ATOM 2323 O O . SER A 1 285 ? 11.901 19.083 20.657 1.00 83.56 285 SER A O 1
ATOM 2325 N N . SER A 1 286 ? 10.674 18.458 18.892 1.00 80.44 286 SER A N 1
ATOM 2326 C CA . SER A 1 286 ? 9.382 18.428 19.597 1.00 80.44 286 SER A CA 1
ATOM 2327 C C . SER A 1 286 ? 9.316 17.406 20.737 1.00 80.44 286 SER A C 1
ATOM 2329 O O . SER A 1 286 ? 8.372 17.421 21.524 1.00 80.44 286 SER A O 1
ATOM 2331 N N . THR A 1 287 ? 10.282 16.485 20.812 1.00 78.38 287 THR A N 1
ATOM 2332 C CA . THR A 1 287 ? 10.388 15.473 21.876 1.00 78.38 287 THR A CA 1
ATOM 2333 C C . THR A 1 287 ? 11.257 15.918 23.057 1.00 78.38 287 THR A C 1
ATOM 2335 O O . THR A 1 287 ? 11.342 15.211 24.064 1.00 78.38 287 THR A O 1
ATOM 2338 N N . GLU A 1 288 ? 11.896 17.088 22.968 1.00 80.75 288 GLU A N 1
ATOM 2339 C CA . GLU A 1 288 ? 12.778 17.602 24.013 1.00 80.75 288 GLU A CA 1
ATOM 2340 C C . GLU A 1 288 ? 11.991 18.029 25.272 1.00 80.75 288 GLU A C 1
ATOM 2342 O O . GLU A 1 288 ? 10.900 18.605 25.166 1.00 80.75 288 GLU A O 1
ATOM 2347 N N . PRO A 1 289 ? 12.514 17.776 26.491 1.00 76.06 289 PRO A N 1
ATOM 2348 C CA . PRO A 1 289 ? 11.837 18.156 27.727 1.00 76.06 289 PRO A CA 1
ATOM 2349 C C . PRO A 1 289 ? 11.559 19.664 27.793 1.00 76.06 289 PRO A C 1
ATOM 2351 O O . PRO A 1 289 ? 12.475 20.487 27.807 1.00 76.06 289 PRO A O 1
ATOM 2354 N N . GLY A 1 290 ? 10.274 20.010 27.900 1.00 77.81 290 GLY A N 1
ATOM 2355 C CA . GLY A 1 290 ? 9.795 21.388 28.028 1.00 77.81 290 GLY A CA 1
ATOM 2356 C C . GLY A 1 290 ? 9.272 22.019 26.735 1.00 77.81 290 GLY A C 1
ATOM 2357 O O . GLY A 1 290 ? 8.761 23.127 26.802 1.00 77.81 290 GLY A O 1
ATOM 2358 N N . LEU A 1 291 ? 9.336 21.345 25.579 1.00 78.56 291 LEU A N 1
ATOM 2359 C CA . LEU A 1 291 ? 8.791 21.847 24.303 1.00 78.56 291 LEU A CA 1
ATOM 2360 C C . LEU A 1 291 ? 7.431 21.228 23.929 1.00 78.56 291 LEU A C 1
ATOM 2362 O O . LEU A 1 291 ? 7.129 20.993 22.761 1.00 78.56 291 LEU A O 1
ATOM 2366 N N . GLY A 1 292 ? 6.587 20.988 24.934 1.00 78.56 292 GLY A N 1
ATOM 2367 C CA . GLY A 1 292 ? 5.214 20.514 24.769 1.00 78.56 292 GLY A CA 1
ATOM 2368 C C . GLY A 1 292 ? 4.605 20.001 26.081 1.00 78.56 292 GLY A C 1
ATOM 2369 O O . GLY A 1 292 ? 5.343 19.785 27.047 1.00 78.56 292 GLY A O 1
ATOM 2370 N N . PRO A 1 293 ? 3.279 19.753 26.117 1.00 78.94 293 PRO A N 1
ATOM 2371 C CA . PRO A 1 293 ? 2.350 19.720 24.979 1.00 78.94 293 PRO A CA 1
ATOM 2372 C C . PRO A 1 293 ? 1.807 21.081 24.497 1.00 78.94 293 PRO A C 1
ATOM 2374 O O . PRO A 1 293 ? 1.306 21.146 23.372 1.00 78.94 293 PRO A O 1
ATOM 2377 N N . LEU A 1 294 ? 1.894 22.150 25.294 1.00 87.25 294 LEU A N 1
ATOM 2378 C CA . LEU A 1 294 ? 1.290 23.457 24.995 1.00 87.25 294 LEU A CA 1
ATOM 2379 C C . LEU A 1 294 ? 2.336 24.512 24.609 1.00 87.25 294 LEU A C 1
ATOM 2381 O O . LEU A 1 294 ? 3.499 24.429 24.998 1.00 87.25 294 LEU A O 1
ATOM 2385 N N . MET A 1 295 ? 1.920 25.557 23.889 1.00 87.06 295 MET A N 1
ATOM 2386 C CA . MET A 1 295 ? 2.784 26.709 23.570 1.00 87.06 295 MET A CA 1
ATOM 2387 C C . MET A 1 295 ? 3.301 27.425 24.832 1.00 87.06 295 MET A C 1
ATOM 2389 O O . MET A 1 295 ? 4.390 28.000 24.830 1.00 87.06 295 MET A O 1
ATOM 2393 N N . ARG A 1 296 ? 2.568 27.322 25.945 1.00 88.19 296 ARG A N 1
ATOM 2394 C CA . ARG A 1 296 ? 3.012 27.715 27.289 1.00 88.19 296 ARG A CA 1
ATOM 2395 C C . ARG A 1 296 ? 4.312 27.035 27.722 1.00 88.19 296 ARG A C 1
ATOM 2397 O O . ARG A 1 296 ? 5.156 27.682 28.337 1.00 88.19 296 ARG A O 1
ATOM 2404 N N . ASP A 1 297 ? 4.495 25.761 27.392 1.00 88.31 297 ASP A N 1
ATOM 2405 C CA . ASP A 1 297 ? 5.705 25.019 27.754 1.00 88.31 297 ASP A CA 1
ATOM 2406 C C . ASP A 1 297 ? 6.908 25.562 26.974 1.00 88.31 297 ASP A C 1
ATOM 2408 O O . ASP A 1 297 ? 7.950 25.850 27.563 1.00 88.31 297 ASP A O 1
ATOM 2412 N N . VAL A 1 298 ? 6.710 25.861 25.683 1.00 88.50 298 VAL A N 1
ATOM 2413 C CA . VAL A 1 298 ? 7.713 26.525 24.835 1.00 88.50 298 VAL A CA 1
ATOM 2414 C C . VAL A 1 298 ? 8.116 27.883 25.415 1.00 88.50 298 VAL A C 1
ATOM 2416 O O . VAL A 1 298 ? 9.308 28.169 25.537 1.00 88.50 298 VAL A O 1
ATOM 2419 N N . LYS A 1 299 ? 7.145 28.699 25.848 1.00 88.94 299 LYS A N 1
ATOM 2420 C CA . LYS A 1 299 ? 7.411 29.967 26.548 1.00 88.94 299 LYS A CA 1
ATOM 2421 C C . LYS A 1 299 ? 8.251 29.732 27.810 1.00 88.94 299 LYS A C 1
ATOM 2423 O O . LYS A 1 299 ? 9.288 30.370 27.982 1.00 88.94 299 LYS A O 1
ATOM 2428 N N . ASN A 1 300 ? 7.838 28.803 28.672 1.00 88.88 300 ASN A N 1
ATOM 2429 C CA . ASN A 1 300 ? 8.528 28.505 29.929 1.00 88.88 300 ASN A CA 1
ATOM 2430 C C . ASN A 1 300 ? 9.971 28.045 29.699 1.00 88.88 300 ASN A C 1
ATOM 2432 O O . ASN A 1 300 ? 10.869 28.460 30.432 1.00 88.88 300 ASN A O 1
ATOM 2436 N N . LYS A 1 301 ? 10.203 27.242 28.656 1.00 87.75 301 LYS A N 1
ATOM 2437 C CA . LYS A 1 301 ? 11.535 26.797 28.245 1.00 87.75 301 LYS A CA 1
ATOM 2438 C C . LYS A 1 301 ? 12.418 27.971 27.823 1.00 87.75 301 LYS A C 1
ATOM 2440 O O . LYS A 1 301 ? 13.543 28.077 28.305 1.00 87.75 301 LYS A O 1
ATOM 2445 N N . ILE A 1 302 ? 11.898 28.894 27.008 1.00 86.62 302 ILE A N 1
ATOM 2446 C CA . ILE A 1 302 ? 12.627 30.115 26.626 1.00 86.62 302 ILE A CA 1
ATOM 2447 C C . ILE A 1 302 ? 12.933 30.967 27.864 1.00 86.62 302 ILE A C 1
ATOM 2449 O O . ILE A 1 302 ? 14.061 31.430 28.024 1.00 86.62 302 ILE A O 1
ATOM 2453 N N . CYS A 1 303 ? 11.963 31.148 28.766 1.00 86.94 303 CYS A N 1
ATOM 2454 C CA . CYS A 1 303 ? 12.164 31.931 29.985 1.00 86.94 303 CYS A CA 1
ATOM 2455 C C . CYS A 1 303 ? 13.234 31.329 30.908 1.00 86.94 303 CYS A C 1
ATOM 2457 O O . CYS A 1 303 ? 14.012 32.077 31.496 1.00 86.94 303 CYS A O 1
ATOM 2459 N N . GLN A 1 304 ? 13.295 30.000 31.032 1.00 86.12 304 GLN A N 1
ATOM 2460 C CA . GLN A 1 304 ? 14.304 29.308 31.839 1.00 86.12 304 GLN A CA 1
ATOM 2461 C C . GLN A 1 304 ? 15.699 29.400 31.212 1.00 86.12 304 GLN A C 1
ATOM 2463 O O . GLN A 1 304 ? 16.646 29.792 31.893 1.00 86.12 304 GLN A O 1
ATOM 2468 N N . ASP A 1 305 ? 15.822 29.095 29.919 1.00 85.19 305 ASP A N 1
ATOM 2469 C CA . ASP A 1 305 ? 17.114 29.043 29.224 1.00 85.19 305 ASP A CA 1
ATOM 2470 C C . ASP A 1 305 ? 17.711 30.443 28.983 1.00 85.19 305 ASP A C 1
ATOM 2472 O O . ASP A 1 305 ? 18.931 30.597 28.914 1.00 85.19 305 ASP A O 1
ATOM 2476 N N . CYS A 1 306 ? 16.869 31.478 28.879 1.00 83.56 306 CYS A N 1
ATOM 2477 C CA . CYS A 1 306 ? 17.296 32.872 28.719 1.00 83.56 306 CYS A CA 1
ATOM 2478 C C . CYS A 1 306 ? 17.347 33.668 30.040 1.00 83.56 306 CYS A C 1
ATOM 2480 O O . CYS A 1 306 ? 17.556 34.879 30.000 1.00 83.56 306 CYS A O 1
ATOM 2482 N N . GLU A 1 307 ? 17.169 33.015 31.196 1.00 82.12 307 GLU A N 1
ATOM 2483 C CA . GLU A 1 307 ? 17.175 33.634 32.538 1.00 82.12 307 GLU A CA 1
ATOM 2484 C C . GLU A 1 307 ? 16.123 34.756 32.729 1.00 82.12 307 GLU A C 1
ATOM 2486 O O . GLU A 1 307 ? 16.279 35.661 33.552 1.00 82.12 307 GLU A O 1
ATOM 2491 N N . LEU A 1 308 ? 14.999 34.689 32.007 1.00 80.69 308 LEU A N 1
ATOM 2492 C CA . LEU A 1 308 ? 13.897 35.659 32.065 1.00 80.69 308 LEU A CA 1
ATOM 2493 C C . LEU A 1 308 ? 12.901 35.318 33.188 1.00 80.69 308 LEU A C 1
ATOM 2495 O O . LEU A 1 308 ? 11.708 35.115 32.956 1.00 80.69 308 LEU A O 1
ATOM 2499 N N . VAL A 1 309 ? 13.392 35.262 34.430 1.00 76.69 309 VAL A N 1
ATOM 2500 C CA . VAL A 1 309 ? 12.629 34.793 35.607 1.00 76.69 309 VAL A CA 1
ATOM 2501 C C . VAL A 1 309 ? 11.343 35.598 35.843 1.00 76.69 309 VAL A C 1
ATOM 2503 O O . VAL A 1 309 ? 10.322 35.030 36.215 1.00 76.69 309 VAL A O 1
ATOM 2506 N N . ALA A 1 310 ? 11.360 36.907 35.570 1.00 75.19 310 ALA A N 1
ATOM 2507 C CA . ALA A 1 310 ? 10.205 37.787 35.771 1.00 75.19 310 ALA A CA 1
ATOM 2508 C C . ALA A 1 310 ? 9.009 37.478 34.846 1.00 75.19 310 ALA A C 1
ATOM 2510 O O . ALA A 1 310 ? 7.887 37.853 35.165 1.00 75.19 310 ALA A O 1
ATOM 2511 N N . LEU A 1 311 ? 9.239 36.799 33.717 1.00 77.06 311 LEU A N 1
ATOM 2512 C CA . LEU A 1 311 ? 8.208 36.461 32.723 1.00 77.06 311 LEU A CA 1
ATOM 2513 C C . LEU A 1 311 ? 7.729 35.018 32.834 1.00 77.06 311 LEU A C 1
ATOM 2515 O O . LEU A 1 311 ? 6.756 34.633 32.186 1.00 77.06 311 LEU A O 1
ATOM 2519 N N . LEU A 1 312 ? 8.406 34.221 33.661 1.00 75.81 312 LEU A N 1
ATOM 2520 C CA . LEU A 1 312 ? 8.052 32.828 33.880 1.00 75.81 312 LEU A CA 1
ATOM 2521 C C . LEU A 1 312 ? 6.669 32.709 34.539 1.00 75.81 312 LEU A C 1
ATOM 2523 O O . LEU A 1 312 ? 5.898 31.830 34.177 1.00 75.81 312 LEU A O 1
ATOM 2527 N N . GLU A 1 313 ? 6.339 33.623 35.455 1.00 75.25 313 GLU A N 1
ATOM 2528 C CA . GLU A 1 313 ? 5.050 33.649 36.165 1.00 75.25 313 GLU A CA 1
ATOM 2529 C C . GLU A 1 313 ? 3.993 34.549 35.493 1.00 75.25 313 GLU A C 1
ATOM 2531 O O . GLU A 1 313 ? 2.815 34.462 35.836 1.00 75.25 313 GLU A O 1
ATOM 2536 N N . ASP A 1 314 ? 4.386 35.394 34.529 1.00 83.19 314 ASP A N 1
ATOM 2537 C CA . ASP A 1 314 ? 3.478 36.311 33.827 1.00 83.19 314 ASP A CA 1
ATOM 2538 C C . ASP A 1 314 ? 3.189 35.851 32.391 1.00 83.19 314 ASP A C 1
ATOM 2540 O O . ASP A 1 314 ? 3.954 36.089 31.452 1.00 83.19 314 ASP A O 1
ATOM 2544 N N . ASP A 1 315 ? 2.046 35.196 32.197 1.00 77.50 315 ASP A N 1
ATOM 2545 C CA . ASP A 1 315 ? 1.553 34.750 30.885 1.00 77.50 315 ASP A CA 1
ATOM 2546 C C . ASP A 1 315 ? 1.198 35.880 29.925 1.00 77.50 315 ASP A C 1
ATOM 2548 O O . ASP A 1 315 ? 1.153 35.655 28.720 1.00 77.50 315 ASP A O 1
ATOM 2552 N N . ASN A 1 316 ? 1.011 37.101 30.427 1.00 76.94 316 ASN A N 1
ATOM 2553 C CA . ASN A 1 316 ? 0.720 38.256 29.588 1.00 76.94 316 ASN A CA 1
ATOM 2554 C C . ASN A 1 316 ? 1.976 39.034 29.187 1.00 76.94 316 ASN A C 1
ATOM 2556 O O . ASN A 1 316 ? 1.883 39.905 28.325 1.00 76.94 316 ASN A O 1
ATOM 2560 N N . GLY A 1 317 ? 3.131 38.746 29.791 1.00 80.75 317 GLY A N 1
ATOM 2561 C CA . GLY A 1 317 ? 4.366 39.497 29.560 1.00 80.75 317 GLY A CA 1
ATOM 2562 C C . GLY A 1 317 ? 5.087 39.149 28.255 1.00 80.75 317 GLY A C 1
ATOM 2563 O O . GLY A 1 317 ? 5.872 39.957 27.758 1.00 80.75 317 GLY A O 1
ATOM 2564 N N . MET A 1 318 ? 4.820 37.972 27.680 1.00 85.12 318 MET A N 1
ATOM 2565 C CA . MET A 1 318 ? 5.559 37.431 26.537 1.00 85.12 318 MET A CA 1
ATOM 2566 C C . MET A 1 318 ? 4.621 36.828 25.492 1.00 85.12 318 MET A C 1
ATOM 2568 O O . MET A 1 318 ? 3.751 36.024 25.816 1.00 85.12 318 MET A O 1
ATOM 2572 N N . GLU A 1 319 ? 4.840 37.193 24.233 1.00 88.50 319 GLU A N 1
ATOM 2573 C CA . GLU A 1 319 ? 4.085 36.716 23.075 1.00 88.50 319 GLU A CA 1
ATOM 2574 C C . GLU A 1 319 ? 4.956 35.792 22.221 1.00 88.50 319 GLU A C 1
ATOM 2576 O O . GLU A 1 319 ? 6.148 36.051 22.022 1.00 88.50 319 GLU A O 1
ATOM 2581 N N . LEU A 1 320 ? 4.345 34.727 21.697 1.00 88.81 320 LEU A N 1
ATOM 2582 C CA . LEU A 1 320 ? 4.952 33.818 20.729 1.00 88.81 320 LEU A CA 1
ATOM 2583 C C . LEU A 1 320 ? 4.274 34.007 19.375 1.00 88.81 320 LEU A C 1
ATOM 2585 O O . LEU A 1 320 ? 3.049 33.926 19.269 1.00 88.81 320 LEU A O 1
ATOM 2589 N N . LEU A 1 321 ? 5.080 34.244 18.346 1.00 88.38 321 LEU A N 1
ATOM 2590 C CA . LEU A 1 321 ? 4.633 34.460 16.983 1.00 88.38 321 LEU A CA 1
ATOM 2591 C C . LEU A 1 321 ? 5.089 33.313 16.087 1.00 88.38 321 LEU A C 1
ATOM 2593 O O . LEU A 1 321 ? 6.267 32.961 16.065 1.00 88.38 321 LEU A O 1
ATOM 2597 N N . VAL A 1 322 ? 4.162 32.775 15.299 1.00 86.25 322 VAL A N 1
ATOM 2598 C CA . VAL A 1 322 ? 4.437 31.809 14.225 1.00 86.25 322 VAL A CA 1
ATOM 2599 C C . VAL A 1 322 ? 3.854 32.397 12.944 1.00 86.25 322 VAL A C 1
ATOM 2601 O O . VAL A 1 322 ? 2.694 32.798 12.935 1.00 86.25 322 VAL A O 1
ATOM 2604 N N . ASN A 1 323 ? 4.662 32.532 11.886 1.00 81.62 323 ASN A N 1
ATOM 2605 C CA . ASN A 1 323 ? 4.274 33.209 10.634 1.00 81.62 323 ASN A CA 1
ATOM 2606 C C . ASN A 1 323 ? 3.646 34.606 10.823 1.00 81.62 323 ASN A C 1
ATOM 2608 O O . ASN A 1 323 ? 2.670 34.959 10.168 1.00 81.62 323 ASN A O 1
ATOM 2612 N N . ASN A 1 324 ? 4.207 35.424 11.720 1.00 83.38 324 ASN A N 1
ATOM 2613 C CA . ASN A 1 324 ? 3.692 36.763 12.057 1.00 83.38 324 ASN A CA 1
ATOM 2614 C C . ASN A 1 324 ? 2.264 36.771 12.642 1.00 83.38 324 ASN A C 1
ATOM 2616 O O . ASN A 1 324 ? 1.595 37.803 12.603 1.00 83.38 324 ASN A O 1
ATOM 2620 N N . LYS A 1 325 ? 1.801 35.648 13.202 1.00 86.19 325 LYS A N 1
ATOM 2621 C CA . LYS A 1 325 ? 0.544 35.552 13.955 1.00 86.19 325 LYS A CA 1
ATOM 2622 C C . LYS A 1 325 ? 0.840 35.255 15.412 1.00 86.19 325 LYS A C 1
ATOM 2624 O O . LYS A 1 325 ? 1.687 34.411 15.698 1.00 86.19 325 LYS A O 1
ATOM 2629 N N . ILE A 1 326 ? 0.156 35.938 16.323 1.00 86.12 326 ILE A N 1
ATOM 2630 C CA . ILE A 1 326 ? 0.323 35.730 17.763 1.00 86.12 326 ILE A CA 1
ATOM 2631 C C . ILE A 1 326 ? -0.476 34.493 18.157 1.00 86.12 326 ILE A C 1
ATOM 2633 O O . ILE A 1 326 ? -1.677 34.413 17.902 1.00 86.12 326 ILE A O 1
ATOM 2637 N N . ILE A 1 327 ? 0.194 33.524 18.772 1.00 88.44 327 ILE A N 1
ATOM 2638 C CA . ILE A 1 327 ? -0.391 32.232 19.124 1.00 88.44 327 ILE A CA 1
ATOM 2639 C C . ILE A 1 327 ? -0.748 32.221 20.606 1.00 88.44 327 ILE A C 1
ATOM 2641 O O . ILE A 1 327 ? 0.089 32.533 21.455 1.00 88.44 327 ILE A O 1
ATOM 2645 N N . SER A 1 328 ? -1.981 31.827 20.931 1.00 86.62 328 SER A N 1
ATOM 2646 C CA . SER A 1 328 ? -2.374 31.614 22.325 1.00 86.62 328 SER A CA 1
ATOM 2647 C C . SER A 1 328 ? -1.531 30.519 22.988 1.00 86.62 328 SER A C 1
ATOM 2649 O O . SER A 1 328 ? -1.292 29.452 22.417 1.00 86.62 328 SER A O 1
ATOM 2651 N N . LEU A 1 329 ? -1.105 30.771 24.229 1.00 84.62 329 LEU A N 1
ATOM 2652 C CA . LEU A 1 329 ? -0.284 29.846 25.021 1.00 84.62 329 LEU A CA 1
ATOM 2653 C C . LEU A 1 329 ? -1.016 28.537 25.361 1.00 84.62 329 LEU A C 1
ATOM 2655 O O . LEU A 1 329 ? -0.369 27.535 25.668 1.00 84.62 329 LEU A O 1
ATOM 2659 N N . ASP A 1 330 ? -2.347 28.538 25.279 1.00 85.25 330 ASP A N 1
ATOM 2660 C CA . ASP A 1 330 ? -3.199 27.381 25.570 1.00 85.25 330 ASP A CA 1
ATOM 2661 C C . ASP A 1 330 ? -3.365 26.436 24.369 1.00 85.25 330 ASP A C 1
ATOM 2663 O O . ASP A 1 330 ? -4.008 25.392 24.483 1.00 85.25 330 ASP A O 1
ATOM 2667 N N . LEU A 1 331 ? -2.781 26.772 23.213 1.00 85.38 331 LEU A N 1
ATOM 2668 C CA . LEU A 1 331 ? -2.834 25.923 22.028 1.00 85.38 331 LEU A CA 1
ATOM 2669 C C . LEU A 1 331 ? -1.765 24.815 22.070 1.00 85.38 331 LEU A C 1
ATOM 2671 O O . LEU A 1 331 ? -0.626 25.070 22.482 1.00 85.38 331 LEU A O 1
ATOM 2675 N N . PRO A 1 332 ? -2.088 23.592 21.605 1.00 85.94 332 PRO A N 1
ATOM 2676 C CA . PRO A 1 332 ? -1.104 22.527 21.448 1.00 85.94 332 PRO A CA 1
ATOM 2677 C C . PRO A 1 332 ? -0.051 22.873 20.393 1.00 85.94 332 PRO A C 1
ATOM 2679 O O . PRO A 1 332 ? -0.390 23.248 19.269 1.00 85.94 332 PRO A O 1
ATOM 2682 N N . VAL A 1 333 ? 1.230 22.660 20.711 1.00 84.06 333 VAL A N 1
ATOM 2683 C CA . VAL A 1 333 ? 2.352 22.943 19.789 1.00 84.06 333 VAL A CA 1
ATOM 2684 C C . VAL A 1 333 ? 2.208 22.152 18.479 1.00 84.06 333 VAL A C 1
ATOM 2686 O O . VAL A 1 333 ? 2.479 22.668 17.396 1.00 84.06 333 VAL A O 1
ATOM 2689 N N . LYS A 1 334 ? 1.704 20.912 18.570 1.00 81.44 334 LYS A N 1
ATOM 2690 C CA . LYS A 1 334 ? 1.431 20.032 17.420 1.00 81.44 334 LYS A CA 1
ATOM 2691 C C . LYS A 1 334 ? 0.413 20.627 16.445 1.00 81.44 334 LYS A C 1
ATOM 2693 O O . LYS A 1 334 ? 0.613 20.571 15.233 1.00 81.44 334 LYS A O 1
ATOM 2698 N N . ASP A 1 335 ? -0.663 21.206 16.968 1.00 81.19 335 ASP A N 1
ATOM 2699 C CA . ASP A 1 335 ? -1.731 21.770 16.141 1.00 81.19 335 ASP A CA 1
ATOM 2700 C C . ASP A 1 335 ? -1.275 23.065 15.470 1.00 81.19 335 ASP A C 1
ATOM 2702 O O . ASP A 1 335 ? -1.617 23.313 14.315 1.00 81.19 335 ASP A O 1
ATOM 2706 N N . VAL A 1 336 ? -0.457 23.860 16.166 1.00 82.00 336 VAL A N 1
ATOM 2707 C CA . VAL A 1 336 ? 0.169 25.073 15.622 1.00 82.00 336 VAL A CA 1
ATOM 2708 C C . VAL A 1 336 ? 1.106 24.718 14.465 1.00 82.00 336 VAL A C 1
ATOM 2710 O O . VAL A 1 336 ? 1.008 25.318 13.394 1.00 82.00 336 VAL A O 1
ATOM 2713 N N . PHE A 1 337 ? 1.937 23.683 14.627 1.00 80.75 337 PHE A N 1
ATOM 2714 C CA . PHE A 1 337 ? 2.802 23.176 13.560 1.00 80.75 337 PHE A CA 1
ATOM 2715 C C . PHE A 1 337 ? 1.992 22.741 12.327 1.00 80.75 337 PHE A C 1
ATOM 2717 O O . PHE A 1 337 ? 2.226 23.220 11.219 1.00 80.75 337 PHE A O 1
ATOM 2724 N N . LYS A 1 338 ? 0.978 21.886 12.505 1.00 75.50 338 LYS A N 1
ATOM 2725 C CA . LYS A 1 338 ? 0.186 21.367 11.377 1.00 75.50 338 LYS A CA 1
ATOM 2726 C C . LYS A 1 338 ? -0.678 22.441 10.701 1.00 75.50 338 LYS A C 1
ATOM 2728 O O . LYS A 1 338 ? -0.729 22.510 9.477 1.00 75.50 338 LYS A O 1
ATOM 2733 N N . LYS A 1 339 ? -1.393 23.264 11.473 1.00 73.19 339 LYS A N 1
ATOM 2734 C CA . LYS A 1 339 ? -2.435 24.157 10.932 1.00 73.19 339 LYS A CA 1
ATOM 2735 C C . LYS A 1 339 ? -1.938 25.544 10.544 1.00 73.19 339 LYS A C 1
ATOM 2737 O O . LYS A 1 339 ? -2.588 26.178 9.721 1.00 73.19 339 LYS A O 1
ATOM 2742 N N . ILE A 1 340 ? -0.849 26.033 11.137 1.00 75.88 340 ILE A N 1
ATOM 2743 C CA . ILE A 1 340 ? -0.322 27.376 10.846 1.00 75.88 340 ILE A CA 1
ATOM 2744 C C . ILE A 1 340 ? 0.945 27.268 10.004 1.00 75.88 340 ILE A C 1
ATOM 2746 O O . ILE A 1 340 ? 1.015 27.871 8.939 1.00 75.88 340 ILE A O 1
ATOM 2750 N N . TRP A 1 341 ? 1.921 26.464 10.436 1.00 77.06 341 TRP A N 1
ATOM 2751 C CA . TRP A 1 341 ? 3.213 26.375 9.749 1.00 77.06 341 TRP A CA 1
ATOM 2752 C C . TRP A 1 341 ? 3.127 25.607 8.422 1.00 77.06 341 TRP A C 1
ATOM 2754 O O . TRP A 1 341 ? 3.482 26.142 7.373 1.00 77.06 341 TRP A O 1
ATOM 2764 N N . VAL A 1 342 ? 2.593 24.380 8.441 1.00 72.38 342 VAL A N 1
ATOM 2765 C CA . VAL A 1 342 ? 2.495 23.542 7.229 1.00 72.38 342 VAL A CA 1
ATOM 2766 C C . VAL A 1 342 ? 1.466 24.097 6.233 1.00 72.38 342 VAL A C 1
ATOM 2768 O O . VAL A 1 342 ? 1.714 24.107 5.029 1.00 72.38 342 VAL A O 1
ATOM 2771 N N . ALA A 1 343 ? 0.331 24.617 6.711 1.00 66.62 343 ALA A N 1
ATOM 2772 C CA . ALA A 1 343 ? -0.737 25.129 5.844 1.00 66.62 343 ALA A CA 1
ATOM 2773 C C . ALA A 1 343 ? -0.347 26.383 5.034 1.00 66.62 343 ALA A C 1
ATOM 2775 O O . ALA A 1 343 ? -0.903 26.612 3.961 1.00 66.62 343 ALA A O 1
ATOM 2776 N N . GLU A 1 344 ? 0.601 27.189 5.523 1.00 64.81 344 GLU A N 1
ATOM 2777 C CA . GLU A 1 344 ? 1.060 28.419 4.859 1.00 64.81 344 GLU A CA 1
ATOM 2778 C C . GLU A 1 344 ? 2.333 28.222 4.012 1.00 64.81 344 GLU A C 1
ATOM 2780 O O . GLU A 1 344 ? 2.926 29.197 3.553 1.00 64.81 344 GLU A O 1
ATOM 2785 N N . GLY A 1 345 ? 2.725 26.970 3.743 1.00 55.69 345 GLY A N 1
ATOM 2786 C CA . GLY A 1 345 ? 3.837 26.644 2.843 1.00 55.69 345 GLY A CA 1
ATOM 2787 C C . GLY A 1 345 ? 5.192 26.460 3.531 1.00 55.69 345 GLY A C 1
ATOM 2788 O O . GLY A 1 345 ? 6.222 26.636 2.882 1.00 55.69 345 GLY A O 1
ATOM 2789 N N . GLY A 1 346 ? 5.208 26.110 4.823 1.00 57.91 346 GLY A N 1
ATOM 2790 C CA . GLY A 1 346 ? 6.408 25.630 5.511 1.00 57.91 346 GLY A CA 1
ATOM 2791 C C . GLY A 1 346 ? 6.853 24.281 4.941 1.00 57.91 346 GLY A C 1
ATOM 2792 O O . GLY A 1 346 ? 6.317 23.236 5.304 1.00 57.91 346 GLY A O 1
ATOM 2793 N N . ASP A 1 347 ? 7.807 24.311 4.016 1.00 50.78 347 ASP A N 1
ATOM 2794 C CA . ASP A 1 347 ? 8.310 23.145 3.285 1.00 50.78 347 ASP A CA 1
ATOM 2795 C C . ASP A 1 347 ? 9.253 22.323 4.184 1.00 50.78 347 ASP A C 1
ATOM 2797 O O . ASP A 1 347 ? 10.449 22.581 4.214 1.00 50.78 347 ASP A O 1
ATOM 2801 N N . HIS A 1 348 ? 8.711 21.407 5.001 1.00 55.25 348 HIS A N 1
ATOM 2802 C CA . HIS A 1 348 ? 9.441 20.470 5.887 1.00 55.25 348 HIS A CA 1
ATOM 2803 C C . HIS A 1 348 ? 10.535 21.063 6.814 1.00 55.25 348 HIS A C 1
ATOM 2805 O O . HIS A 1 348 ? 11.263 20.309 7.463 1.00 55.25 348 HIS A O 1
ATOM 2811 N N . ASP A 1 349 ? 10.639 22.389 6.911 1.00 65.69 349 ASP A N 1
ATOM 2812 C CA . ASP A 1 349 ? 11.646 23.100 7.696 1.00 65.69 349 ASP A CA 1
ATOM 2813 C C . ASP A 1 349 ? 11.189 23.308 9.149 1.00 65.69 349 ASP A C 1
ATOM 2815 O O . ASP A 1 349 ? 9.993 23.258 9.466 1.00 65.69 349 ASP A O 1
ATOM 2819 N N . ALA A 1 350 ? 12.152 23.545 10.040 1.00 78.56 350 ALA A N 1
ATOM 2820 C CA . ALA A 1 350 ? 11.906 23.762 11.459 1.00 78.56 350 ALA A CA 1
ATOM 2821 C C . ALA A 1 350 ? 10.967 24.962 11.679 1.00 78.56 350 ALA A C 1
ATOM 2823 O O . ALA A 1 3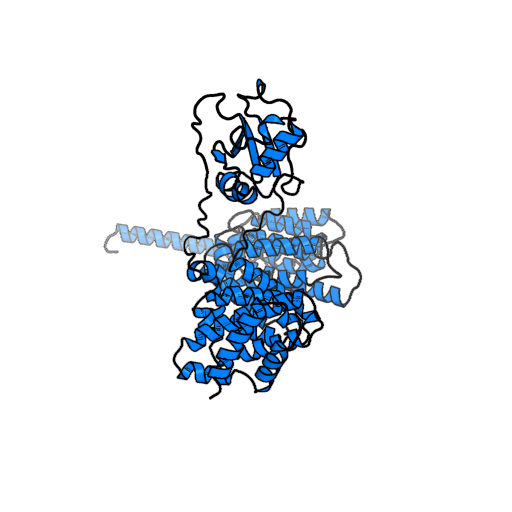50 ? 11.214 26.064 11.188 1.00 78.56 350 ALA A O 1
ATOM 2824 N N . MET A 1 351 ? 9.895 24.760 12.452 1.00 85.12 351 MET A N 1
ATOM 2825 C CA . MET A 1 351 ? 8.900 25.788 12.744 1.00 85.12 351 MET A CA 1
ATOM 2826 C C . MET A 1 351 ? 9.533 26.961 13.467 1.00 85.12 351 MET A C 1
ATOM 2828 O O . MET A 1 351 ? 9.978 26.850 14.612 1.00 85.12 351 MET A O 1
ATOM 2832 N N . ARG A 1 352 ? 9.533 28.107 12.794 1.00 86.69 352 ARG A N 1
ATOM 2833 C CA . ARG A 1 352 ? 10.104 29.336 13.321 1.00 86.69 352 ARG A CA 1
ATOM 2834 C C . ARG A 1 352 ? 9.124 30.000 14.284 1.00 86.69 352 ARG A C 1
ATOM 2836 O O . ARG A 1 352 ? 8.095 30.531 13.868 1.00 86.69 352 ARG A O 1
ATOM 2843 N N . VAL A 1 353 ? 9.473 29.989 15.567 1.00 89.62 353 VAL A N 1
ATOM 2844 C CA . VAL A 1 353 ? 8.743 30.674 16.637 1.00 89.62 353 VAL A CA 1
ATOM 2845 C C . VAL A 1 353 ? 9.544 31.900 17.058 1.00 89.62 353 VAL A C 1
ATOM 2847 O O . VAL A 1 353 ? 10.652 31.787 17.583 1.00 89.62 353 VAL A O 1
ATOM 2850 N N . VAL A 1 354 ? 8.976 33.078 16.831 1.00 88.56 354 VAL A N 1
ATOM 2851 C CA . VAL A 1 354 ? 9.567 34.358 17.224 1.00 88.56 354 VAL A CA 1
ATOM 2852 C C . VAL A 1 354 ? 8.965 34.789 18.554 1.00 88.56 354 VAL A C 1
ATOM 2854 O O . VAL A 1 354 ? 7.747 34.862 18.674 1.00 88.56 354 VAL A O 1
ATOM 2857 N N . TYR A 1 355 ? 9.790 35.080 19.555 1.00 89.00 355 TYR A N 1
ATOM 2858 C CA . TYR A 1 355 ? 9.314 35.528 20.861 1.00 89.00 355 TYR A CA 1
ATOM 2859 C C . TYR A 1 355 ? 9.651 36.989 21.150 1.00 89.00 355 TYR A C 1
ATOM 2861 O O . TYR A 1 355 ? 10.739 37.474 20.821 1.00 89.00 355 TYR A O 1
ATOM 2869 N N . ARG A 1 356 ? 8.711 37.689 21.796 1.00 88.25 356 ARG A N 1
ATOM 2870 C CA . ARG A 1 356 ? 8.837 39.113 22.137 1.00 88.25 356 ARG A CA 1
ATOM 2871 C C . ARG A 1 356 ? 8.098 39.487 23.418 1.00 88.25 356 ARG A C 1
ATOM 2873 O O . ARG A 1 356 ? 7.207 38.768 23.865 1.00 88.25 356 ARG A O 1
ATOM 2880 N N . MET A 1 357 ? 8.442 40.638 23.984 1.00 82.81 357 MET A N 1
ATOM 2881 C CA . MET A 1 357 ? 7.739 41.237 25.115 1.00 82.81 357 MET A CA 1
ATOM 2882 C C . MET A 1 357 ? 6.480 41.957 24.643 1.00 82.81 357 MET A C 1
ATOM 2884 O O . MET A 1 357 ? 6.512 42.736 23.680 1.00 82.81 357 MET A O 1
ATOM 2888 N N . ARG A 1 358 ? 5.382 41.757 25.368 1.00 82.31 358 ARG A N 1
ATOM 2889 C CA . ARG A 1 358 ? 4.127 42.460 25.102 1.00 82.31 358 ARG A CA 1
ATOM 2890 C C . ARG A 1 358 ? 4.235 43.938 25.488 1.00 82.31 358 ARG A C 1
ATOM 2892 O O . ARG A 1 358 ? 4.750 44.278 26.549 1.00 82.31 358 ARG A O 1
ATOM 2899 N N . GLY A 1 359 ? 3.709 44.825 24.640 1.00 76.38 359 GLY A N 1
ATOM 2900 C CA . GLY A 1 359 ? 3.506 46.244 24.966 1.00 76.38 359 GLY A CA 1
ATOM 2901 C C . GLY A 1 359 ? 4.723 47.170 24.829 1.00 76.38 359 GLY A C 1
ATOM 2902 O O . GLY A 1 359 ? 4.601 48.352 25.142 1.00 76.38 359 GLY A O 1
ATOM 2903 N N . LEU A 1 360 ? 5.876 46.691 24.338 1.00 74.69 360 LEU A N 1
ATOM 2904 C CA . LEU A 1 360 ? 7.056 47.548 24.118 1.00 74.69 360 LEU A CA 1
ATOM 2905 C C . LEU A 1 360 ? 6.954 48.442 22.870 1.00 74.69 360 LEU A C 1
ATOM 2907 O O . LEU A 1 360 ? 7.488 49.549 22.870 1.00 74.69 360 LEU A O 1
ATOM 2911 N N . LEU A 1 361 ? 6.278 47.980 21.814 1.00 66.12 361 LEU A N 1
ATOM 2912 C CA . LEU A 1 361 ? 6.213 48.658 20.508 1.00 66.12 361 LEU A CA 1
ATOM 2913 C C . LEU A 1 361 ? 4.824 49.247 20.186 1.00 66.12 361 LEU A C 1
ATOM 2915 O O . LEU A 1 361 ? 4.581 49.667 19.058 1.00 66.12 361 LEU A O 1
ATOM 2919 N N . GLY A 1 362 ? 3.930 49.321 21.179 1.00 69.38 362 GLY A N 1
ATOM 2920 C CA . GLY A 1 362 ? 2.536 49.755 21.016 1.00 69.38 362 GLY A CA 1
ATOM 2921 C C . GLY A 1 362 ? 1.546 48.588 20.940 1.00 69.38 362 GLY A C 1
ATOM 2922 O O . GLY A 1 362 ? 1.863 47.476 21.366 1.00 69.38 362 GLY A O 1
ATOM 2923 N N . ASP A 1 363 ? 0.338 48.858 20.438 1.00 69.12 363 ASP A N 1
ATOM 2924 C CA . ASP A 1 363 ? -0.715 47.848 20.275 1.00 69.12 363 ASP A CA 1
ATOM 2925 C C . ASP A 1 363 ? -0.337 46.837 19.177 1.00 69.12 363 ASP A C 1
ATOM 2927 O O . ASP A 1 363 ? 0.134 47.223 18.104 1.00 69.12 363 ASP A O 1
ATOM 2931 N N . ALA A 1 364 ? -0.554 45.543 19.437 1.00 68.31 364 ALA A N 1
ATOM 2932 C CA . ALA A 1 364 ? -0.288 44.472 18.478 1.00 68.31 364 ALA A CA 1
ATOM 2933 C C . ALA A 1 364 ? -1.167 44.635 17.226 1.00 68.31 364 ALA A C 1
ATOM 2935 O O . ALA A 1 364 ? -2.389 44.758 17.324 1.00 68.31 364 ALA A O 1
ATOM 2936 N N . THR A 1 365 ? -0.541 44.640 16.047 1.00 73.38 365 THR A N 1
ATOM 2937 C CA . THR A 1 365 ? -1.243 44.735 14.748 1.00 73.38 365 THR A CA 1
ATOM 2938 C C . THR A 1 365 ? -1.358 43.379 14.052 1.00 73.38 365 THR A C 1
ATOM 2940 O O . THR A 1 365 ? -1.995 43.268 13.005 1.00 73.38 365 THR A O 1
ATOM 2943 N N . GLU A 1 366 ? -0.750 42.350 14.640 1.00 79.06 366 GLU A N 1
ATOM 2944 C CA . GLU A 1 366 ? -0.770 40.969 14.187 1.00 79.06 366 GLU A CA 1
ATOM 2945 C C . GLU A 1 366 ? -2.077 40.252 14.550 1.00 79.06 366 GLU A C 1
ATOM 2947 O O . GLU A 1 366 ? -2.742 40.564 15.539 1.00 79.06 366 GLU A O 1
ATOM 2952 N N . GLU A 1 367 ? -2.437 39.250 13.749 1.00 79.56 367 GLU A N 1
ATOM 2953 C CA . GLU A 1 367 ? -3.611 38.413 13.995 1.00 79.56 367 GLU A CA 1
ATOM 2954 C C . GLU A 1 367 ? -3.391 37.544 15.246 1.00 79.56 367 GLU A C 1
ATOM 2956 O O . GLU A 1 367 ? -2.402 36.812 15.333 1.00 79.56 367 GLU A O 1
ATOM 2961 N N . PHE A 1 368 ? -4.307 37.627 16.216 1.00 81.06 368 PHE A N 1
ATOM 2962 C CA . PHE A 1 368 ? -4.279 36.811 17.432 1.00 81.06 368 PHE A CA 1
ATOM 2963 C C . PHE A 1 368 ? -5.104 35.533 17.241 1.00 81.06 368 PHE A C 1
ATOM 2965 O O . PHE A 1 368 ? -6.324 35.591 17.082 1.00 81.06 368 PHE A O 1
ATOM 2972 N N . ILE A 1 369 ? -4.443 34.374 17.279 1.00 79.62 369 ILE A N 1
ATOM 2973 C CA . ILE A 1 369 ? -5.078 33.058 17.171 1.00 79.62 369 ILE A CA 1
ATOM 2974 C C . ILE A 1 369 ? -5.362 32.534 18.580 1.00 79.62 369 ILE A C 1
ATOM 2976 O O . ILE A 1 369 ? -4.508 31.923 19.225 1.00 79.62 369 ILE A O 1
ATOM 2980 N N . GLU A 1 370 ? -6.586 32.773 19.054 1.00 76.88 370 GLU A N 1
ATOM 2981 C CA . GLU A 1 370 ? -7.073 32.273 20.348 1.00 76.88 370 GLU A CA 1
ATOM 2982 C C . GLU A 1 370 ? -7.547 30.818 20.268 1.00 76.88 370 GLU A C 1
ATOM 2984 O O . GLU A 1 370 ? -7.336 30.029 21.186 1.00 76.88 370 GLU A O 1
ATOM 2989 N N . SER A 1 371 ? -8.148 30.444 19.138 1.00 68.88 371 SER A N 1
ATOM 2990 C CA . SER A 1 371 ? -8.586 29.080 18.871 1.00 68.88 371 SER A CA 1
ATOM 2991 C C . SER A 1 371 ? -8.223 28.693 17.445 1.00 68.88 371 SER A C 1
ATOM 2993 O O . SER A 1 371 ? -8.519 29.404 16.485 1.00 68.88 371 SER A O 1
ATOM 2995 N N . LEU A 1 372 ? -7.552 27.554 17.304 1.00 67.25 372 LEU A N 1
ATOM 2996 C CA . LEU A 1 372 ? -7.425 26.894 16.017 1.00 67.25 372 LEU A CA 1
ATOM 2997 C C . LEU A 1 372 ? -8.765 26.230 15.757 1.00 67.25 372 LEU A C 1
ATOM 2999 O O . LEU A 1 372 ? -8.952 25.101 16.211 1.00 67.25 372 LEU A O 1
ATOM 3003 N N . ASP A 1 373 ? -9.686 26.933 15.088 1.00 47.50 373 ASP A N 1
ATOM 3004 C CA . ASP A 1 373 ? -10.988 26.388 14.699 1.00 47.50 373 ASP A CA 1
ATOM 3005 C C . ASP A 1 373 ? -10.811 24.922 14.286 1.00 47.50 373 ASP A C 1
ATOM 3007 O O . ASP A 1 373 ? -10.153 24.579 13.294 1.00 47.50 373 ASP A O 1
ATOM 3011 N N . ASN A 1 374 ? -11.337 24.027 15.121 1.00 42.16 374 ASN A N 1
ATOM 3012 C CA . ASN A 1 374 ? -11.394 22.609 14.835 1.00 42.16 374 ASN A CA 1
ATOM 3013 C C . ASN A 1 374 ? -12.447 22.422 13.745 1.00 42.16 374 ASN A C 1
ATOM 3015 O O . ASN A 1 374 ? -13.554 21.954 13.994 1.00 42.16 374 ASN A O 1
ATOM 3019 N N . LYS A 1 375 ? -12.066 22.704 12.495 1.00 40.12 375 LYS A N 1
ATOM 3020 C CA . LYS A 1 375 ? -12.745 22.174 11.302 1.00 40.12 375 LYS A CA 1
ATOM 3021 C C . LYS A 1 375 ? -12.712 20.635 11.230 1.00 40.12 375 LYS A C 1
ATOM 3023 O O . LYS A 1 375 ? -13.126 20.062 10.236 1.00 40.12 375 LYS A O 1
ATOM 3028 N N . SER A 1 376 ? -12.247 19.959 12.277 1.00 37.75 376 SER A N 1
ATOM 3029 C CA . SER A 1 376 ? -12.389 18.524 12.516 1.00 37.75 376 SER A CA 1
ATOM 3030 C C . SER A 1 376 ? -13.611 18.160 13.381 1.00 37.75 376 SER A C 1
ATOM 3032 O O . SER A 1 376 ? -13.896 16.978 13.543 1.00 37.75 376 SER A O 1
ATOM 3034 N N . GLN A 1 377 ? -14.363 19.134 13.918 1.00 35.62 377 GLN A N 1
ATOM 3035 C CA . GLN A 1 377 ? -15.622 18.895 14.649 1.00 35.62 377 GLN A CA 1
ATOM 3036 C C . GLN A 1 377 ? -16.841 19.639 14.078 1.00 35.62 377 GLN A C 1
ATOM 3038 O O . GLN A 1 3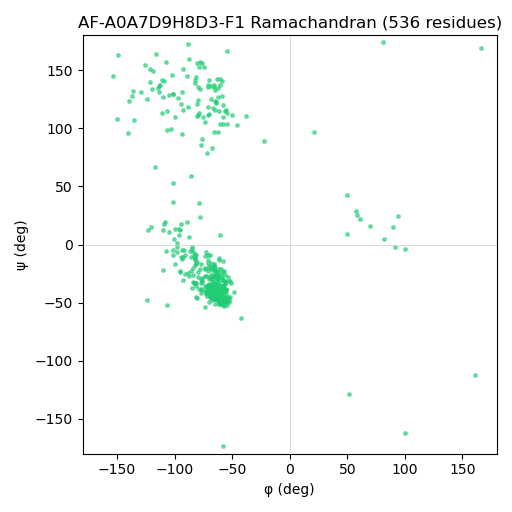77 ? -17.908 19.636 14.691 1.00 35.62 377 GLN A O 1
ATOM 3043 N N . SER A 1 378 ? -16.761 20.217 12.874 1.00 33.66 378 SER A N 1
ATOM 3044 C CA . SER A 1 378 ? -17.982 20.318 12.066 1.00 33.66 378 SER A CA 1
ATOM 3045 C C . SER A 1 378 ? -18.396 18.890 11.760 1.00 33.66 378 SER A C 1
ATOM 3047 O O . SER A 1 378 ? -17.548 18.193 11.221 1.00 33.66 378 SER A O 1
ATOM 3049 N N . ILE A 1 379 ? -19.611 18.476 12.144 1.00 42.31 379 ILE A N 1
ATOM 3050 C CA . ILE A 1 379 ? -20.272 17.196 11.819 1.00 42.31 379 ILE A CA 1
ATOM 3051 C C . ILE A 1 379 ? -19.648 16.610 10.551 1.00 42.31 379 ILE A C 1
ATOM 3053 O O . ILE A 1 379 ? -20.036 16.963 9.440 1.00 42.31 379 ILE A O 1
ATOM 3057 N N . VAL A 1 380 ? -18.591 15.818 10.727 1.00 45.09 380 VAL A N 1
ATOM 3058 C CA . VAL A 1 380 ? -17.923 15.191 9.605 1.00 45.09 380 VAL A CA 1
ATOM 3059 C C . VAL A 1 380 ? -18.898 14.101 9.256 1.00 45.09 380 VAL A C 1
ATOM 3061 O O . VAL A 1 380 ? -19.122 13.202 10.073 1.00 45.09 380 VAL A O 1
ATOM 3064 N N . ASP A 1 381 ? -19.562 14.245 8.116 1.00 55.50 381 ASP A N 1
ATOM 3065 C CA . ASP A 1 381 ? -20.409 13.184 7.626 1.00 55.50 381 ASP A CA 1
ATOM 3066 C C . ASP A 1 381 ? -19.508 11.957 7.469 1.00 55.50 381 ASP A C 1
ATOM 3068 O O . ASP A 1 381 ? -18.654 11.887 6.580 1.00 55.50 381 ASP A O 1
ATOM 3072 N N . ASN A 1 382 ? -19.622 11.022 8.418 1.00 59.44 382 ASN A N 1
ATOM 3073 C CA . ASN A 1 382 ? -18.850 9.788 8.400 1.00 59.44 382 ASN A CA 1
ATOM 3074 C C . ASN A 1 382 ? -19.096 9.062 7.066 1.00 59.44 382 ASN A C 1
ATOM 3076 O O . ASN A 1 382 ? -18.222 8.352 6.578 1.00 59.44 382 ASN A O 1
ATOM 3080 N N . GLU A 1 383 ? -20.242 9.289 6.425 1.00 64.94 383 GLU A N 1
ATOM 3081 C CA . GLU A 1 383 ? -20.556 8.730 5.120 1.00 64.94 383 GLU A CA 1
ATOM 3082 C C . GLU A 1 383 ? -19.713 9.344 3.987 1.00 64.94 383 GLU A C 1
ATOM 3084 O O . GLU A 1 383 ? -19.269 8.610 3.102 1.00 64.94 383 GLU A O 1
ATOM 3089 N N . GLU A 1 384 ? -19.398 10.645 4.035 1.00 63.38 384 GLU A N 1
ATOM 3090 C CA . GLU A 1 384 ? -18.519 11.294 3.050 1.00 63.38 384 GLU A CA 1
ATOM 3091 C C . GLU A 1 384 ? -17.039 10.967 3.276 1.00 63.38 384 GLU A C 1
ATOM 3093 O O . GLU A 1 384 ? -16.313 10.719 2.310 1.00 63.38 384 GLU A O 1
ATOM 3098 N N . VAL A 1 385 ? -16.585 10.913 4.533 1.00 65.62 385 VAL A N 1
ATOM 3099 C CA . VAL A 1 385 ? -15.174 10.620 4.846 1.00 65.62 385 VAL A CA 1
ATOM 3100 C C . VAL A 1 385 ? -14.827 9.160 4.610 1.00 65.62 385 VAL A C 1
ATOM 3102 O O . VAL A 1 385 ? -13.781 8.865 4.040 1.00 65.62 385 VAL A O 1
ATOM 3105 N N . PHE A 1 386 ? -15.720 8.236 4.962 1.00 71.69 386 PHE A N 1
ATOM 3106 C CA . PHE A 1 386 ? -15.499 6.807 4.748 1.00 71.69 386 PHE A CA 1
ATOM 3107 C C . PHE A 1 386 ? -16.121 6.310 3.435 1.00 71.69 386 PHE A C 1
ATOM 3109 O O . PHE A 1 386 ? -16.249 5.103 3.242 1.00 71.69 386 PHE A O 1
ATOM 3116 N N . LYS A 1 387 ? -16.453 7.197 2.480 1.00 75.94 387 LYS A N 1
ATOM 3117 C CA . LYS A 1 387 ? -17.119 6.838 1.211 1.00 75.94 387 LYS A CA 1
ATOM 3118 C C . LYS A 1 387 ? -16.425 5.719 0.431 1.00 75.94 387 LYS A C 1
ATOM 3120 O O . LYS A 1 387 ? -17.103 4.941 -0.238 1.00 75.94 387 LYS A O 1
ATOM 3125 N N . MET A 1 388 ? -15.095 5.607 0.520 1.00 77.56 388 MET A N 1
ATOM 3126 C CA . MET A 1 388 ? -14.335 4.532 -0.130 1.00 77.56 388 MET A CA 1
ATOM 3127 C C . MET A 1 388 ? -14.567 3.160 0.509 1.00 77.56 388 MET A C 1
ATOM 3129 O O . MET A 1 388 ? -14.408 2.148 -0.165 1.00 77.56 388 MET A O 1
ATOM 3133 N N . ALA A 1 389 ? -15.037 3.082 1.754 1.00 80.06 389 ALA A N 1
ATOM 3134 C CA . ALA A 1 389 ? -15.438 1.814 2.352 1.00 80.06 389 ALA A CA 1
ATOM 3135 C C . ALA A 1 389 ? -16.654 1.190 1.641 1.00 80.06 389 ALA A C 1
ATOM 3137 O O . ALA A 1 389 ? -16.735 -0.033 1.574 1.00 80.06 389 ALA A O 1
ATOM 3138 N N . ASN A 1 390 ? -17.537 1.986 1.012 1.00 81.00 390 ASN A N 1
ATOM 3139 C CA . ASN A 1 390 ? -18.639 1.458 0.184 1.00 81.00 390 ASN A CA 1
ATOM 3140 C C . ASN A 1 390 ? -18.142 0.537 -0.934 1.00 81.00 390 ASN A C 1
ATOM 3142 O O . ASN A 1 390 ? -18.813 -0.417 -1.314 1.00 81.00 390 ASN A O 1
ATOM 3146 N N . VAL A 1 391 ? -16.941 0.804 -1.441 1.00 80.69 391 VAL A N 1
ATOM 3147 C CA . VAL A 1 391 ? -16.325 0.017 -2.506 1.00 80.69 391 VAL A CA 1
ATOM 3148 C C . VAL A 1 391 ? -16.056 -1.409 -2.037 1.00 80.69 391 VAL A C 1
ATOM 3150 O O . VAL A 1 391 ? -16.223 -2.337 -2.820 1.00 80.69 391 VAL A O 1
ATOM 3153 N N . LEU A 1 392 ? -15.710 -1.600 -0.758 1.00 79.75 392 LEU A N 1
ATOM 3154 C CA . LEU A 1 392 ? -15.533 -2.931 -0.171 1.00 79.75 392 LEU A CA 1
ATOM 3155 C C . LEU A 1 392 ? -16.844 -3.711 -0.079 1.00 79.75 392 LEU A C 1
ATOM 3157 O O . LEU A 1 392 ? -16.824 -4.938 -0.171 1.00 79.75 392 LEU A O 1
ATOM 3161 N N . ALA A 1 393 ? -17.974 -3.023 0.087 1.00 79.12 393 ALA A N 1
ATOM 3162 C CA . ALA A 1 393 ? -19.285 -3.653 -0.006 1.00 79.12 393 ALA A CA 1
ATOM 3163 C C . ALA A 1 393 ? -19.590 -4.071 -1.457 1.00 79.12 393 ALA A C 1
ATOM 3165 O O . ALA A 1 393 ? -20.064 -5.180 -1.690 1.00 79.12 393 ALA A O 1
ATOM 3166 N N . ASP A 1 394 ? -19.241 -3.228 -2.433 1.00 81.44 394 ASP A N 1
ATOM 3167 C CA . ASP A 1 394 ? -19.533 -3.454 -3.855 1.00 81.44 394 ASP A CA 1
ATOM 3168 C C . ASP A 1 394 ? -18.667 -4.536 -4.507 1.00 81.44 394 ASP A C 1
ATOM 3170 O O . ASP A 1 394 ? -19.148 -5.283 -5.359 1.00 81.44 394 ASP A O 1
ATOM 3174 N N . CYS A 1 395 ? -17.397 -4.647 -4.113 1.00 76.75 395 CYS A N 1
ATOM 3175 C CA . CYS A 1 395 ? -16.471 -5.638 -4.662 1.00 76.75 395 CYS A CA 1
ATOM 3176 C C . CYS A 1 395 ? -16.507 -6.994 -3.935 1.00 76.75 395 CYS A C 1
ATOM 3178 O O . CYS A 1 395 ? -15.671 -7.851 -4.207 1.00 76.75 395 CYS A O 1
ATOM 3180 N N . GLY A 1 396 ? -17.435 -7.196 -2.990 1.00 79.69 396 GLY A N 1
ATOM 3181 C CA . GLY A 1 396 ? -17.479 -8.409 -2.164 1.00 79.69 396 GLY A CA 1
ATOM 3182 C C . GLY A 1 396 ? -16.327 -8.517 -1.154 1.00 79.69 396 GLY A C 1
ATOM 3183 O O . GLY A 1 396 ? -16.086 -9.589 -0.595 1.00 79.69 396 GLY A O 1
ATOM 3184 N N . GLY A 1 397 ? -15.623 -7.413 -0.884 1.00 81.44 397 GLY A N 1
ATOM 3185 C CA . GLY A 1 397 ? -14.523 -7.340 0.078 1.00 81.44 397 GLY A CA 1
ATOM 3186 C C . GLY A 1 397 ? -14.928 -7.771 1.483 1.00 81.44 397 GLY A C 1
ATOM 3187 O O . GLY A 1 397 ? -14.189 -8.519 2.122 1.00 81.44 397 GLY A O 1
ATOM 3188 N N . LEU A 1 398 ? -16.130 -7.398 1.934 1.00 81.62 398 LEU A N 1
ATOM 3189 C CA . LEU A 1 398 ? -16.659 -7.812 3.242 1.00 81.62 398 LEU A CA 1
ATOM 3190 C C . LEU A 1 398 ? -16.805 -9.339 3.356 1.00 81.62 398 LEU A C 1
ATOM 3192 O O . LEU A 1 398 ? -16.437 -9.914 4.381 1.00 81.62 398 LEU A O 1
ATOM 3196 N N . THR A 1 399 ? -17.245 -10.017 2.293 1.00 82.94 399 THR A N 1
ATOM 3197 C CA . THR A 1 399 ? -17.339 -11.485 2.243 1.00 82.94 399 THR A CA 1
ATOM 3198 C C . THR A 1 399 ? -15.963 -12.132 2.385 1.00 82.94 399 THR A C 1
ATOM 3200 O O . THR A 1 399 ? -15.784 -13.075 3.160 1.00 82.94 399 THR A O 1
ATOM 3203 N N . VAL A 1 400 ? -14.963 -11.605 1.670 1.00 83.19 400 VAL A N 1
ATOM 3204 C CA . VAL A 1 400 ? -13.580 -12.100 1.731 1.00 83.19 400 VAL A CA 1
ATOM 3205 C C . VAL A 1 400 ? -12.980 -11.865 3.118 1.00 83.19 400 VAL A C 1
ATOM 3207 O O . VAL A 1 400 ? -12.353 -12.772 3.669 1.00 83.19 400 VAL A O 1
ATOM 3210 N N . MET A 1 401 ? -13.214 -10.695 3.719 1.00 83.94 401 MET A N 1
ATOM 3211 C CA . MET A 1 401 ? -12.769 -10.372 5.078 1.00 83.94 401 MET A CA 1
ATOM 3212 C C . MET A 1 401 ? -13.365 -11.330 6.116 1.00 83.94 401 MET A C 1
ATOM 3214 O O . MET A 1 401 ? -12.625 -11.866 6.940 1.00 83.94 401 MET A O 1
ATOM 3218 N N . VAL A 1 402 ? -14.672 -11.606 6.052 1.00 82.88 402 VAL A N 1
ATOM 3219 C CA . VAL A 1 402 ? -15.349 -12.535 6.975 1.00 82.88 402 VAL A CA 1
ATOM 3220 C C . VAL A 1 402 ? -14.868 -13.973 6.777 1.00 82.88 402 VAL A C 1
ATOM 3222 O O . VAL A 1 402 ? -14.534 -14.647 7.751 1.00 82.88 402 VAL A O 1
ATOM 3225 N N . LYS A 1 403 ? -14.723 -14.439 5.531 1.00 83.44 403 LYS A N 1
ATOM 3226 C CA . LYS A 1 403 ? -14.165 -15.768 5.227 1.00 83.44 403 LYS A CA 1
ATOM 3227 C C . LYS A 1 403 ? -12.738 -15.925 5.761 1.00 83.44 403 LYS A C 1
ATOM 3229 O O . LYS A 1 403 ? -12.389 -16.980 6.289 1.00 83.44 403 LYS A O 1
ATOM 3234 N N . ARG A 1 404 ? -11.914 -14.878 5.647 1.00 77.94 404 ARG A N 1
ATOM 3235 C CA . ARG A 1 404 ? -10.538 -14.853 6.169 1.00 77.94 404 ARG A CA 1
ATOM 3236 C C . ARG A 1 404 ? -10.508 -14.856 7.689 1.00 77.94 404 ARG A C 1
ATOM 3238 O O . ARG A 1 404 ? -9.739 -15.626 8.255 1.00 77.94 404 ARG A O 1
ATOM 3245 N N . LEU A 1 405 ? -11.366 -14.066 8.331 1.00 79.75 405 LEU A N 1
ATOM 3246 C CA . LEU A 1 405 ? -11.506 -14.041 9.785 1.00 79.75 405 LEU A CA 1
ATOM 3247 C C . LEU A 1 405 ? -11.959 -15.409 10.325 1.00 79.75 405 LEU A C 1
ATOM 3249 O O . LEU A 1 405 ? -11.361 -15.934 11.260 1.00 79.75 405 LEU A O 1
ATOM 3253 N N . GLY A 1 406 ? -12.943 -16.039 9.676 1.00 77.31 406 GLY A N 1
ATOM 3254 C CA . GLY A 1 406 ? -13.462 -17.355 10.059 1.00 77.31 406 GLY A CA 1
ATOM 3255 C C . GLY A 1 406 ? -12.485 -18.513 9.843 1.00 77.31 406 GLY A C 1
ATOM 3256 O O . GLY A 1 406 ? -12.633 -19.559 10.473 1.00 77.31 406 GLY A O 1
ATOM 3257 N N . ALA A 1 407 ? -11.475 -18.334 8.990 1.00 80.62 407 ALA A N 1
ATOM 3258 C CA . ALA A 1 407 ? -10.419 -19.317 8.773 1.00 80.62 407 ALA A CA 1
ATOM 3259 C C . ALA A 1 407 ? -9.275 -19.240 9.802 1.00 80.62 407 ALA A C 1
ATOM 3261 O O . ALA A 1 407 ? -8.384 -20.096 9.796 1.00 80.62 407 ALA A O 1
ATOM 3262 N N . ILE A 1 408 ? -9.276 -18.238 10.687 1.00 76.88 408 ILE A N 1
ATOM 3263 C CA . ILE A 1 408 ? -8.264 -18.107 11.735 1.00 76.88 408 ILE A CA 1
ATOM 3264 C C . ILE A 1 408 ? -8.482 -19.200 12.784 1.00 76.88 408 ILE A C 1
ATOM 3266 O O . ILE A 1 408 ? -9.438 -19.167 13.546 1.00 76.88 408 ILE A O 1
ATOM 3270 N N . GLN A 1 409 ? -7.551 -20.155 12.852 1.00 66.75 409 GLN A N 1
ATOM 3271 C CA . GLN A 1 409 ? -7.545 -21.208 13.879 1.00 66.75 409 GLN A CA 1
ATOM 3272 C C . GLN A 1 409 ? -6.653 -20.872 15.084 1.00 66.75 409 GLN A C 1
ATOM 3274 O O . GLN A 1 409 ? -6.842 -21.424 16.159 1.00 66.75 409 GLN A O 1
ATOM 3279 N N . ASN A 1 410 ? -5.668 -19.980 14.922 1.00 68.88 410 ASN A N 1
ATOM 3280 C CA . ASN A 1 410 ? -4.689 -19.646 15.962 1.00 68.88 410 ASN A CA 1
ATOM 3281 C C . ASN A 1 410 ? -4.476 -18.131 16.068 1.00 68.88 410 ASN A C 1
ATOM 3283 O O . ASN A 1 410 ? -3.773 -17.539 15.245 1.00 68.88 410 ASN A O 1
ATOM 3287 N N . ILE A 1 411 ? -4.999 -17.518 17.134 1.00 68.00 411 ILE A N 1
ATOM 3288 C CA . ILE A 1 411 ? -4.911 -16.065 17.364 1.00 68.00 411 ILE A CA 1
ATOM 3289 C C . ILE A 1 411 ? -3.468 -15.588 17.520 1.00 68.00 411 ILE A C 1
ATOM 3291 O O . ILE A 1 411 ? -3.117 -14.541 16.990 1.00 68.00 411 ILE A O 1
ATOM 3295 N N . ARG A 1 412 ? -2.597 -16.361 18.184 1.00 67.81 412 ARG A N 1
ATOM 3296 C CA . ARG A 1 412 ? -1.194 -15.956 18.402 1.00 67.81 412 ARG A CA 1
ATOM 3297 C C . ARG A 1 412 ? -0.442 -15.730 17.088 1.00 67.81 412 ARG A C 1
ATOM 3299 O O . ARG A 1 412 ? 0.291 -14.757 16.962 1.00 67.81 412 ARG A O 1
ATOM 3306 N N . ARG A 1 413 ? -0.646 -16.611 16.102 1.00 68.50 413 ARG A N 1
ATOM 3307 C CA . ARG A 1 413 ? 0.027 -16.539 14.795 1.00 68.50 413 ARG A CA 1
ATOM 3308 C C . ARG A 1 413 ? -0.643 -15.536 13.853 1.00 68.50 413 ARG A C 1
ATOM 3310 O O . ARG A 1 413 ? 0.042 -14.898 13.065 1.00 68.50 413 ARG A O 1
ATOM 3317 N N . ALA A 1 414 ? -1.963 -15.389 13.945 1.00 72.94 414 ALA A N 1
ATOM 3318 C CA . ALA A 1 414 ? -2.749 -14.495 13.098 1.00 72.94 414 ALA A CA 1
ATOM 3319 C C . ALA A 1 414 ? -3.012 -13.115 13.729 1.00 72.94 414 ALA A C 1
ATOM 3321 O O . ALA A 1 414 ? -3.834 -12.364 13.215 1.00 72.94 414 ALA A O 1
ATOM 3322 N N . LYS A 1 415 ? -2.327 -12.761 14.825 1.00 76.94 415 LYS A N 1
ATOM 3323 C CA . LYS A 1 415 ? -2.535 -11.498 15.550 1.00 76.94 415 LYS A CA 1
ATOM 3324 C C . LYS A 1 415 ? -2.432 -10.252 14.651 1.00 76.94 415 LYS A C 1
ATOM 3326 O O . LYS A 1 415 ? -3.343 -9.431 14.739 1.00 76.94 415 LYS A O 1
ATOM 3331 N N . PRO A 1 416 ? -1.426 -10.116 13.758 1.00 79.81 416 PRO A N 1
ATOM 3332 C CA . PRO A 1 416 ? -1.355 -8.965 12.853 1.00 79.81 416 PRO A CA 1
ATOM 3333 C C . PRO A 1 416 ? -2.557 -8.903 11.901 1.00 79.81 416 PRO A C 1
ATOM 3335 O O . PRO A 1 416 ? -3.170 -7.856 11.732 1.00 79.81 416 PRO A O 1
ATOM 3338 N N . LEU A 1 417 ? -2.959 -10.052 11.347 1.00 80.38 417 LEU A N 1
ATOM 3339 C CA . LEU A 1 417 ? -4.119 -10.153 10.459 1.00 80.38 417 LEU A CA 1
ATOM 3340 C C . LEU A 1 417 ? -5.418 -9.784 11.173 1.00 80.38 417 LEU A C 1
ATOM 3342 O O . LEU A 1 417 ? -6.226 -9.046 10.621 1.00 80.38 417 LEU A O 1
ATOM 3346 N N . LEU A 1 418 ? -5.600 -10.258 12.406 1.00 81.56 418 LEU A N 1
ATOM 3347 C CA . LEU A 1 418 ? -6.763 -9.933 13.222 1.00 81.56 418 LEU A CA 1
ATOM 3348 C C . LEU A 1 418 ? -6.845 -8.427 13.501 1.00 81.56 418 LEU A C 1
ATOM 3350 O O . LEU A 1 418 ? -7.902 -7.838 13.313 1.00 81.56 418 LEU A O 1
ATOM 3354 N N . GLN A 1 419 ? -5.742 -7.791 13.902 1.00 81.81 419 GLN A N 1
ATOM 3355 C CA . GLN A 1 419 ? -5.718 -6.353 14.192 1.00 81.81 419 GLN A CA 1
ATOM 3356 C C . GLN A 1 419 ? -6.082 -5.509 12.968 1.00 81.81 419 GLN A C 1
ATOM 3358 O O . GLN A 1 419 ? -6.909 -4.603 13.068 1.00 81.81 419 GLN A O 1
ATOM 3363 N N . VAL A 1 420 ? -5.508 -5.829 11.808 1.00 83.38 420 VAL A N 1
ATOM 3364 C CA . VAL A 1 420 ? -5.775 -5.084 10.574 1.00 83.38 420 VAL A CA 1
ATOM 3365 C C . VAL A 1 420 ? -7.198 -5.337 10.072 1.00 83.38 420 VAL A C 1
ATOM 3367 O O . VAL A 1 420 ? -7.877 -4.392 9.677 1.00 83.38 420 VAL A O 1
ATOM 3370 N N . LEU A 1 421 ? -7.698 -6.577 10.153 1.00 83.81 421 LEU A N 1
ATOM 3371 C CA . LEU A 1 421 ? -9.091 -6.887 9.821 1.00 83.81 421 LEU A CA 1
ATOM 3372 C C . LEU A 1 421 ? -10.063 -6.108 10.709 1.00 83.81 421 LEU A C 1
ATOM 3374 O O . LEU A 1 421 ? -10.997 -5.510 10.187 1.00 83.81 421 LEU A O 1
ATOM 3378 N N . LEU A 1 422 ? -9.840 -6.070 12.026 1.00 82.69 422 LEU A N 1
ATOM 3379 C CA . LEU A 1 422 ? -10.689 -5.310 12.947 1.00 82.69 422 LEU A CA 1
ATOM 3380 C C . LEU A 1 422 ? -10.620 -3.808 12.670 1.00 82.69 422 LEU A C 1
ATOM 3382 O O . LEU A 1 422 ? -11.661 -3.157 12.632 1.00 82.69 422 LEU A O 1
ATOM 3386 N N . LYS A 1 423 ? -9.428 -3.261 12.397 1.00 83.56 423 LYS A N 1
ATOM 3387 C CA . LYS A 1 423 ? -9.268 -1.864 11.965 1.00 83.56 423 LYS A CA 1
ATOM 3388 C C . LYS A 1 423 ? -10.110 -1.584 10.718 1.00 83.56 423 LYS A C 1
ATOM 3390 O O . LYS A 1 423 ? -10.891 -0.635 10.712 1.00 83.56 423 LYS A O 1
ATOM 3395 N N . LEU A 1 424 ? -10.026 -2.447 9.707 1.00 82.94 424 LEU A N 1
ATOM 3396 C CA . LEU A 1 424 ? -10.783 -2.305 8.466 1.00 82.94 424 LEU A CA 1
ATOM 3397 C C . LEU A 1 424 ? -12.299 -2.461 8.683 1.00 82.94 424 LEU A C 1
ATOM 3399 O O . LEU A 1 424 ? -13.069 -1.674 8.139 1.00 82.94 424 LEU A O 1
ATOM 3403 N N . PHE A 1 425 ? -12.745 -3.401 9.525 1.00 82.12 425 PHE A N 1
ATOM 3404 C CA . PHE A 1 425 ? -14.159 -3.539 9.900 1.00 82.12 425 PHE A CA 1
ATOM 3405 C C . PHE A 1 425 ? -14.689 -2.290 10.610 1.00 82.12 425 PHE A C 1
ATOM 3407 O O . PHE A 1 425 ? -15.789 -1.842 10.290 1.00 82.12 425 PHE A O 1
ATOM 3414 N N . ARG A 1 426 ? -13.909 -1.674 11.509 1.00 81.69 426 ARG A N 1
ATOM 3415 C CA . ARG A 1 426 ? -14.292 -0.407 12.158 1.00 81.69 426 ARG A CA 1
ATOM 3416 C C . ARG A 1 426 ? -14.449 0.729 11.155 1.00 81.69 426 ARG A C 1
ATOM 3418 O O . ARG A 1 426 ? -15.362 1.532 11.302 1.00 81.69 426 ARG A O 1
ATOM 3425 N N . LEU A 1 427 ? -13.592 0.791 10.134 1.00 80.75 427 LEU A N 1
ATOM 3426 C CA . LEU A 1 427 ? -13.743 1.758 9.043 1.00 80.75 427 LEU A CA 1
ATOM 3427 C C . LEU A 1 427 ? -15.010 1.476 8.222 1.00 80.75 427 LEU A C 1
ATOM 3429 O O . LEU A 1 427 ? -15.754 2.400 7.909 1.00 80.75 427 LEU A O 1
ATOM 3433 N N . CYS A 1 428 ? -15.297 0.204 7.929 1.00 79.12 428 CYS A N 1
ATOM 3434 C CA . CYS A 1 428 ? -16.473 -0.193 7.153 1.00 79.12 428 CYS A CA 1
ATOM 3435 C C . CYS A 1 428 ? -17.789 0.109 7.877 1.00 79.12 428 CYS A C 1
ATOM 3437 O O . CYS A 1 428 ? -18.725 0.611 7.268 1.00 79.12 428 CYS A O 1
ATOM 3439 N N . ILE A 1 429 ? -17.867 -0.159 9.179 1.00 77.75 429 ILE A N 1
ATOM 3440 C CA . ILE A 1 429 ? -19.097 -0.012 9.970 1.00 77.75 429 ILE A CA 1
ATOM 3441 C C . ILE A 1 429 ? -19.526 1.446 10.138 1.00 77.75 429 ILE A C 1
ATOM 3443 O O . ILE A 1 429 ? -20.686 1.701 10.436 1.00 77.75 429 ILE A O 1
ATOM 3447 N N . LYS A 1 430 ? -18.651 2.420 9.882 1.00 77.62 430 LYS A N 1
ATOM 3448 C CA . LYS A 1 430 ? -19.036 3.838 9.856 1.00 77.62 430 LYS A CA 1
ATOM 3449 C C . LYS A 1 430 ? -19.928 4.214 8.667 1.00 77.62 430 LYS A C 1
ATOM 3451 O O . LYS A 1 430 ? -20.460 5.319 8.655 1.00 77.62 430 LYS A O 1
ATOM 3456 N N . VAL A 1 431 ? -20.108 3.310 7.701 1.00 77.56 431 VAL A N 1
ATOM 3457 C CA . VAL A 1 431 ? -20.886 3.540 6.481 1.00 77.56 431 VAL A CA 1
ATOM 3458 C C . VAL A 1 431 ? -22.129 2.655 6.437 1.00 77.56 431 VAL A C 1
ATOM 3460 O O . VAL A 1 431 ? -22.061 1.450 6.683 1.00 77.56 431 VAL A O 1
ATOM 3463 N N . SER A 1 432 ? -23.264 3.253 6.071 1.00 73.81 432 SER A N 1
ATOM 3464 C CA . SER A 1 432 ? -24.588 2.619 6.059 1.00 73.81 432 SER A CA 1
ATOM 3465 C C . SER A 1 432 ? -24.642 1.346 5.194 1.00 73.81 432 SER A C 1
ATOM 3467 O O . SER A 1 432 ? -25.044 0.287 5.674 1.00 73.81 432 SER A O 1
ATOM 3469 N N . ARG A 1 433 ? -24.147 1.410 3.952 1.00 75.62 433 ARG A N 1
ATOM 3470 C CA . ARG A 1 433 ? -24.138 0.298 2.981 1.00 75.62 433 ARG A CA 1
ATOM 3471 C C . ARG A 1 433 ? -23.343 -0.919 3.462 1.00 75.62 433 ARG A C 1
ATOM 3473 O O . ARG A 1 433 ? -23.744 -2.056 3.240 1.00 75.62 433 ARG A O 1
ATOM 3480 N N . CYS A 1 434 ? -22.214 -0.698 4.134 1.00 75.75 434 CYS A N 1
ATOM 3481 C CA . CYS A 1 434 ? -21.408 -1.782 4.695 1.00 75.75 434 CYS A CA 1
ATOM 3482 C C . CYS A 1 434 ? -22.134 -2.484 5.847 1.00 75.75 434 CYS A C 1
ATOM 3484 O O . CYS A 1 434 ? -22.048 -3.704 5.961 1.00 75.75 434 CYS A O 1
ATOM 3486 N N . GLN A 1 435 ? -22.870 -1.733 6.676 1.00 73.81 435 GLN A N 1
ATOM 3487 C CA . GLN A 1 435 ? -23.712 -2.322 7.718 1.00 73.81 435 GLN A CA 1
ATOM 3488 C C . GLN A 1 435 ? -24.804 -3.205 7.098 1.00 73.81 435 GLN A C 1
ATOM 3490 O O . GLN A 1 435 ? -24.990 -4.327 7.553 1.00 73.81 435 GLN A O 1
ATOM 3495 N N . GLU A 1 436 ? -25.466 -2.750 6.028 1.00 75.88 436 GLU A N 1
ATOM 3496 C CA . GLU A 1 436 ? -26.496 -3.534 5.324 1.00 75.88 436 GLU A CA 1
ATOM 3497 C C . GLU A 1 436 ? -25.949 -4.865 4.791 1.00 75.88 436 GLU A C 1
ATOM 3499 O O . GLU A 1 436 ? -26.583 -5.904 4.967 1.00 75.88 436 GLU A O 1
ATOM 3504 N N . VAL A 1 437 ? -24.753 -4.863 4.192 1.00 74.69 437 VAL A N 1
ATOM 3505 C CA . VAL A 1 437 ? -24.104 -6.095 3.704 1.00 74.69 437 VAL A CA 1
ATOM 3506 C C . VAL A 1 437 ? -23.685 -7.016 4.854 1.00 74.69 437 VAL A C 1
ATOM 3508 O O . VAL A 1 437 ? -23.797 -8.231 4.732 1.00 74.69 437 VAL A O 1
ATOM 3511 N N . LEU A 1 438 ? -23.253 -6.474 5.997 1.00 74.44 438 LEU A N 1
ATOM 3512 C CA . LEU A 1 438 ? -22.913 -7.279 7.180 1.00 74.44 438 LEU A CA 1
ATOM 3513 C C . LEU A 1 438 ? -24.141 -7.903 7.866 1.00 74.44 438 LEU A C 1
ATOM 3515 O O . LEU A 1 438 ? -23.992 -8.912 8.556 1.00 74.44 438 LEU A O 1
ATOM 3519 N N . ILE A 1 439 ? -25.333 -7.330 7.670 1.00 69.75 439 ILE A N 1
ATOM 3520 C CA . ILE A 1 439 ? -26.616 -7.857 8.172 1.00 69.75 439 ILE A CA 1
ATOM 3521 C C . ILE A 1 439 ? -27.172 -8.958 7.250 1.00 69.75 439 ILE A C 1
ATOM 3523 O O . ILE A 1 439 ? -28.095 -9.682 7.625 1.00 69.75 439 ILE A O 1
ATOM 3527 N N . GLN A 1 440 ? -26.613 -9.139 6.049 1.00 70.25 440 GLN A N 1
ATOM 3528 C CA . GLN A 1 440 ? -27.074 -10.186 5.142 1.00 70.25 440 GLN A CA 1
ATOM 3529 C C . GLN A 1 440 ? -26.811 -11.580 5.735 1.00 70.25 440 GLN A C 1
ATOM 3531 O O . GLN A 1 440 ? -25.661 -11.918 6.046 1.00 70.25 440 GLN A O 1
ATOM 3536 N N . PRO A 1 441 ? -27.856 -12.417 5.882 1.00 61.09 441 PRO A N 1
ATOM 3537 C CA . PRO A 1 441 ? -27.724 -13.732 6.492 1.00 61.09 441 PRO A CA 1
ATOM 3538 C C . PRO A 1 441 ? -26.842 -14.678 5.662 1.00 61.09 441 PRO A C 1
ATOM 3540 O O . PRO A 1 441 ? -26.254 -15.601 6.220 1.00 61.09 441 PRO A O 1
ATOM 3543 N N . GLU A 1 442 ? -26.676 -14.436 4.355 1.00 62.31 442 GLU A N 1
ATOM 3544 C CA . GLU A 1 442 ? -25.777 -15.223 3.503 1.00 62.31 442 GLU A CA 1
ATOM 3545 C C . GLU A 1 442 ? -24.291 -15.080 3.883 1.00 62.31 442 GLU A C 1
ATOM 3547 O O . GLU A 1 442 ? -23.491 -15.962 3.568 1.00 62.31 442 GLU A O 1
ATOM 3552 N N . LEU A 1 443 ? -23.908 -13.990 4.559 1.00 65.38 443 LEU A N 1
ATOM 3553 C CA . LEU A 1 443 ? -22.515 -13.697 4.902 1.00 65.38 443 LEU A CA 1
ATOM 3554 C C . LEU A 1 443 ? -22.052 -14.400 6.190 1.00 65.38 443 LEU A C 1
ATOM 3556 O O . LEU A 1 443 ? -20.853 -14.610 6.375 1.00 65.38 443 LEU A O 1
ATOM 3560 N N . GLY A 1 444 ? -22.979 -14.719 7.103 1.00 66.94 444 GLY A N 1
ATOM 3561 C CA . GLY A 1 444 ? -22.674 -15.348 8.397 1.00 66.94 444 GLY A CA 1
ATOM 3562 C C . GLY A 1 444 ? -21.716 -14.543 9.293 1.00 66.94 444 GLY A C 1
ATOM 3563 O O . GLY A 1 444 ? -21.013 -15.123 10.122 1.00 66.94 444 GLY A O 1
ATOM 3564 N N . ALA A 1 445 ? -21.653 -13.213 9.130 1.00 73.44 445 ALA A N 1
ATOM 3565 C CA . ALA A 1 445 ? -20.665 -12.349 9.788 1.00 73.44 445 ALA A CA 1
ATOM 3566 C C . ALA A 1 445 ? -20.669 -12.486 11.319 1.00 73.44 445 ALA A C 1
ATOM 3568 O O . ALA A 1 445 ? -19.614 -12.576 11.946 1.00 73.44 445 ALA A O 1
ATOM 3569 N N . MET A 1 446 ? -21.862 -12.545 11.916 1.00 70.38 446 MET A N 1
ATOM 3570 C CA . MET A 1 446 ? -22.030 -12.610 13.368 1.00 70.38 446 MET A CA 1
ATOM 3571 C C . MET A 1 446 ? -21.567 -13.934 13.968 1.00 70.38 446 MET A C 1
ATOM 3573 O O . MET A 1 446 ? -20.980 -13.920 15.047 1.00 70.38 446 MET A O 1
ATOM 3577 N N . GLU A 1 447 ? -21.757 -15.061 13.277 1.00 73.25 447 GLU A N 1
ATOM 3578 C CA . GLU A 1 447 ? -21.215 -16.350 13.720 1.00 73.25 447 GLU A CA 1
ATOM 3579 C C . GLU A 1 447 ? -19.684 -16.298 13.778 1.00 73.25 447 GLU A C 1
ATOM 3581 O O . GLU A 1 447 ? -19.067 -16.734 14.751 1.00 73.25 447 GLU A O 1
ATOM 3586 N N . VAL A 1 448 ? -19.063 -15.711 12.751 1.00 77.50 448 VAL A N 1
ATOM 3587 C CA . VAL A 1 448 ? -17.609 -15.559 12.681 1.00 77.50 448 VAL A CA 1
ATOM 3588 C C . VAL A 1 448 ? -17.101 -14.621 13.774 1.00 77.50 448 VAL A C 1
ATOM 3590 O O . VAL A 1 448 ? -16.146 -14.975 14.462 1.00 77.50 448 VAL A O 1
ATOM 3593 N N . PHE A 1 449 ? -17.751 -13.473 13.993 1.00 77.88 449 PHE A N 1
ATOM 3594 C CA . PHE A 1 449 ? -17.385 -12.554 15.073 1.00 77.88 449 PHE A CA 1
ATOM 3595 C C . PHE A 1 449 ? -17.518 -13.207 16.451 1.00 77.88 449 PHE A C 1
ATOM 3597 O O . PHE A 1 449 ? -16.596 -13.101 17.255 1.00 77.88 449 PHE A O 1
ATOM 3604 N N . LEU A 1 450 ? -18.600 -13.950 16.708 1.00 71.06 450 LEU A N 1
ATOM 3605 C CA . LEU A 1 450 ? -18.795 -14.686 17.961 1.00 71.06 450 LEU A CA 1
ATOM 3606 C C . LEU A 1 450 ? -17.734 -15.771 18.167 1.00 71.06 450 LEU A C 1
ATOM 3608 O O . LEU A 1 450 ? -17.195 -15.905 19.266 1.00 71.06 450 LEU A O 1
ATOM 3612 N N . ARG A 1 451 ? -17.379 -16.508 17.111 1.00 74.12 451 ARG A N 1
ATOM 3613 C CA . ARG A 1 451 ? -16.316 -17.517 17.160 1.00 74.12 451 ARG A CA 1
ATOM 3614 C C . ARG A 1 451 ? -14.950 -16.888 17.430 1.00 74.12 451 ARG A C 1
ATOM 3616 O O . ARG A 1 451 ? -14.212 -17.375 18.282 1.00 74.12 451 ARG A O 1
ATOM 3623 N N . THR A 1 452 ? -14.612 -15.795 16.744 1.00 72.31 452 THR A N 1
ATOM 3624 C CA . THR A 1 452 ? -13.364 -15.055 16.987 1.00 72.31 452 THR A CA 1
ATOM 3625 C C . THR A 1 452 ? -13.323 -14.490 18.403 1.00 72.31 452 THR A C 1
ATOM 3627 O O . THR A 1 452 ? -12.287 -14.573 19.058 1.00 72.31 452 THR A O 1
ATOM 3630 N N . LEU A 1 453 ? -14.448 -13.970 18.899 1.00 71.81 453 LEU A N 1
ATOM 3631 C CA . LEU A 1 453 ? -14.577 -13.476 20.263 1.00 71.81 453 LEU A CA 1
ATOM 3632 C C . LEU A 1 453 ? -14.289 -14.597 21.264 1.00 71.81 453 LEU A C 1
ATOM 3634 O O . LEU A 1 453 ? -13.433 -14.425 22.123 1.00 71.81 453 LEU A O 1
ATOM 3638 N N . GLN A 1 454 ? -14.926 -15.760 21.109 1.00 70.56 454 GLN A N 1
ATOM 3639 C CA . GLN A 1 454 ? -14.707 -16.917 21.978 1.00 70.56 454 GLN A CA 1
ATOM 3640 C C . GLN A 1 454 ? -13.236 -17.346 21.999 1.00 70.56 454 GLN A C 1
ATOM 3642 O O . GLN A 1 454 ? -12.653 -17.503 23.066 1.00 70.56 454 GLN A O 1
ATOM 3647 N N . MET A 1 455 ? -12.596 -17.428 20.833 1.00 70.00 455 MET A N 1
ATOM 3648 C CA . MET A 1 455 ? -11.173 -17.746 20.763 1.00 70.00 455 MET A CA 1
ATOM 3649 C C . MET A 1 455 ? -10.295 -16.686 21.459 1.00 70.00 455 MET A C 1
ATOM 3651 O O . MET A 1 455 ? -9.294 -17.041 22.080 1.00 70.00 455 MET A O 1
ATOM 3655 N N . CYS A 1 456 ? -10.635 -15.392 21.360 1.00 68.19 456 CYS A N 1
ATOM 3656 C CA . CYS A 1 456 ? -9.920 -14.310 22.055 1.00 68.19 456 CYS A CA 1
ATOM 3657 C C . CYS A 1 456 ? -10.072 -14.399 23.576 1.00 68.19 456 CYS A C 1
ATOM 3659 O O . CYS A 1 456 ? -9.174 -13.977 24.299 1.00 68.19 456 CYS A O 1
ATOM 3661 N N . LEU A 1 457 ? -11.189 -14.949 24.047 1.00 65.81 457 LEU A N 1
ATOM 3662 C CA . LEU A 1 457 ? -11.510 -15.103 25.463 1.00 65.81 457 LEU A CA 1
ATOM 3663 C C . LEU A 1 457 ? -10.892 -16.366 26.076 1.00 65.81 457 LEU A C 1
ATOM 3665 O O . LEU A 1 457 ? -10.499 -16.333 27.238 1.00 65.81 457 LEU A O 1
ATOM 3669 N N . ASP A 1 458 ? -10.752 -17.439 25.292 1.00 66.12 458 ASP A N 1
ATOM 3670 C CA . ASP A 1 458 ? -10.086 -18.687 25.699 1.00 66.12 458 ASP A CA 1
ATOM 3671 C C . ASP A 1 458 ? -8.543 -18.548 25.768 1.00 66.12 458 ASP A C 1
ATOM 3673 O O . ASP A 1 458 ? -7.842 -19.445 26.245 1.00 66.12 458 ASP A O 1
ATOM 3677 N N . GLY A 1 459 ? -7.989 -17.430 25.281 1.00 60.94 459 GLY A N 1
ATOM 3678 C CA . GLY A 1 459 ? -6.559 -17.114 25.312 1.00 60.94 459 GLY A CA 1
ATOM 3679 C C . GLY A 1 459 ? -6.044 -16.612 26.672 1.00 60.94 459 GLY A C 1
ATOM 3680 O O . GLY A 1 459 ? -6.786 -16.087 27.497 1.00 60.94 459 GLY A O 1
ATOM 3681 N N . GLU A 1 460 ? -4.733 -16.751 26.917 1.00 54.75 460 GLU A N 1
ATOM 3682 C CA . GLU A 1 460 ? -4.092 -16.210 28.132 1.00 54.75 460 GLU A CA 1
ATOM 3683 C C . GLU A 1 460 ? -4.182 -14.671 28.207 1.00 54.75 460 GLU A C 1
ATOM 3685 O O . GLU A 1 460 ? -3.982 -14.027 27.176 1.00 54.75 460 GLU A O 1
ATOM 3690 N N . PRO A 1 461 ? -4.389 -14.074 29.404 1.00 54.69 461 PRO A N 1
ATOM 3691 C CA . PRO A 1 461 ? -4.579 -12.633 29.582 1.00 54.69 461 PRO A CA 1
ATOM 3692 C C . PRO A 1 461 ? -3.407 -11.790 29.064 1.00 54.69 461 PRO A C 1
ATOM 3694 O O . PRO A 1 461 ? -2.365 -11.721 29.706 1.00 54.69 461 PRO A O 1
ATOM 3697 N N . ASP A 1 462 ? -3.610 -11.063 27.967 1.00 59.50 462 ASP A N 1
ATOM 3698 C CA . ASP A 1 462 ? -2.704 -10.002 27.509 1.00 59.50 462 ASP A CA 1
ATOM 3699 C C . ASP A 1 462 ? -3.468 -8.673 27.416 1.00 59.50 462 ASP A C 1
ATOM 3701 O O . ASP A 1 462 ? -4.587 -8.634 26.903 1.00 59.50 462 ASP A O 1
ATOM 3705 N N . SER A 1 463 ? -2.860 -7.547 27.821 1.00 59.75 463 SER A N 1
ATOM 3706 C CA . SER A 1 463 ? -3.499 -6.215 27.706 1.00 59.75 463 SER A CA 1
ATOM 3707 C C . SER A 1 463 ? -3.913 -5.890 26.263 1.00 59.75 463 SER A C 1
ATOM 3709 O O . SER A 1 463 ? -4.956 -5.288 26.019 1.00 59.75 463 SER A O 1
ATOM 3711 N N . SER A 1 464 ? -3.139 -6.375 25.290 1.00 61.91 464 SER A N 1
ATOM 3712 C CA . SER A 1 464 ? -3.439 -6.244 23.861 1.00 61.91 464 SER A CA 1
ATOM 3713 C C . SER A 1 464 ? -4.657 -7.057 23.396 1.00 61.91 464 SER A C 1
ATOM 3715 O O . SER A 1 464 ? -5.302 -6.664 22.428 1.00 61.91 464 SER A O 1
ATOM 3717 N N . GLN A 1 465 ? -5.016 -8.153 24.074 1.00 65.50 465 GLN A N 1
ATOM 3718 C CA . GLN A 1 465 ? -6.230 -8.923 23.766 1.00 65.50 465 GLN A CA 1
ATOM 3719 C C . GLN A 1 465 ? -7.495 -8.233 24.283 1.00 65.50 465 GLN A C 1
ATOM 3721 O O . GLN A 1 465 ? -8.556 -8.369 23.674 1.00 65.50 465 GLN A O 1
ATOM 3726 N N . ALA A 1 466 ? -7.385 -7.453 25.363 1.00 66.50 466 ALA A N 1
ATOM 3727 C CA . ALA A 1 466 ? -8.500 -6.662 25.872 1.00 66.50 466 ALA A CA 1
ATOM 3728 C C . ALA A 1 466 ? -8.933 -5.589 24.856 1.00 66.50 466 ALA A C 1
ATOM 3730 O O . ALA A 1 466 ? -10.123 -5.461 24.589 1.00 66.50 466 ALA A O 1
ATOM 3731 N N . ALA A 1 467 ? -7.975 -4.908 24.215 1.00 69.88 467 ALA A N 1
ATOM 3732 C CA . ALA A 1 467 ? -8.254 -3.928 23.161 1.00 69.88 467 ALA A CA 1
ATOM 3733 C C . ALA A 1 467 ? -8.878 -4.567 21.904 1.00 69.88 467 ALA A C 1
ATOM 3735 O O . ALA A 1 467 ? -9.805 -4.019 21.317 1.00 69.88 467 ALA A O 1
ATOM 3736 N N . VAL A 1 468 ? -8.404 -5.752 21.503 1.00 70.31 468 VAL A N 1
ATOM 3737 C CA . VAL A 1 468 ? -8.969 -6.524 20.377 1.00 70.31 468 VAL A CA 1
ATOM 3738 C C . VAL A 1 468 ? -10.410 -6.956 20.674 1.00 70.31 468 VAL A C 1
ATOM 3740 O O . VAL A 1 468 ? -11.285 -6.837 19.821 1.00 70.31 468 VAL A O 1
ATOM 3743 N N . THR A 1 469 ? -10.665 -7.420 21.899 1.00 70.00 469 THR A N 1
ATOM 3744 C CA . THR A 1 469 ? -12.001 -7.809 22.374 1.00 70.00 469 THR A CA 1
ATOM 3745 C C . THR A 1 469 ? -12.957 -6.617 22.403 1.00 70.00 469 THR A C 1
ATOM 3747 O O . THR A 1 469 ? -14.093 -6.733 21.953 1.00 70.00 469 THR A O 1
ATOM 3750 N N . GLU A 1 470 ? -12.500 -5.457 22.880 1.00 71.81 470 GLU A N 1
ATOM 3751 C CA . GLU A 1 470 ? -13.282 -4.217 22.879 1.00 71.81 470 GLU A CA 1
ATOM 3752 C C . GLU A 1 470 ? -13.654 -3.781 21.458 1.00 71.81 470 GLU A C 1
ATOM 3754 O O . GLU A 1 470 ? -14.823 -3.526 21.182 1.00 71.81 470 GLU A O 1
ATOM 3759 N N . GLN A 1 471 ? -12.687 -3.781 20.534 1.00 76.00 471 GLN A N 1
ATOM 3760 C CA . GLN A 1 471 ? -12.930 -3.448 19.128 1.00 76.00 471 GLN A CA 1
ATOM 3761 C C . GLN A 1 471 ? -13.948 -4.389 18.478 1.00 76.00 471 GLN A C 1
ATOM 3763 O O . GLN A 1 471 ? -14.805 -3.938 17.723 1.00 76.00 471 GLN A O 1
ATOM 3768 N N . LEU A 1 472 ? -13.873 -5.688 18.771 1.00 75.25 472 LEU A N 1
ATOM 3769 C CA . LEU A 1 472 ? -14.812 -6.672 18.241 1.00 75.25 472 LEU A CA 1
ATOM 3770 C C . LEU A 1 472 ? -16.232 -6.473 18.794 1.00 75.25 472 LEU A C 1
ATOM 3772 O O . LEU A 1 472 ? -17.200 -6.593 18.046 1.00 75.25 472 LEU A O 1
ATOM 3776 N N . LEU A 1 473 ? -16.367 -6.122 20.074 1.00 71.56 473 LEU A N 1
ATOM 3777 C CA . LEU A 1 473 ? -17.666 -5.829 20.685 1.00 71.56 473 LEU A CA 1
ATOM 3778 C C . LEU A 1 473 ? -18.281 -4.521 20.165 1.00 71.56 473 LEU A C 1
ATOM 3780 O O . LEU A 1 473 ? -19.483 -4.493 19.924 1.00 71.56 473 LEU A O 1
ATOM 3784 N N . ASP A 1 474 ? -17.473 -3.482 19.937 1.00 75.50 474 ASP A N 1
ATOM 3785 C CA . ASP A 1 474 ? -17.884 -2.213 19.304 1.00 75.50 474 ASP A CA 1
ATOM 3786 C C . ASP A 1 474 ? -18.452 -2.456 17.888 1.00 75.50 474 ASP A C 1
ATOM 3788 O O . ASP A 1 474 ? -19.551 -2.011 17.534 1.00 75.50 474 ASP A O 1
ATOM 3792 N N . ILE A 1 475 ? -17.747 -3.279 17.100 1.00 76.94 475 ILE A N 1
ATOM 3793 C CA . ILE A 1 475 ? -18.192 -3.751 15.780 1.00 76.94 475 ILE A CA 1
ATOM 3794 C C . ILE A 1 475 ? -19.546 -4.472 15.890 1.00 76.94 475 ILE A C 1
ATOM 3796 O O . ILE A 1 475 ? -20.496 -4.124 15.184 1.00 76.94 475 ILE A O 1
ATOM 3800 N N . MET A 1 476 ? -19.653 -5.461 16.782 1.00 72.25 476 MET A N 1
ATOM 3801 C CA . MET A 1 476 ? -20.872 -6.255 16.950 1.00 72.25 476 MET A CA 1
ATOM 3802 C C . MET A 1 476 ? -22.060 -5.415 17.425 1.00 72.25 476 MET A C 1
ATOM 3804 O O . MET A 1 476 ? -23.160 -5.587 16.906 1.00 72.25 476 MET A O 1
ATOM 3808 N N . GLU A 1 477 ? -21.862 -4.500 18.378 1.00 73.19 477 GLU A N 1
ATOM 3809 C CA . GLU A 1 477 ? -22.921 -3.613 18.868 1.00 73.19 477 GLU A CA 1
ATOM 3810 C C . GLU A 1 477 ? -23.481 -2.749 17.744 1.00 73.19 477 GLU A C 1
ATOM 3812 O O . GLU A 1 477 ? -24.698 -2.609 17.628 1.00 73.19 477 GLU A O 1
ATOM 3817 N N . THR A 1 478 ? -22.615 -2.188 16.903 1.00 74.94 478 THR A N 1
ATOM 3818 C CA . THR A 1 478 ? -23.059 -1.294 15.831 1.00 74.94 478 THR A CA 1
ATOM 3819 C C . THR A 1 478 ? -23.842 -2.058 14.760 1.00 74.94 478 THR A C 1
ATOM 3821 O O . THR A 1 478 ? -24.907 -1.606 14.334 1.00 74.94 478 THR A O 1
ATOM 3824 N N . VAL A 1 479 ? -23.378 -3.257 14.382 1.00 73.94 479 VAL A N 1
ATOM 3825 C CA . VAL A 1 479 ? -24.099 -4.143 13.449 1.00 73.94 479 VAL A CA 1
ATOM 3826 C C . VAL A 1 479 ? -25.451 -4.570 14.035 1.00 73.94 479 VAL A C 1
ATOM 3828 O O . VAL A 1 479 ? -26.472 -4.481 13.355 1.00 73.94 479 VAL A O 1
ATOM 3831 N N . LEU A 1 480 ? -25.495 -4.962 15.313 1.00 69.25 480 LEU A N 1
ATOM 3832 C CA . LEU A 1 480 ? -26.729 -5.356 16.007 1.00 69.25 480 LEU A CA 1
ATOM 3833 C C . LEU A 1 480 ? -27.705 -4.185 16.195 1.00 69.25 480 LEU A C 1
ATOM 3835 O O . LEU A 1 480 ? -28.915 -4.358 16.051 1.00 69.25 480 LEU A O 1
ATOM 3839 N N . SER A 1 481 ? -27.205 -2.981 16.468 1.00 72.19 481 SER A N 1
ATOM 3840 C CA . SER A 1 481 ? -28.031 -1.774 16.601 1.00 72.19 481 SER A CA 1
ATOM 3841 C C . SER A 1 481 ? -28.678 -1.395 15.269 1.00 72.19 481 SER A C 1
ATOM 3843 O O . SER A 1 481 ? -29.837 -0.991 15.230 1.00 72.19 481 SER A O 1
ATOM 3845 N N . LYS A 1 482 ? -27.966 -1.585 14.153 1.00 69.06 482 LYS A N 1
ATOM 3846 C CA . LYS A 1 482 ? -28.537 -1.392 12.818 1.00 69.06 482 LYS A CA 1
ATOM 3847 C C . LYS A 1 482 ? -29.535 -2.497 12.460 1.00 69.06 482 LYS A C 1
ATOM 3849 O O . LYS A 1 482 ? -30.614 -2.182 11.967 1.00 69.06 482 LYS A O 1
ATOM 3854 N N . ALA A 1 483 ? -29.227 -3.755 12.779 1.00 63.69 483 ALA A N 1
ATOM 3855 C CA . ALA A 1 483 ? -30.125 -4.888 12.548 1.00 63.69 483 ALA A CA 1
ATOM 3856 C C . ALA A 1 483 ? -31.447 -4.759 13.326 1.00 63.69 483 ALA A C 1
ATOM 3858 O O . ALA A 1 483 ? -32.512 -5.024 12.777 1.00 63.69 483 ALA A O 1
ATOM 3859 N N . THR A 1 484 ? -31.397 -4.302 14.582 1.00 62.91 484 THR A N 1
ATOM 3860 C CA . THR A 1 484 ? -32.596 -4.036 15.403 1.00 62.91 484 THR A CA 1
ATOM 3861 C C . THR A 1 484 ? -33.400 -2.821 14.922 1.00 62.91 484 THR A C 1
ATOM 3863 O O . THR A 1 484 ? -34.578 -2.702 15.250 1.00 62.91 484 THR A O 1
ATOM 3866 N N . GLY A 1 485 ? -32.791 -1.937 14.124 1.00 61.47 485 GLY A N 1
ATOM 3867 C CA . GLY A 1 485 ? -33.465 -0.833 13.438 1.00 61.47 485 GLY A CA 1
ATOM 3868 C C . GLY A 1 485 ? -34.144 -1.213 12.113 1.00 61.47 485 GLY A C 1
ATOM 3869 O O . GLY A 1 485 ? -34.876 -0.388 11.565 1.00 61.47 485 GLY A O 1
ATOM 3870 N N . GLU A 1 486 ? -33.922 -2.422 11.582 1.00 65.62 486 GLU A N 1
ATOM 3871 C CA . GLU A 1 486 ? -34.580 -2.919 10.366 1.00 65.62 486 GLU A CA 1
ATOM 3872 C C . GLU A 1 486 ? -35.917 -3.635 10.654 1.00 65.62 486 GLU A C 1
ATOM 3874 O O . GLU A 1 486 ? -36.316 -3.858 11.795 1.00 65.62 486 GLU A O 1
ATOM 3879 N N . SER A 1 487 ? -36.658 -3.986 9.596 1.00 61.34 487 SER A N 1
ATOM 3880 C CA . SER A 1 487 ? -37.928 -4.716 9.706 1.00 61.34 487 SER A CA 1
ATOM 3881 C C . SER A 1 487 ? -37.762 -6.070 10.409 1.00 61.34 487 SER A C 1
ATOM 3883 O O . SER A 1 487 ? -36.833 -6.814 10.087 1.00 61.34 487 SER A O 1
ATOM 3885 N N . LEU A 1 488 ? -38.733 -6.432 11.257 1.00 58.56 488 LEU A N 1
ATOM 3886 C CA . LEU A 1 488 ? -38.742 -7.650 12.081 1.00 58.56 488 LEU A CA 1
ATOM 3887 C C . LEU A 1 488 ? -38.397 -8.939 11.299 1.00 58.56 488 LEU A C 1
ATOM 3889 O O . LEU A 1 488 ? -37.615 -9.749 11.774 1.00 58.56 488 LEU A O 1
ATOM 3893 N N . GLU A 1 489 ? -38.902 -9.094 10.069 1.00 57.38 489 GLU A N 1
ATOM 3894 C CA . GLU A 1 489 ? -38.669 -10.281 9.222 1.00 57.38 489 GLU A CA 1
ATOM 3895 C C . GLU A 1 489 ? -37.208 -10.449 8.766 1.00 57.38 489 GLU A C 1
ATOM 3897 O O . GLU A 1 489 ? -36.727 -11.566 8.566 1.00 57.38 489 GLU A O 1
ATOM 3902 N N . LYS A 1 490 ? -36.484 -9.341 8.569 1.00 59.56 490 LYS A N 1
ATOM 3903 C CA . LYS A 1 490 ? -35.058 -9.372 8.213 1.00 59.56 490 LYS A CA 1
ATOM 3904 C C . LYS A 1 490 ? -34.196 -9.646 9.437 1.00 59.56 490 LYS A C 1
ATOM 3906 O O . LYS A 1 490 ? -33.234 -10.403 9.344 1.00 59.56 490 LYS A O 1
ATOM 3911 N N . PHE A 1 491 ? -34.581 -9.079 10.579 1.00 59.62 491 PHE A N 1
ATOM 3912 C CA . PHE A 1 491 ? -33.937 -9.349 11.857 1.00 59.62 491 PHE A CA 1
ATOM 3913 C C . PHE A 1 491 ? -34.096 -10.817 12.270 1.00 59.62 491 PHE A C 1
ATOM 3915 O O . PHE A 1 491 ? -33.133 -11.429 12.714 1.00 59.62 491 PHE A O 1
ATOM 3922 N N . GLU A 1 492 ? -35.262 -11.422 12.038 1.00 60.16 492 GLU A N 1
ATOM 3923 C CA . GLU A 1 492 ? -35.508 -12.840 12.319 1.00 60.16 492 GLU A CA 1
ATOM 3924 C C . GLU A 1 492 ? -34.615 -13.754 11.459 1.00 60.16 492 GLU A C 1
ATOM 3926 O O . GLU A 1 492 ? -33.953 -14.650 11.982 1.00 60.16 492 GLU A O 1
ATOM 3931 N N . LYS A 1 493 ? -34.479 -13.478 10.155 1.00 60.22 493 LYS A N 1
ATOM 3932 C CA . LYS A 1 493 ? -33.541 -14.211 9.279 1.00 60.22 493 LYS A CA 1
ATOM 3933 C C . LYS A 1 493 ? -32.077 -14.017 9.675 1.00 60.22 493 LYS A C 1
ATOM 3935 O O . LYS A 1 493 ? -31.292 -14.954 9.583 1.00 60.22 493 LYS A O 1
ATOM 3940 N N . PHE A 1 494 ? -31.710 -12.822 10.127 1.00 60.91 494 PHE A N 1
ATOM 3941 C CA . PHE A 1 494 ? -30.373 -12.544 10.642 1.00 60.91 494 PHE A CA 1
ATOM 3942 C C . PHE A 1 494 ? -30.119 -13.257 11.975 1.00 60.91 494 PHE A C 1
ATOM 3944 O O . PHE A 1 494 ? -29.040 -13.807 12.181 1.00 60.91 494 PHE A O 1
ATOM 3951 N N . SER A 1 495 ? -31.124 -13.344 12.847 1.00 60.56 495 SER A N 1
ATOM 3952 C CA . SER A 1 495 ? -31.007 -14.013 14.145 1.00 60.56 495 SER A CA 1
ATOM 3953 C C . SER A 1 495 ? -30.720 -15.510 14.029 1.00 60.56 495 SER A C 1
ATOM 3955 O O . SER A 1 495 ? -29.999 -16.062 14.851 1.00 60.56 495 SER A O 1
ATOM 3957 N N . GLN A 1 496 ? -31.166 -16.142 12.939 1.00 62.41 496 GLN A N 1
ATOM 3958 C CA . GLN A 1 496 ? -30.839 -17.533 12.614 1.00 62.41 496 GLN A CA 1
ATOM 3959 C C . GLN A 1 496 ? -29.345 -17.751 12.317 1.00 62.41 496 GLN A C 1
ATOM 3961 O O . GLN A 1 496 ? -28.883 -18.890 12.339 1.00 62.41 496 GLN A O 1
ATOM 3966 N N . THR A 1 497 ? -28.585 -16.683 12.043 1.00 60.22 497 THR A N 1
ATOM 3967 C CA . THR A 1 497 ? -27.122 -16.732 11.868 1.00 60.22 497 THR A CA 1
ATOM 3968 C C . THR A 1 497 ? -26.349 -16.503 13.162 1.00 60.22 497 THR A C 1
ATOM 3970 O O . THR A 1 497 ? -25.136 -16.721 13.196 1.00 60.22 497 THR A O 1
ATOM 3973 N N . PHE A 1 498 ? -27.018 -16.103 14.251 1.00 61.91 498 PHE A N 1
ATOM 3974 C CA . PHE A 1 498 ? -26.431 -16.254 15.575 1.00 61.91 498 PHE A CA 1
ATOM 3975 C C . PHE A 1 498 ? -26.307 -17.759 15.796 1.00 61.91 498 PHE A C 1
ATOM 3977 O O . PHE A 1 498 ? -27.301 -18.478 15.762 1.00 61.91 498 PHE A O 1
ATOM 3984 N N . GLY A 1 499 ? -25.077 -18.259 15.911 1.00 55.53 499 GLY A N 1
ATOM 3985 C CA . GLY A 1 499 ? -24.840 -19.689 16.083 1.00 55.53 499 GLY A CA 1
ATOM 3986 C C . GLY A 1 499 ? -25.537 -20.267 17.326 1.00 55.53 499 GLY A C 1
ATOM 3987 O O . GLY A 1 499 ? -26.291 -19.601 18.031 1.00 55.53 499 GLY A O 1
ATOM 3988 N N . GLY A 1 500 ? -25.258 -21.534 17.635 1.00 57.62 500 GLY A N 1
ATOM 3989 C CA . GLY A 1 500 ? -25.923 -22.243 18.732 1.00 57.62 500 GLY A CA 1
ATOM 3990 C C . GLY A 1 500 ? -25.849 -21.556 20.116 1.00 57.62 500 GLY A C 1
ATOM 3991 O O . GLY A 1 500 ? -25.021 -20.671 20.349 1.00 57.62 500 GLY A O 1
ATOM 3992 N N . PRO A 1 501 ? -26.666 -22.014 21.088 1.00 57.91 501 PRO A N 1
ATOM 3993 C CA . PRO A 1 501 ? -26.757 -21.448 22.446 1.00 57.91 501 PRO A CA 1
ATOM 3994 C C . PRO A 1 501 ? -25.426 -21.444 23.223 1.00 57.91 501 PRO A C 1
ATOM 3996 O O . PRO A 1 501 ? -25.301 -20.751 24.234 1.00 57.91 501 PRO A O 1
ATOM 3999 N N . GLU A 1 502 ? -24.427 -22.181 22.738 1.00 56.84 502 GLU A N 1
ATOM 4000 C CA . GLU A 1 502 ? -23.055 -22.208 23.243 1.00 56.84 502 GLU A CA 1
ATOM 4001 C C . GLU A 1 502 ? -22.394 -20.820 23.208 1.00 56.84 502 GLU A C 1
ATOM 4003 O O . GLU A 1 502 ? -21.758 -20.431 24.182 1.00 56.84 502 GLU A O 1
ATOM 4008 N N . TYR A 1 503 ? -22.617 -20.008 22.166 1.00 58.00 503 TYR A N 1
ATOM 4009 C CA . TYR A 1 503 ? -22.016 -18.667 22.075 1.00 58.00 503 TYR A CA 1
ATOM 4010 C C . TYR A 1 503 ? -22.601 -17.686 23.100 1.00 58.00 503 TYR A C 1
ATOM 4012 O O . TYR A 1 503 ? -21.882 -16.857 23.660 1.00 58.00 503 TYR A O 1
ATOM 4020 N N . VAL A 1 504 ? -23.898 -17.809 23.402 1.00 59.31 504 VAL A N 1
ATOM 4021 C CA . VAL A 1 504 ? -24.567 -17.016 24.446 1.00 59.31 504 VAL A CA 1
ATOM 4022 C C . VAL A 1 504 ? -24.091 -17.451 25.835 1.00 59.31 504 VAL A C 1
ATOM 4024 O O . VAL A 1 504 ? -23.860 -16.603 26.696 1.00 59.31 504 VAL A O 1
ATOM 4027 N N . GLN A 1 505 ? -23.869 -18.751 26.053 1.00 58.19 505 GLN A N 1
ATOM 4028 C CA . GLN A 1 505 ? -23.266 -19.263 27.288 1.00 58.19 505 GLN A CA 1
ATOM 4029 C C . GLN A 1 505 ? -21.810 -18.805 27.456 1.00 58.19 505 GLN A C 1
ATOM 4031 O O . GLN A 1 505 ? -21.439 -18.389 28.554 1.00 58.19 505 GLN A O 1
ATOM 4036 N N . SER A 1 506 ? -21.013 -18.787 26.385 1.00 56.75 506 SER A N 1
ATOM 4037 C CA . SER A 1 506 ? -19.644 -18.258 26.403 1.00 56.75 506 SER A CA 1
ATOM 4038 C C . SER A 1 506 ? -19.619 -16.756 26.708 1.00 56.75 506 SER A C 1
ATOM 4040 O O . SER A 1 506 ? -18.866 -16.325 27.581 1.00 56.75 506 SER A O 1
ATOM 4042 N N . LEU A 1 507 ? -20.509 -15.957 26.112 1.00 60.41 507 LEU A N 1
ATOM 4043 C CA . LEU A 1 507 ? -20.668 -14.532 26.439 1.00 60.41 507 LEU A CA 1
ATOM 4044 C C . LEU A 1 507 ? -21.119 -14.295 27.891 1.00 60.41 507 LEU A 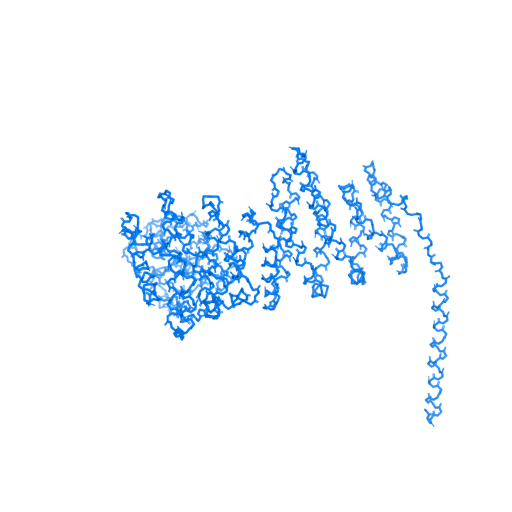C 1
ATOM 4046 O O . LEU A 1 507 ? -20.605 -13.404 28.568 1.00 60.41 507 LEU A O 1
ATOM 4050 N N . LEU A 1 508 ? -22.047 -15.109 28.403 1.00 59.88 508 LEU A N 1
ATOM 4051 C CA . LEU A 1 508 ? -22.478 -15.054 29.802 1.00 59.88 508 LEU A CA 1
ATOM 4052 C C . LEU A 1 508 ? -21.339 -15.443 30.752 1.00 59.88 508 LEU A C 1
ATOM 4054 O O . LEU A 1 508 ? -21.124 -14.759 31.751 1.00 59.88 508 LEU A O 1
ATOM 4058 N N . SER A 1 509 ? -20.545 -16.464 30.421 1.00 55.78 509 SER A N 1
ATOM 4059 C CA . SER A 1 509 ? -19.345 -16.820 31.188 1.00 55.78 509 SER A CA 1
ATOM 4060 C C . SER A 1 509 ? -18.296 -15.692 31.178 1.00 55.78 509 SER A C 1
ATOM 4062 O O . SER A 1 509 ? -17.616 -15.470 32.181 1.00 55.78 509 SER A O 1
ATOM 4064 N N . CYS A 1 510 ? -18.255 -14.863 30.129 1.00 53.06 510 CYS A N 1
ATOM 4065 C CA . CYS A 1 510 ? -17.366 -13.699 30.049 1.00 53.06 510 CYS A CA 1
ATOM 4066 C C . CYS A 1 510 ? -17.731 -12.555 30.985 1.00 53.06 510 CYS A C 1
ATOM 4068 O O . CYS A 1 510 ? -16.829 -11.875 31.473 1.00 53.06 510 CYS A O 1
ATOM 4070 N N . THR A 1 511 ? -19.012 -12.376 31.326 1.00 55.53 511 THR A N 1
ATOM 4071 C CA . THR A 1 511 ? -19.404 -11.410 32.373 1.00 55.53 511 THR A CA 1
ATOM 4072 C C . THR A 1 511 ? -18.775 -11.737 33.733 1.00 55.53 511 THR A C 1
ATOM 4074 O O . THR A 1 511 ? -18.633 -10.858 34.584 1.00 55.53 511 THR A O 1
ATOM 4077 N N . THR A 1 512 ? -18.353 -12.992 33.932 1.00 51.81 512 THR A N 1
ATOM 4078 C CA . THR A 1 512 ? -17.714 -13.460 35.167 1.00 51.81 512 THR A CA 1
ATOM 4079 C C . THR A 1 512 ? -16.181 -13.413 35.131 1.00 51.81 512 THR A C 1
ATOM 4081 O O . THR A 1 512 ? -15.557 -13.529 36.187 1.00 51.81 512 THR A O 1
ATOM 4084 N N . HIS A 1 513 ? -15.559 -13.179 33.965 1.00 55.47 513 HIS A N 1
ATOM 4085 C CA . HIS A 1 513 ? -14.100 -13.187 33.806 1.00 55.47 513 HIS A CA 1
ATOM 4086 C C . HIS A 1 513 ? -13.458 -11.881 34.337 1.00 55.47 513 HIS A C 1
ATOM 4088 O O . HIS A 1 513 ? -13.926 -10.785 34.010 1.00 55.47 513 HIS A O 1
ATOM 4094 N N . PRO A 1 514 ? -12.363 -11.941 35.124 1.00 51.19 514 PRO A N 1
ATOM 4095 C CA . PRO A 1 514 ? -11.796 -10.771 35.811 1.00 51.19 514 PRO A CA 1
ATOM 4096 C C . PRO A 1 514 ? -11.300 -9.644 34.882 1.00 51.19 514 PRO A C 1
ATOM 4098 O O . PRO A 1 514 ? -11.363 -8.479 35.265 1.00 51.19 514 PRO A O 1
ATOM 4101 N N . ASN A 1 515 ? -10.877 -9.950 33.648 1.00 49.62 515 ASN A N 1
ATOM 4102 C CA . ASN A 1 515 ? -10.400 -8.947 32.679 1.00 49.62 515 ASN A CA 1
ATOM 4103 C C . ASN A 1 515 ? -11.523 -8.084 32.093 1.00 49.62 515 ASN A C 1
ATOM 4105 O O . ASN A 1 515 ? -11.353 -6.883 31.909 1.00 49.62 515 ASN A O 1
ATOM 4109 N N . VAL A 1 516 ? -12.682 -8.690 31.830 1.00 53.06 516 VAL A N 1
ATOM 4110 C CA . VAL A 1 516 ? -13.875 -7.977 31.357 1.00 53.06 516 VAL A CA 1
ATOM 4111 C C . VAL A 1 516 ? -14.443 -7.137 32.497 1.00 53.06 516 VAL A C 1
ATOM 4113 O O . VAL A 1 516 ? -14.825 -5.992 32.294 1.00 53.06 516 VAL A O 1
ATOM 4116 N N . ARG A 1 517 ? -14.395 -7.658 33.730 1.00 52.72 517 ARG A N 1
ATOM 4117 C CA . ARG A 1 517 ? -14.877 -6.965 34.931 1.00 52.72 517 ARG A CA 1
ATOM 4118 C C . ARG A 1 517 ? -14.111 -5.677 35.264 1.00 52.72 517 ARG A C 1
ATOM 4120 O O . ARG A 1 517 ? -14.697 -4.762 35.836 1.00 52.72 517 ARG A O 1
ATOM 4127 N N . ASN A 1 518 ? -12.832 -5.610 34.892 1.00 51.72 518 ASN A N 1
ATOM 4128 C CA . ASN A 1 518 ? -11.979 -4.438 35.101 1.00 51.72 518 ASN A CA 1
ATOM 4129 C C . ASN A 1 518 ? -12.118 -3.370 33.998 1.00 51.72 518 ASN A C 1
ATOM 4131 O O . ASN A 1 518 ? -11.801 -2.212 34.254 1.00 51.72 518 ASN A O 1
ATOM 4135 N N . ASN A 1 519 ? -12.629 -3.718 32.810 1.00 55.34 519 ASN A N 1
ATOM 4136 C CA . ASN A 1 519 ? -12.862 -2.777 31.710 1.00 55.34 519 ASN A CA 1
ATOM 4137 C C . ASN A 1 519 ? -14.351 -2.416 31.598 1.00 55.34 519 ASN A C 1
ATOM 4139 O O . ASN A 1 519 ? -15.146 -3.141 30.998 1.00 55.34 519 ASN A O 1
ATOM 4143 N N . GLN A 1 520 ? -14.730 -1.256 32.148 1.00 56.97 520 GLN A N 1
ATOM 4144 C CA . GLN A 1 520 ? -16.122 -0.780 32.143 1.00 56.97 520 GLN A CA 1
ATOM 4145 C C . GLN A 1 520 ? -16.713 -0.642 30.727 1.00 56.97 520 GLN A C 1
ATOM 4147 O O . GLN A 1 520 ? -17.884 -0.961 30.541 1.00 56.97 520 GLN A O 1
ATOM 4152 N N . GLY A 1 521 ? -15.918 -0.237 29.727 1.00 57.12 521 GLY A N 1
ATOM 4153 C CA . GLY A 1 521 ? -16.365 -0.136 28.328 1.00 57.12 521 GLY A CA 1
ATOM 4154 C C . GLY A 1 521 ? -16.767 -1.489 27.738 1.00 57.12 521 GLY A C 1
ATOM 4155 O O . GLY A 1 521 ? -17.869 -1.644 27.218 1.00 57.12 521 GLY A O 1
ATOM 4156 N N . VAL A 1 522 ? -15.928 -2.510 27.934 1.00 58.88 522 VAL A N 1
ATOM 4157 C CA . VAL A 1 522 ? -16.188 -3.888 27.485 1.00 58.88 522 VAL A CA 1
ATOM 4158 C C . VAL A 1 522 ? -17.462 -4.441 28.130 1.00 58.88 522 VAL A C 1
ATOM 4160 O O . VAL A 1 522 ? -18.267 -5.054 27.441 1.00 58.88 522 VAL A O 1
ATOM 4163 N N . LEU A 1 523 ? -17.703 -4.183 29.420 1.00 57.78 523 LEU A N 1
ATOM 4164 C CA . LEU A 1 523 ? -18.944 -4.588 30.098 1.00 57.78 523 LEU A CA 1
ATOM 4165 C C . LEU A 1 523 ? -20.199 -3.910 29.528 1.00 57.78 523 LEU A C 1
ATOM 4167 O O . LEU A 1 523 ? -21.239 -4.561 29.408 1.00 57.78 523 LEU A O 1
ATOM 4171 N N . ILE A 1 524 ? -20.124 -2.622 29.187 1.00 62.53 524 ILE A N 1
ATOM 4172 C CA . ILE A 1 524 ? -21.250 -1.876 28.604 1.00 62.53 524 ILE A CA 1
ATOM 4173 C C . ILE A 1 524 ? -21.567 -2.409 27.203 1.00 62.53 524 ILE A C 1
ATOM 4175 O O . ILE A 1 524 ? -22.720 -2.732 26.921 1.00 62.53 524 ILE A O 1
ATOM 4179 N N . HIS A 1 525 ? -20.552 -2.581 26.356 1.00 57.88 525 HIS A N 1
ATOM 4180 C CA . HIS A 1 525 ? -20.738 -3.143 25.018 1.00 57.88 525 HIS A CA 1
ATOM 4181 C C . HIS A 1 525 ? -21.253 -4.589 25.083 1.00 57.88 525 HIS A C 1
ATOM 4183 O O . HIS A 1 525 ? -22.210 -4.956 24.406 1.00 57.88 525 HIS A O 1
ATOM 4189 N N . LEU A 1 526 ? -20.702 -5.409 25.980 1.00 61.03 526 LEU A N 1
ATOM 4190 C CA . LEU A 1 526 ? -21.092 -6.810 26.137 1.00 61.03 526 LEU A CA 1
ATOM 4191 C C . LEU A 1 526 ? -22.518 -6.965 26.687 1.00 61.03 526 LEU A C 1
ATOM 4193 O O . LEU A 1 526 ? -23.239 -7.862 26.259 1.00 61.03 526 LEU A O 1
ATOM 4197 N N . THR A 1 527 ? -22.974 -6.073 27.573 1.00 62.44 527 THR A N 1
ATOM 4198 C CA . THR A 1 527 ? -24.376 -6.062 28.036 1.00 62.44 527 THR A CA 1
ATOM 4199 C C . THR A 1 527 ? -25.352 -5.619 26.949 1.00 62.44 527 THR A C 1
ATOM 4201 O O . THR A 1 527 ? -26.439 -6.189 26.859 1.00 62.44 527 THR A O 1
ATOM 4204 N N . ARG A 1 528 ? -24.975 -4.669 26.084 1.00 63.59 528 ARG A N 1
ATOM 4205 C CA . ARG A 1 528 ? -25.789 -4.257 24.926 1.00 63.59 528 ARG A CA 1
ATOM 4206 C C . ARG A 1 528 ? -25.866 -5.340 23.853 1.00 63.59 528 ARG A C 1
ATOM 4208 O O . ARG A 1 528 ? -26.957 -5.637 23.373 1.00 63.59 528 ARG A O 1
ATOM 4215 N N . VAL A 1 529 ? -24.741 -5.982 23.543 1.00 62.25 529 VAL A N 1
ATOM 4216 C CA . VAL A 1 529 ? -24.670 -7.130 22.625 1.00 62.25 529 VAL A CA 1
ATOM 4217 C C . VAL A 1 529 ? -25.490 -8.305 23.167 1.00 62.25 529 VAL A C 1
ATOM 4219 O O . VAL A 1 529 ? -26.301 -8.864 22.435 1.00 62.25 529 VAL A O 1
ATOM 4222 N N . LEU A 1 530 ? -25.363 -8.641 24.458 1.00 61.31 530 LEU A N 1
ATOM 4223 C CA . LEU A 1 530 ? -26.190 -9.671 25.103 1.00 61.31 530 LEU A CA 1
ATOM 4224 C C . LEU A 1 530 ? -27.680 -9.325 25.066 1.00 61.31 530 LEU A C 1
ATOM 4226 O O . LEU A 1 530 ? -28.491 -10.197 24.770 1.00 61.31 530 LEU A O 1
ATOM 4230 N N . ALA A 1 531 ? -28.054 -8.071 25.336 1.00 61.66 531 ALA A N 1
ATOM 4231 C CA . ALA A 1 531 ? -29.445 -7.644 25.242 1.00 61.66 531 ALA A CA 1
ATOM 4232 C C . ALA A 1 531 ? -29.981 -7.847 23.815 1.00 61.66 531 ALA A C 1
ATOM 4234 O O . ALA A 1 531 ? -31.008 -8.499 23.642 1.00 61.66 531 ALA A O 1
ATOM 4235 N N . ALA A 1 532 ? -29.261 -7.377 22.795 1.00 60.56 532 ALA A N 1
ATOM 4236 C CA . ALA A 1 532 ? -29.666 -7.520 21.397 1.00 60.56 532 ALA A CA 1
ATOM 4237 C C . ALA A 1 532 ? -29.755 -8.990 20.934 1.00 60.56 532 ALA A C 1
ATOM 4239 O O . ALA A 1 532 ? -30.679 -9.340 20.204 1.00 60.56 532 ALA A O 1
ATOM 4240 N N . LEU A 1 533 ? -28.850 -9.861 21.397 1.00 60.00 533 LEU A N 1
ATOM 4241 C CA . LEU A 1 533 ? -28.870 -11.300 21.096 1.00 60.00 533 LEU A CA 1
ATOM 4242 C C . LEU A 1 533 ? -30.029 -12.040 21.789 1.00 60.00 533 LEU A C 1
ATOM 4244 O O . LEU A 1 533 ? -30.607 -12.957 21.213 1.00 60.00 533 LEU A O 1
ATOM 4248 N N . VAL A 1 534 ? -30.383 -11.658 23.021 1.00 57.50 534 VAL A N 1
ATOM 4249 C CA . VAL A 1 534 ? -31.457 -12.310 23.794 1.00 57.50 534 VAL A CA 1
ATOM 4250 C C . VAL A 1 534 ? -32.847 -11.880 23.317 1.00 57.50 534 VAL A C 1
ATOM 4252 O O . VAL A 1 534 ? -33.758 -12.703 23.315 1.00 57.50 534 VAL A O 1
ATOM 4255 N N . TYR A 1 535 ? -33.020 -10.638 22.853 1.00 54.62 535 TYR A N 1
ATOM 4256 C CA . TYR A 1 535 ? -34.296 -10.184 22.281 1.00 54.62 535 TYR A CA 1
ATOM 4257 C C . TYR A 1 535 ? -34.657 -10.870 20.950 1.00 54.62 535 TYR A C 1
ATOM 4259 O 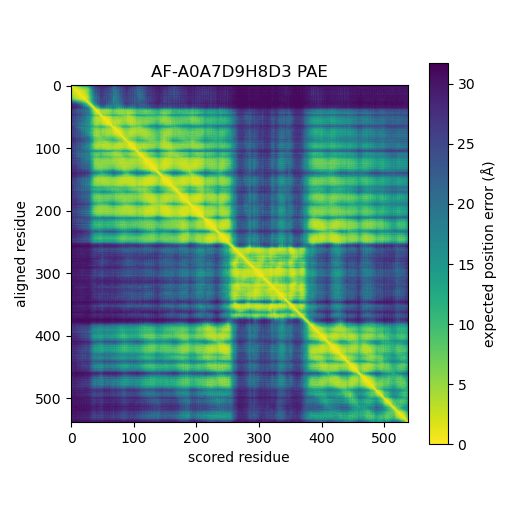O . TYR A 1 535 ? -35.835 -10.906 20.608 1.00 54.62 535 TYR A O 1
ATOM 4267 N N . GLY A 1 536 ? -33.684 -11.426 20.216 1.00 45.97 536 GLY A N 1
ATOM 4268 C CA . GLY A 1 536 ? -33.921 -12.161 18.964 1.00 45.97 536 GLY A CA 1
ATOM 4269 C C . GLY A 1 536 ? -34.250 -13.651 19.118 1.00 45.97 536 GLY A C 1
ATOM 4270 O O . GLY A 1 536 ? -34.664 -14.264 18.144 1.00 45.97 536 GLY A O 1
ATOM 4271 N N . ASN A 1 537 ? -34.092 -14.231 20.313 1.00 38.34 537 ASN A N 1
ATOM 4272 C CA . ASN A 1 537 ? -34.319 -15.659 20.588 1.00 38.34 537 ASN A CA 1
ATOM 4273 C C . ASN A 1 537 ? -35.678 -15.912 21.279 1.00 38.34 537 ASN A C 1
ATOM 4275 O O . ASN A 1 537 ? -35.719 -16.525 22.350 1.00 38.34 537 ASN A O 1
ATOM 4279 N N . GLN A 1 538 ? -36.782 -15.416 20.705 1.00 34.91 538 GLN A N 1
ATOM 4280 C CA . GLN A 1 538 ? -38.138 -15.826 21.113 1.00 34.91 538 GLN A CA 1
ATOM 4281 C C . GLN A 1 538 ? -38.670 -16.980 20.273 1.00 34.91 538 GLN A C 1
ATOM 4283 O O . GLN A 1 538 ? -38.535 -16.913 19.034 1.00 34.91 538 GLN A O 1
#

Nearest PDB structures (foldseek):
  7moc-assembly1_A  TM=3.515E-01  e=4.181E-02  Homo sapiens
  7mp5-assembly1_A  TM=3.515E-01  e=5.124E-02  Homo sapiens
  7mp6-assembly1_A  TM=3.513E-01  e=4.803E-01  Homo sapiens
  7mp6-assembly1_B  TM=3.510E-01  e=6.132E-01  Homo sapiens
  7adp-assembly1_B  TM=1.863E-01  e=1.275E+00  Homo sapiens

pLDDT: mean 74.34, std 11.49, range [33.66, 90.25]

Secondary structure (DSSP, 8-state):
--SHHHHHHHHHHHHHHHHHHHHHHHHTTS--------HHHHHHHT-TT-HHHHHHHHHHHHHHTTSHHHHHHHHHHHHHGGGGHHHHGGGGHHHHHHHHHHHTSTTHHHHHHHTTHHHHHHHHHHHHHHHHHHHHHH-----TTTTHHHHHHHHHHHHHHTSHHHHHHHHHHHHHHHHHHHHHHHT-SSS--HHHHHHHHHHHHHHHHHHSS-HHHHHHHHHHHHHHHHHS-TT--HHHHHHHHHHHHHHS------S--EEEEEE-TTSTTTS-S---SPSEETTSTTS-SBHHHHHHHHHHHTT-HHHHS-TTSEEEEETTEEEPTTSBHHHHIIIIIITTT--S--EEEEEEETTSSSS--S-EES----TTSS---HHHHTTTHHHHHHTTHHHHHHHHHHT---HHHHHHHHHHHHHHHHHHHTSHHHHHHHT-GGG-HHHHHHHHHHHHHSS---HHHHHHHHHHHHHHHHHHHHHHTS-HHHHHHHHTTS--HHHHHHHHHHTTSHHHHH-HHHHHHHHHHHHHHHHT--